Protein AF-A0A8S2R0F4-F1 (afdb_monomer_lite)

Structure (mmCIF, N/CA/C/O backbone):
data_AF-A0A8S2R0F4-F1
#
_entry.id   AF-A0A8S2R0F4-F1
#
loop_
_atom_site.group_PDB
_atom_site.id
_atom_site.type_symbol
_atom_site.label_atom_id
_atom_site.label_alt_id
_atom_site.label_comp_id
_atom_site.label_asym_id
_atom_site.label_entity_id
_atom_site.label_seq_id
_atom_site.pdbx_PDB_ins_code
_atom_site.Cartn_x
_atom_site.Cartn_y
_atom_site.Cartn_z
_atom_site.occupancy
_atom_site.B_iso_or_equiv
_atom_site.auth_seq_id
_atom_site.auth_comp_id
_atom_site.auth_asym_id
_atom_site.auth_atom_id
_atom_site.pdbx_PDB_model_num
ATOM 1 N N . MET A 1 1 ? 22.568 -23.128 -20.687 1.00 42.94 1 MET A N 1
ATOM 2 C CA . MET A 1 1 ? 23.775 -23.709 -20.045 1.00 42.94 1 MET A CA 1
ATOM 3 C C . MET A 1 1 ? 24.789 -22.673 -19.548 1.00 42.94 1 MET A C 1
ATOM 5 O O . MET A 1 1 ? 25.292 -22.895 -18.460 1.00 42.94 1 MET A O 1
ATOM 9 N N . LYS A 1 2 ? 25.069 -21.552 -20.244 1.00 42.09 2 LYS A N 1
ATOM 10 C CA . LYS A 1 2 ? 25.966 -20.483 -19.726 1.00 42.09 2 LYS A CA 1
ATOM 11 C C . LYS A 1 2 ? 25.518 -19.884 -18.379 1.00 42.09 2 LYS A C 1
ATOM 13 O O . LYS A 1 2 ? 26.316 -19.799 -17.458 1.00 42.09 2 LYS A O 1
ATOM 18 N N . PHE A 1 3 ? 24.220 -19.617 -18.237 1.00 33.38 3 PHE A N 1
ATOM 19 C CA . PHE A 1 3 ? 23.615 -19.027 -17.033 1.00 33.38 3 PHE A CA 1
ATOM 20 C C . PHE A 1 3 ? 23.820 -19.863 -15.748 1.00 33.38 3 PHE A C 1
ATOM 22 O O . PHE A 1 3 ? 24.001 -19.330 -14.661 1.00 33.38 3 PHE A O 1
ATOM 29 N N . LEU A 1 4 ? 23.864 -21.196 -15.872 1.00 37.47 4 LEU A N 1
ATOM 30 C CA . LEU A 1 4 ? 24.112 -22.120 -14.753 1.00 37.47 4 LEU A CA 1
ATOM 31 C C . LEU A 1 4 ? 25.570 -22.092 -14.262 1.00 37.47 4 LEU A C 1
ATOM 33 O O . LEU A 1 4 ? 25.826 -22.416 -13.103 1.00 37.47 4 LEU A O 1
ATOM 37 N N . GLY A 1 5 ? 26.516 -21.726 -15.135 1.00 43.72 5 GLY A N 1
ATOM 38 C CA . GLY A 1 5 ? 27.922 -21.531 -14.774 1.00 43.72 5 GLY A CA 1
ATOM 39 C C . GLY A 1 5 ? 28.121 -20.246 -13.973 1.00 43.72 5 GLY A C 1
ATOM 40 O O . GLY A 1 5 ? 28.684 -20.286 -12.885 1.00 43.72 5 GLY A O 1
ATOM 41 N N . GLU A 1 6 ? 27.544 -19.144 -14.453 1.00 50.31 6 GLU A N 1
ATOM 42 C CA . GLU A 1 6 ? 27.595 -17.826 -13.799 1.00 50.31 6 GLU A CA 1
ATOM 43 C C . GLU A 1 6 ? 26.904 -17.842 -12.417 1.00 50.31 6 GLU A C 1
ATOM 45 O O . GLU A 1 6 ? 27.394 -17.255 -11.452 1.00 50.31 6 GLU A O 1
ATOM 50 N N . LEU A 1 7 ? 25.817 -18.611 -12.264 1.00 42.34 7 LEU A N 1
ATOM 51 C CA . LEU A 1 7 ? 25.139 -18.814 -10.975 1.00 42.34 7 LEU A CA 1
ATOM 52 C C . LEU A 1 7 ? 25.967 -19.622 -9.962 1.00 42.34 7 LEU A C 1
ATOM 54 O O . LEU A 1 7 ? 25.888 -19.369 -8.757 1.00 42.34 7 LEU A O 1
ATOM 58 N N . LYS A 1 8 ? 26.767 -20.593 -10.423 1.00 49.84 8 LYS A N 1
ATOM 59 C CA . LYS A 1 8 ? 27.687 -21.331 -9.542 1.00 49.84 8 LYS A CA 1
ATOM 60 C C . LYS A 1 8 ? 28.797 -20.425 -9.018 1.00 49.84 8 LYS A C 1
ATOM 62 O O . LYS A 1 8 ? 29.130 -20.515 -7.838 1.00 49.84 8 LYS A O 1
ATOM 67 N N . GLU A 1 9 ? 29.309 -19.533 -9.860 1.00 54.94 9 GLU A N 1
ATOM 68 C CA . GLU A 1 9 ? 30.333 -18.558 -9.475 1.00 54.94 9 GLU A CA 1
ATOM 69 C C . GLU A 1 9 ? 29.802 -17.545 -8.451 1.00 54.94 9 GLU A C 1
ATOM 71 O O . GLU A 1 9 ? 30.463 -17.293 -7.444 1.00 54.94 9 GLU A O 1
ATOM 76 N N . LEU A 1 10 ? 28.575 -17.039 -8.633 1.00 45.03 10 LEU A N 1
ATOM 77 C CA . LEU A 1 10 ? 27.917 -16.147 -7.667 1.00 45.03 10 LEU A CA 1
ATOM 78 C C . LEU A 1 10 ? 27.689 -16.815 -6.306 1.00 45.03 10 LEU A C 1
ATOM 80 O O . LEU A 1 10 ? 27.928 -16.202 -5.262 1.00 45.03 10 LEU A O 1
ATOM 84 N N . LYS A 1 11 ? 27.272 -18.086 -6.304 1.00 49.53 11 LYS A N 1
ATOM 85 C CA . LYS A 1 11 ? 27.080 -18.852 -5.069 1.00 49.53 11 LYS A CA 1
ATOM 86 C C . LYS A 1 11 ? 28.401 -19.082 -4.331 1.00 49.53 11 LYS A C 1
ATOM 88 O O . LYS A 1 11 ? 28.474 -18.860 -3.126 1.00 49.53 11 LYS A O 1
ATOM 93 N N . GLU A 1 12 ? 29.460 -19.457 -5.048 1.00 58.72 12 GLU A N 1
ATOM 94 C CA . GLU A 1 12 ? 30.791 -19.602 -4.450 1.00 58.72 12 GLU A CA 1
ATOM 95 C C . GLU A 1 12 ? 31.339 -18.284 -3.895 1.00 58.72 12 GLU A C 1
ATOM 97 O O . GLU A 1 12 ? 32.044 -18.296 -2.882 1.00 58.72 12 GLU A O 1
ATOM 102 N N . LEU A 1 13 ? 31.027 -17.151 -4.534 1.00 50.53 13 LEU A N 1
ATOM 103 C CA . LEU A 1 13 ? 31.403 -15.831 -4.035 1.00 50.53 13 LEU A CA 1
ATOM 104 C C . LEU A 1 13 ? 30.668 -15.503 -2.730 1.00 50.53 13 LEU A C 1
ATOM 106 O O . LEU A 1 13 ? 31.306 -15.102 -1.757 1.00 50.53 13 LEU A O 1
ATOM 110 N N . SER A 1 14 ? 29.353 -15.736 -2.686 1.00 45.94 14 SER A N 1
ATOM 111 C CA . SER A 1 14 ? 28.527 -15.522 -1.491 1.00 45.94 14 SER A CA 1
ATOM 112 C C . SER A 1 14 ? 29.032 -16.345 -0.298 1.00 45.94 14 SER A C 1
ATOM 114 O O . SER A 1 14 ? 29.307 -15.799 0.775 1.00 45.94 14 SER A O 1
ATOM 116 N N . ASP A 1 15 ? 29.305 -17.635 -0.519 1.00 52.94 15 ASP A N 1
ATOM 117 C CA . ASP A 1 15 ? 29.796 -18.556 0.513 1.00 52.94 15 ASP A CA 1
ATOM 118 C C . ASP A 1 15 ? 31.217 -18.210 1.004 1.00 52.94 15 ASP A C 1
ATOM 120 O O . ASP A 1 15 ? 31.598 -18.555 2.129 1.00 52.94 15 ASP A O 1
ATOM 124 N N . LYS A 1 16 ? 32.042 -17.562 0.169 1.00 55.66 16 LYS A N 1
ATOM 125 C CA . LYS A 1 16 ? 33.372 -17.055 0.556 1.00 55.66 16 LYS A CA 1
ATOM 126 C C . LYS A 1 16 ? 33.265 -15.780 1.392 1.00 55.66 16 LYS A C 1
ATOM 128 O O . LYS A 1 16 ? 33.987 -15.657 2.380 1.00 55.66 16 LYS A O 1
ATOM 133 N N . ILE A 1 17 ? 32.349 -14.875 1.043 1.00 47.94 17 ILE A N 1
ATOM 134 C CA . ILE A 1 17 ? 32.109 -13.630 1.787 1.00 47.94 17 ILE A CA 1
ATOM 135 C C . ILE A 1 17 ? 31.531 -13.942 3.174 1.00 47.94 17 ILE A C 1
ATOM 137 O O . ILE A 1 17 ? 32.000 -13.385 4.165 1.00 47.94 17 ILE A O 1
ATOM 141 N N . ALA A 1 18 ? 30.600 -14.897 3.278 1.00 45.22 18 ALA A N 1
ATOM 142 C CA . ALA A 1 18 ? 30.026 -15.333 4.555 1.00 45.22 18 ALA A CA 1
ATOM 143 C C . ALA A 1 18 ? 31.084 -15.865 5.543 1.00 45.22 18 ALA A C 1
ATOM 145 O O . ALA A 1 18 ? 30.985 -15.647 6.749 1.00 45.22 18 ALA A O 1
ATOM 146 N N . ARG A 1 19 ? 32.144 -16.508 5.035 1.00 48.75 19 ARG A N 1
ATOM 147 C CA . ARG A 1 19 ? 33.271 -17.015 5.839 1.00 48.75 19 ARG A CA 1
ATOM 148 C C . ARG A 1 19 ? 34.268 -15.936 6.279 1.00 48.75 19 ARG A C 1
ATOM 150 O O . ARG A 1 19 ? 35.091 -16.206 7.148 1.00 48.75 19 ARG A O 1
ATOM 157 N N . TRP A 1 20 ? 34.219 -14.740 5.691 1.00 40.31 20 TRP A N 1
ATOM 158 C CA . TRP A 1 20 ? 35.185 -13.655 5.914 1.00 40.31 20 TRP A CA 1
ATOM 159 C C . TRP A 1 20 ? 34.741 -12.610 6.948 1.00 40.31 20 TRP A C 1
ATOM 161 O O . TRP A 1 20 ? 35.514 -11.708 7.267 1.00 40.31 20 TRP A O 1
ATOM 171 N N . ILE A 1 21 ? 33.521 -12.697 7.486 1.00 41.84 21 ILE A N 1
ATOM 172 C CA . ILE A 1 21 ? 32.974 -11.689 8.404 1.00 41.84 21 ILE A CA 1
ATOM 173 C C . ILE A 1 21 ? 33.305 -12.073 9.861 1.00 41.84 21 ILE A C 1
ATOM 175 O O . ILE A 1 21 ? 32.743 -13.039 10.373 1.00 41.84 21 ILE A O 1
ATOM 179 N N . PRO A 1 22 ? 34.169 -11.324 10.582 1.00 44.34 22 PRO A N 1
ATOM 180 C CA . PRO A 1 22 ? 34.378 -11.529 12.014 1.00 44.34 22 PRO A CA 1
ATOM 181 C C . PRO A 1 22 ? 33.211 -10.929 12.817 1.00 44.34 22 PRO A C 1
ATOM 183 O O . PRO A 1 22 ? 32.579 -9.987 12.333 1.00 44.34 22 PRO A O 1
ATOM 186 N N . ASN A 1 23 ? 33.027 -11.414 14.058 1.00 41.75 23 ASN A N 1
ATOM 187 C CA . ASN A 1 23 ? 32.050 -11.119 15.141 1.00 41.75 23 ASN A CA 1
ATOM 188 C C . ASN A 1 23 ? 31.487 -9.679 15.348 1.00 41.75 23 ASN A C 1
ATOM 190 O O . ASN A 1 23 ? 30.736 -9.448 16.291 1.00 41.75 23 ASN A O 1
ATOM 194 N N . LYS A 1 24 ? 31.787 -8.693 14.497 1.00 41.94 24 LYS A N 1
ATOM 195 C CA . LYS A 1 24 ? 31.208 -7.334 14.496 1.00 41.94 24 LYS A CA 1
ATOM 196 C C . LYS A 1 24 ? 29.730 -7.275 14.071 1.00 41.94 24 LYS A C 1
ATOM 198 O O . LYS A 1 24 ? 29.077 -6.278 14.353 1.00 41.94 24 LYS A O 1
ATOM 203 N N . SER A 1 25 ? 29.188 -8.310 13.422 1.00 43.78 25 SER A N 1
ATOM 204 C CA . SER A 1 25 ? 27.761 -8.386 13.045 1.00 43.78 25 SER A CA 1
ATOM 205 C C . SER A 1 25 ? 26.820 -8.353 14.255 1.00 43.78 25 SER A C 1
ATOM 207 O O . SER A 1 25 ? 25.713 -7.832 14.156 1.00 43.78 25 SER A O 1
ATOM 209 N N . VAL A 1 26 ? 27.291 -8.813 15.418 1.00 44.22 26 VAL A N 1
ATOM 210 C CA . VAL A 1 26 ? 26.541 -8.770 16.680 1.00 44.22 26 VAL A CA 1
ATOM 211 C C . VAL A 1 26 ? 26.366 -7.329 17.184 1.00 44.22 26 VAL A C 1
ATOM 213 O O . VAL A 1 26 ? 25.333 -7.012 17.758 1.00 44.22 26 VAL A O 1
ATOM 216 N N . SER A 1 27 ? 27.314 -6.411 16.936 1.00 48.62 27 SER A N 1
ATOM 217 C CA . SER A 1 27 ? 27.212 -5.039 17.468 1.00 48.62 27 SER A CA 1
ATOM 218 C C . SER A 1 27 ? 26.246 -4.146 16.687 1.00 48.62 27 SER A C 1
ATOM 220 O O . SER A 1 27 ? 25.632 -3.271 17.285 1.00 48.62 27 SER A O 1
ATOM 222 N N . LEU A 1 28 ? 26.109 -4.352 15.372 1.00 50.84 28 LEU A N 1
ATOM 223 C CA . LEU A 1 28 ? 25.144 -3.619 14.537 1.00 50.84 28 LEU A CA 1
ATOM 224 C C . LEU A 1 28 ? 23.716 -4.120 14.770 1.00 50.84 28 LEU A C 1
ATOM 226 O O . LEU A 1 28 ? 22.815 -3.305 14.937 1.00 50.84 28 LEU A O 1
ATOM 230 N N . PHE A 1 29 ? 23.535 -5.440 14.889 1.00 48.03 29 PHE A N 1
ATOM 231 C CA . PHE A 1 29 ? 22.253 -6.032 15.272 1.00 48.03 29 PHE A CA 1
ATOM 232 C C . PHE A 1 29 ? 21.799 -5.540 16.656 1.00 48.03 29 PHE A C 1
ATOM 234 O O . PHE A 1 29 ? 20.662 -5.114 16.819 1.00 48.03 29 PHE A O 1
ATOM 241 N N . ASN A 1 30 ? 22.713 -5.476 17.631 1.00 53.91 30 ASN A N 1
ATOM 242 C CA . ASN A 1 30 ? 22.415 -4.913 18.951 1.00 53.91 30 ASN A CA 1
ATOM 243 C C . ASN A 1 30 ? 22.095 -3.409 18.908 1.00 53.91 30 ASN A C 1
ATOM 245 O O . ASN A 1 30 ? 21.323 -2.931 19.734 1.00 53.91 30 ASN A O 1
ATOM 249 N N . HIS A 1 31 ? 22.679 -2.654 17.972 1.00 66.19 31 HIS A N 1
ATOM 250 C CA . HIS A 1 31 ? 22.399 -1.225 17.813 1.00 66.19 31 HIS A CA 1
ATOM 251 C C . HIS A 1 31 ? 20.992 -0.984 17.249 1.00 66.19 31 HIS A C 1
ATOM 253 O O . HIS A 1 31 ? 20.273 -0.114 17.735 1.00 66.19 31 HIS A O 1
ATOM 259 N N . GLU A 1 32 ? 20.587 -1.768 16.250 1.00 64.88 32 GLU A N 1
ATOM 260 C CA . GLU A 1 32 ? 19.254 -1.693 15.648 1.00 64.88 32 GLU A CA 1
ATOM 261 C C . GLU A 1 32 ? 18.166 -2.163 16.626 1.00 64.88 32 GLU A C 1
ATOM 263 O O . GLU A 1 32 ? 17.163 -1.472 16.800 1.00 64.88 32 GLU A O 1
ATOM 268 N N . LEU A 1 33 ? 18.427 -3.248 17.366 1.00 68.94 33 LEU A N 1
ATOM 269 C CA . LEU A 1 33 ? 17.542 -3.741 18.425 1.00 68.94 33 LEU A CA 1
ATOM 270 C C . LEU A 1 33 ? 17.374 -2.705 19.550 1.00 68.94 33 LEU A C 1
ATOM 272 O O . LEU A 1 33 ? 16.255 -2.406 19.957 1.00 68.94 33 LEU A O 1
ATOM 276 N N . LYS A 1 34 ? 18.471 -2.069 19.990 1.00 74.31 34 LYS A N 1
ATOM 277 C CA . LYS A 1 34 ? 18.426 -0.995 20.996 1.00 74.31 34 LYS A CA 1
ATOM 278 C C . LYS A 1 34 ? 17.644 0.228 20.498 1.00 74.31 34 LYS A C 1
ATOM 280 O O . LYS A 1 34 ? 16.896 0.831 21.264 1.00 74.31 34 LYS A O 1
ATOM 285 N N . LEU A 1 35 ? 17.790 0.599 19.224 1.00 70.50 35 LEU A N 1
ATOM 286 C CA . LEU A 1 35 ? 17.041 1.709 18.630 1.00 70.50 35 LEU A CA 1
ATOM 287 C C . LEU A 1 35 ? 15.536 1.406 18.576 1.00 70.50 35 LEU A C 1
ATOM 289 O O . LEU A 1 35 ? 14.724 2.294 18.839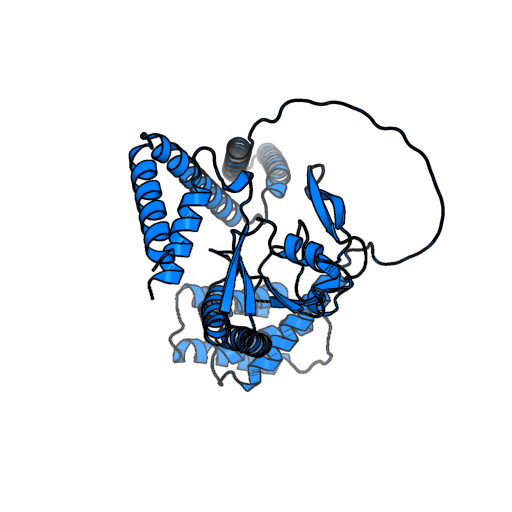 1.00 70.50 35 LEU A O 1
ATOM 293 N N . GLN A 1 36 ? 15.167 0.167 18.250 1.00 72.94 36 GLN A N 1
ATOM 294 C CA . GLN A 1 36 ? 13.776 -0.275 18.244 1.00 72.94 36 GLN A CA 1
ATOM 295 C C . GLN A 1 36 ? 13.174 -0.248 19.657 1.00 72.94 36 GLN A C 1
ATOM 297 O O . GLN A 1 36 ? 12.128 0.368 19.853 1.00 72.94 36 GLN A O 1
ATOM 302 N N . GLU A 1 37 ? 13.871 -0.801 20.654 1.00 77.81 37 GLU A N 1
ATOM 303 C CA . GLU A 1 37 ? 13.430 -0.773 22.056 1.00 77.81 37 GLU A CA 1
ATOM 304 C C . GLU A 1 37 ? 13.224 0.658 22.577 1.00 77.81 37 GLU A C 1
ATOM 306 O O . GLU A 1 37 ? 12.248 0.939 23.274 1.00 77.81 37 GLU A O 1
ATOM 311 N N . LEU A 1 38 ? 14.129 1.586 22.242 1.00 74.31 38 LEU A N 1
ATOM 312 C CA . LEU A 1 38 ? 14.007 2.989 22.646 1.00 74.31 38 LEU A CA 1
ATOM 313 C C . LEU A 1 38 ? 12.809 3.676 21.975 1.00 74.31 38 LEU A C 1
ATOM 315 O O . LEU A 1 38 ? 12.096 4.430 22.636 1.00 74.31 38 LEU A O 1
ATOM 319 N N . LYS A 1 39 ? 12.538 3.391 20.694 1.00 77.25 39 LYS A N 1
ATOM 320 C CA . LYS A 1 39 ? 11.366 3.928 19.979 1.00 77.25 39 LYS A CA 1
ATOM 321 C C . LYS A 1 39 ? 10.049 3.409 20.556 1.00 77.25 39 LYS A C 1
ATOM 323 O O . LYS A 1 39 ? 9.111 4.183 20.723 1.00 77.25 39 LYS A O 1
ATOM 328 N N . GLU A 1 40 ? 9.978 2.124 20.891 1.00 80.25 40 GLU A N 1
ATOM 329 C CA . GLU A 1 40 ? 8.798 1.523 21.525 1.00 80.25 40 GLU A CA 1
ATOM 330 C C . GLU A 1 40 ? 8.557 2.099 22.931 1.00 80.25 40 GLU A C 1
ATOM 332 O O . GLU A 1 40 ? 7.425 2.455 23.277 1.00 80.25 40 GLU A O 1
ATOM 337 N N . LYS A 1 41 ? 9.621 2.288 23.725 1.00 79.88 41 LYS A N 1
ATOM 338 C CA . LYS A 1 41 ? 9.542 2.968 25.030 1.00 79.88 41 LYS A CA 1
ATOM 339 C C . LYS A 1 41 ? 9.082 4.419 24.905 1.00 79.88 41 LYS A C 1
ATOM 341 O O . LYS A 1 41 ? 8.236 4.849 25.683 1.00 79.88 41 LYS A O 1
ATOM 346 N N . LEU A 1 42 ? 9.583 5.156 23.914 1.00 79.56 42 LEU A N 1
ATOM 347 C CA . LEU A 1 42 ? 9.167 6.537 23.670 1.00 79.56 42 LEU A CA 1
ATOM 348 C C . LEU A 1 42 ? 7.684 6.619 23.283 1.00 79.56 42 LEU A C 1
ATOM 350 O O . LEU A 1 42 ? 6.942 7.403 23.864 1.00 79.56 42 LEU A O 1
ATOM 354 N N . ASN A 1 43 ? 7.232 5.775 22.353 1.00 72.12 43 ASN A N 1
ATOM 355 C CA . ASN A 1 43 ? 5.842 5.777 21.888 1.00 72.12 43 ASN A CA 1
ATOM 356 C C . ASN A 1 43 ? 4.858 5.345 22.984 1.00 72.12 43 ASN A C 1
ATOM 358 O O . ASN A 1 43 ? 3.815 5.978 23.167 1.00 72.12 43 ASN A O 1
ATOM 362 N N . SER A 1 44 ? 5.186 4.291 23.738 1.00 76.94 44 SER A N 1
ATOM 363 C CA . SER A 1 44 ? 4.359 3.849 24.869 1.00 76.94 44 SER A CA 1
ATOM 364 C C . SER A 1 44 ? 4.298 4.904 25.975 1.00 76.94 44 SER A C 1
ATOM 366 O O . SER A 1 44 ? 3.223 5.164 26.513 1.00 76.94 44 SER A O 1
ATOM 368 N N . GLY A 1 45 ? 5.419 5.573 26.259 1.00 76.12 45 GLY A N 1
ATOM 369 C CA . GLY A 1 45 ? 5.479 6.678 27.205 1.00 76.12 45 GLY A CA 1
ATOM 370 C C . GLY A 1 45 ? 4.636 7.876 26.780 1.00 76.12 45 GLY A C 1
ATOM 371 O O . GLY A 1 45 ? 3.789 8.297 27.558 1.00 76.12 45 GLY A O 1
ATOM 372 N N . LEU A 1 46 ? 4.788 8.362 25.540 1.00 71.00 46 LEU A N 1
ATOM 373 C CA . LEU A 1 46 ? 3.979 9.458 24.982 1.00 71.00 46 LEU A CA 1
ATOM 374 C C . LEU A 1 46 ? 2.476 9.148 25.033 1.00 71.00 46 LEU A C 1
ATOM 376 O O . LEU A 1 46 ? 1.680 10.007 25.406 1.00 71.00 46 LEU A O 1
ATOM 380 N N . THR A 1 47 ? 2.098 7.901 24.741 1.00 75.19 47 THR A N 1
ATOM 381 C CA . THR A 1 47 ? 0.702 7.444 24.825 1.00 75.19 47 THR A CA 1
ATOM 382 C C . THR A 1 47 ? 0.185 7.482 26.264 1.00 75.19 47 THR A C 1
ATOM 384 O O . THR A 1 47 ? -0.930 7.940 26.505 1.00 75.19 47 THR A O 1
ATOM 387 N N . LYS A 1 48 ? 0.996 7.050 27.240 1.00 79.50 48 LYS A N 1
ATOM 388 C CA . LYS A 1 48 ? 0.630 7.051 28.666 1.00 79.50 48 LYS A CA 1
ATOM 389 C C . LYS A 1 48 ? 0.349 8.461 29.196 1.00 79.50 48 LYS A C 1
ATOM 391 O O . LYS A 1 48 ? -0.535 8.627 30.031 1.00 79.50 48 LYS A O 1
ATOM 396 N N . ILE A 1 49 ? 1.078 9.460 28.702 1.00 78.00 49 ILE A N 1
ATOM 397 C CA . ILE A 1 49 ? 0.923 10.871 29.093 1.00 78.00 49 ILE A CA 1
ATOM 398 C C . ILE A 1 49 ? 0.043 11.683 28.130 1.00 78.00 49 ILE A C 1
ATOM 400 O O . ILE A 1 49 ? -0.062 12.897 28.277 1.00 78.00 49 ILE A O 1
ATOM 404 N N . ASN A 1 50 ? -0.605 11.019 27.167 1.00 79.56 50 ASN A N 1
ATOM 405 C CA . ASN A 1 50 ? -1.524 11.611 26.193 1.00 79.56 50 ASN A CA 1
ATOM 406 C C . ASN A 1 50 ? -0.914 12.740 25.331 1.00 79.56 50 ASN A C 1
ATOM 408 O O . ASN A 1 50 ? -1.582 13.729 25.027 1.00 79.56 50 ASN A O 1
ATOM 412 N N . LEU A 1 51 ? 0.351 12.589 24.923 1.00 74.12 51 LEU A N 1
ATOM 413 C CA . LEU A 1 51 ? 1.012 13.490 23.974 1.00 74.12 51 LEU A CA 1
ATOM 414 C C . LEU A 1 51 ? 1.084 12.878 22.576 1.00 74.12 51 LEU A C 1
ATOM 416 O O . LEU A 1 51 ? 1.330 11.686 22.406 1.00 74.12 51 LEU A O 1
ATOM 420 N N . LEU A 1 52 ? 0.895 13.725 21.562 1.00 66.00 52 LEU A N 1
ATOM 421 C CA . LEU A 1 52 ? 0.838 13.311 20.159 1.00 66.00 52 LEU A CA 1
ATOM 422 C C . LEU A 1 52 ? 2.228 13.201 19.529 1.00 66.00 52 LEU A C 1
ATOM 424 O O . LEU A 1 52 ? 2.424 12.411 18.608 1.00 66.00 52 LEU A O 1
ATOM 428 N N . ASN A 1 53 ? 3.191 14.011 19.981 1.00 76.50 53 ASN A N 1
ATOM 429 C CA . ASN A 1 53 ? 4.568 13.942 19.500 1.00 76.50 53 ASN A CA 1
ATOM 430 C C . ASN A 1 53 ? 5.579 14.560 20.480 1.00 76.50 53 ASN A C 1
ATOM 432 O O . ASN A 1 53 ? 5.245 15.360 21.350 1.00 76.50 53 ASN A O 1
ATOM 436 N N . VAL A 1 54 ? 6.849 14.210 20.269 1.00 76.69 54 VAL A N 1
ATOM 437 C CA . VAL A 1 54 ? 8.014 14.649 21.057 1.00 76.69 54 VAL A CA 1
ATOM 438 C C . VAL A 1 54 ? 8.168 16.175 21.096 1.00 76.69 54 VAL A C 1
ATOM 440 O O . VAL A 1 54 ? 8.646 16.709 22.091 1.00 76.69 54 VAL A O 1
ATOM 443 N N . ASN A 1 55 ? 7.720 16.905 20.065 1.00 76.12 55 ASN A N 1
ATOM 444 C CA . ASN A 1 55 ? 7.869 18.366 20.009 1.00 76.12 55 ASN A CA 1
ATOM 445 C C . ASN A 1 55 ? 7.030 19.088 21.079 1.00 76.12 55 ASN A C 1
ATOM 447 O O . ASN A 1 55 ? 7.248 20.272 21.329 1.00 76.12 55 ASN A O 1
ATOM 451 N N . GLN A 1 56 ? 6.080 18.390 21.709 1.00 79.19 56 GLN A N 1
ATOM 452 C CA . GLN A 1 56 ? 5.258 18.913 22.800 1.00 79.19 56 GLN A CA 1
ATOM 453 C C . GLN A 1 56 ? 5.945 18.790 24.173 1.00 79.19 56 GLN A C 1
ATOM 455 O O . GLN A 1 56 ? 5.599 19.546 25.079 1.00 79.19 56 GLN A O 1
ATOM 460 N N . LEU A 1 57 ? 6.953 17.914 24.324 1.00 78.50 57 LEU A N 1
ATOM 461 C CA . LEU A 1 57 ? 7.625 17.659 25.609 1.00 78.50 57 LEU A CA 1
ATOM 462 C C . LEU A 1 57 ? 8.222 18.924 26.252 1.00 78.50 57 LEU A C 1
ATOM 464 O O . LEU A 1 57 ? 7.936 19.153 27.425 1.00 78.50 57 LEU A O 1
ATOM 468 N N . PRO A 1 58 ? 8.962 19.802 25.540 1.00 81.38 58 PRO A N 1
ATOM 469 C CA . PRO A 1 58 ? 9.557 20.982 26.176 1.00 81.38 58 PRO A CA 1
ATOM 470 C C . PRO A 1 58 ? 8.512 21.975 26.706 1.00 81.38 58 PRO A C 1
ATOM 472 O O . PRO A 1 58 ? 8.748 22.675 27.691 1.00 81.38 58 PRO A O 1
ATOM 475 N N . GLY A 1 59 ? 7.350 22.051 26.045 1.00 79.56 59 GLY A N 1
ATOM 476 C CA . GLY A 1 59 ? 6.225 22.868 26.498 1.00 79.56 59 GLY A CA 1
ATOM 477 C C . GLY A 1 59 ? 5.599 22.300 27.768 1.00 79.56 59 GLY A C 1
ATOM 478 O O . GLY A 1 59 ? 5.459 23.016 28.754 1.00 79.56 59 GLY A O 1
ATOM 479 N N . GLU A 1 60 ? 5.314 21.001 27.769 1.00 83.50 60 GLU A N 1
ATOM 480 C CA . GLU A 1 60 ? 4.687 20.307 28.898 1.00 83.50 60 GLU A CA 1
ATOM 481 C C . GLU A 1 60 ? 5.582 20.233 30.138 1.00 83.50 60 GLU A C 1
ATOM 483 O O . GLU A 1 60 ? 5.094 20.379 31.258 1.00 83.50 60 GLU A O 1
ATOM 488 N N . ILE A 1 61 ? 6.898 20.072 29.956 1.00 86.00 61 ILE A N 1
ATOM 489 C CA . ILE A 1 61 ? 7.888 20.128 31.042 1.00 86.00 61 ILE A CA 1
ATOM 490 C C . ILE A 1 61 ? 7.828 21.491 31.731 1.00 86.00 61 ILE A C 1
ATOM 492 O O . ILE A 1 61 ? 7.695 21.568 32.954 1.00 86.00 61 ILE A O 1
ATOM 496 N N . ARG A 1 62 ? 7.863 22.576 30.949 1.00 88.56 62 ARG A N 1
ATOM 497 C CA . ARG A 1 62 ? 7.776 23.940 31.480 1.00 88.56 62 ARG A CA 1
ATOM 498 C C . ARG A 1 62 ? 6.456 24.169 32.219 1.00 88.56 62 ARG A C 1
ATOM 500 O O . ARG A 1 62 ? 6.458 24.724 33.318 1.00 88.56 62 ARG A O 1
ATOM 507 N N . ASP A 1 63 ? 5.346 23.709 31.656 1.00 85.81 63 ASP A N 1
ATOM 508 C CA . ASP A 1 63 ? 4.026 23.889 32.257 1.00 85.81 63 ASP A CA 1
ATOM 509 C C . ASP A 1 63 ? 3.881 23.076 33.562 1.00 85.81 63 ASP A C 1
ATOM 511 O O . ASP A 1 63 ? 3.319 23.570 34.546 1.00 85.81 63 ASP A O 1
ATOM 515 N N . ALA A 1 64 ? 4.445 21.865 33.624 1.00 84.38 64 ALA A N 1
ATOM 516 C CA . ALA A 1 64 ? 4.510 21.054 34.841 1.00 84.38 64 ALA A CA 1
ATOM 517 C C . ALA A 1 64 ? 5.366 21.722 35.934 1.00 84.38 64 ALA A C 1
ATOM 519 O O . ALA A 1 64 ? 4.946 21.805 37.093 1.00 84.38 64 ALA A O 1
ATOM 520 N N . GLU A 1 65 ? 6.526 22.288 35.584 1.00 88.56 65 GLU A N 1
ATOM 521 C CA . GLU A 1 65 ? 7.357 23.056 36.522 1.00 88.56 65 GLU A CA 1
ATOM 522 C C . GLU A 1 65 ? 6.616 24.270 37.108 1.00 88.56 65 GLU A C 1
ATOM 524 O O . GLU A 1 65 ? 6.740 24.579 38.302 1.00 88.56 65 GLU A O 1
ATOM 529 N N . GLU A 1 66 ? 5.827 24.970 36.291 1.00 90.19 66 GLU A N 1
ATOM 530 C CA . GLU A 1 66 ? 4.995 26.087 36.742 1.00 90.19 66 GLU A CA 1
ATOM 531 C C . GLU A 1 66 ? 3.869 25.630 37.680 1.00 90.19 66 GLU A C 1
ATOM 533 O O . GLU A 1 66 ? 3.632 26.268 38.719 1.00 90.19 66 GLU A O 1
ATOM 538 N N . ARG A 1 67 ? 3.213 24.500 37.378 1.00 91.44 67 ARG A N 1
ATOM 539 C CA . ARG A 1 67 ? 2.191 23.891 38.247 1.00 91.44 67 ARG A CA 1
ATOM 540 C C . ARG A 1 67 ? 2.769 23.473 39.599 1.00 91.44 67 ARG A C 1
ATOM 542 O O . ARG A 1 67 ? 2.180 23.811 40.629 1.00 91.44 67 ARG A O 1
ATOM 549 N N . ILE A 1 68 ? 3.957 22.865 39.632 1.00 89.50 68 ILE A N 1
ATOM 550 C CA . ILE A 1 68 ? 4.659 22.510 40.879 1.00 89.50 68 ILE A CA 1
ATOM 551 C C . ILE A 1 68 ? 4.914 23.758 41.732 1.00 89.50 68 ILE A C 1
ATOM 553 O O . ILE A 1 68 ? 4.536 23.797 42.908 1.00 89.50 68 ILE A O 1
ATOM 557 N N . LYS A 1 69 ? 5.491 24.816 41.141 1.00 91.62 69 LYS A N 1
ATOM 558 C CA . LYS A 1 69 ? 5.749 26.090 41.842 1.00 91.62 69 LYS A CA 1
ATOM 559 C C . LYS A 1 69 ? 4.459 26.691 42.407 1.00 91.62 69 LYS A C 1
ATOM 561 O O . LYS A 1 69 ? 4.461 27.250 43.508 1.00 91.62 69 LYS A O 1
ATOM 566 N N . LYS A 1 70 ? 3.347 26.576 41.677 1.00 92.00 70 LYS A N 1
ATOM 567 C CA . LYS A 1 70 ? 2.023 27.037 42.115 1.00 92.00 70 LYS A CA 1
ATOM 568 C C . LYS A 1 70 ? 1.485 26.211 43.288 1.00 92.00 70 LYS A C 1
ATOM 570 O O . LYS A 1 70 ? 1.041 26.805 44.270 1.00 92.00 70 LYS A O 1
ATOM 575 N N . TYR A 1 71 ? 1.556 24.881 43.234 1.00 90.06 71 TYR A N 1
ATOM 576 C CA . TYR A 1 71 ? 1.078 24.009 44.313 1.00 90.06 71 TYR A CA 1
ATOM 577 C C . TYR A 1 71 ? 1.883 24.165 45.605 1.00 90.06 71 TYR A C 1
ATOM 579 O O . TYR A 1 71 ? 1.295 24.238 46.687 1.00 90.06 71 TYR A O 1
ATOM 587 N N . GLN A 1 72 ? 3.203 24.338 45.499 1.00 88.19 72 GLN A N 1
ATOM 588 C CA . GLN A 1 72 ? 4.071 24.616 46.646 1.00 88.19 72 GLN A CA 1
ATOM 589 C C . GLN A 1 72 ? 3.711 25.939 47.336 1.00 88.19 72 GLN A C 1
ATOM 591 O O . GLN A 1 72 ? 3.579 25.977 48.559 1.00 88.19 72 GLN A O 1
ATOM 596 N N . LYS A 1 73 ? 3.463 27.010 46.565 1.00 90.75 73 LYS A N 1
ATOM 597 C CA . LYS A 1 73 ? 3.013 28.309 47.106 1.00 90.75 73 LYS A CA 1
ATOM 598 C C . LYS A 1 73 ? 1.647 28.234 47.794 1.00 90.75 73 LYS A C 1
ATOM 600 O O . LYS A 1 73 ? 1.380 29.016 48.698 1.00 90.75 73 LYS A O 1
ATOM 605 N N . GLN A 1 74 ? 0.787 27.312 47.365 1.00 89.75 74 GLN A N 1
ATOM 606 C CA . GLN A 1 74 ? -0.558 27.115 47.912 1.00 89.75 74 GLN A CA 1
ATOM 607 C C . GLN A 1 74 ? -0.605 26.123 49.086 1.00 89.75 74 GLN A C 1
ATOM 609 O O . GLN A 1 74 ? -1.692 25.818 49.571 1.00 89.75 74 GLN A O 1
ATOM 614 N N . GLY A 1 75 ? 0.541 25.589 49.529 1.00 84.94 75 GLY A N 1
ATOM 615 C CA . GLY A 1 75 ? 0.603 24.593 50.604 1.00 84.94 75 GLY A CA 1
ATOM 616 C C . GLY A 1 75 ? 0.037 23.216 50.228 1.00 84.94 75 GLY A C 1
ATOM 617 O O . GLY A 1 75 ? -0.148 22.376 51.105 1.00 84.94 75 GLY A O 1
ATOM 618 N N . ARG A 1 76 ? -0.226 22.957 48.939 1.00 87.00 76 ARG A N 1
ATOM 619 C CA . ARG A 1 76 ? -0.776 21.690 48.427 1.00 87.00 76 ARG A CA 1
ATOM 620 C C . ARG A 1 76 ? 0.350 20.704 48.118 1.00 87.00 76 ARG A C 1
ATOM 622 O O . ARG A 1 76 ? 0.704 20.489 46.962 1.00 87.00 76 ARG A O 1
ATOM 629 N N . GLN A 1 77 ? 0.943 20.150 49.174 1.00 85.56 77 GLN A N 1
ATOM 630 C CA . GLN A 1 77 ? 2.124 19.281 49.082 1.00 85.56 77 GLN A CA 1
ATOM 631 C C . GLN A 1 77 ? 1.868 17.993 48.280 1.00 85.56 77 GLN A C 1
ATOM 633 O O . GLN A 1 77 ? 2.724 17.593 47.502 1.00 85.56 77 GLN A O 1
ATOM 638 N N . GLU A 1 78 ? 0.686 17.389 48.409 1.00 86.06 78 GLU A N 1
ATOM 639 C CA . GLU A 1 78 ? 0.318 16.154 47.699 1.00 86.06 78 GLU A CA 1
ATOM 640 C C . GLU A 1 78 ? 0.219 16.376 46.179 1.00 86.06 78 GLU A C 1
ATOM 642 O O . GLU A 1 78 ? 0.881 15.692 45.405 1.00 86.06 78 GLU A O 1
ATOM 647 N N . ASN A 1 79 ? -0.476 17.434 45.743 1.00 81.25 79 ASN A N 1
ATOM 648 C CA . ASN A 1 79 ? -0.543 17.809 44.326 1.00 81.25 79 ASN A CA 1
ATOM 649 C C . ASN A 1 79 ? 0.830 18.169 43.743 1.00 81.25 79 ASN A C 1
ATOM 651 O O . ASN A 1 79 ? 1.108 17.857 42.590 1.00 81.25 79 ASN A O 1
ATOM 655 N N . ALA A 1 80 ? 1.695 18.823 44.525 1.00 82.50 80 ALA A N 1
ATOM 656 C CA . ALA A 1 80 ? 3.059 19.111 44.091 1.00 82.50 80 ALA A CA 1
ATOM 657 C C . ALA A 1 80 ? 3.884 17.825 43.911 1.00 82.50 80 ALA A C 1
ATOM 659 O O . ALA A 1 80 ? 4.689 17.754 42.988 1.00 82.50 80 ALA A O 1
ATOM 660 N N . GLN A 1 81 ? 3.680 16.816 44.764 1.00 85.69 81 GLN A N 1
ATOM 661 C CA . GLN A 1 81 ? 4.352 15.520 44.652 1.00 85.69 81 GLN A CA 1
ATOM 662 C C . GLN A 1 81 ? 3.874 14.714 43.444 1.00 85.69 81 GLN A C 1
ATOM 664 O O . GLN A 1 81 ? 4.699 14.113 42.760 1.00 85.69 81 GLN A O 1
ATOM 669 N N . ASP A 1 82 ? 2.575 14.705 43.154 1.00 84.69 82 ASP A N 1
ATOM 670 C CA . ASP A 1 82 ? 2.055 14.007 41.975 1.00 84.69 82 ASP A CA 1
ATOM 671 C C . ASP A 1 82 ? 2.490 14.687 40.674 1.00 84.69 82 ASP A C 1
ATOM 673 O O . ASP A 1 82 ? 2.927 14.013 39.742 1.00 84.69 82 ASP A O 1
ATOM 677 N N . GLU A 1 83 ? 2.501 16.020 40.645 1.00 88.25 83 GLU A N 1
ATOM 678 C CA . GLU A 1 83 ? 3.026 16.772 39.504 1.00 88.25 83 GLU A CA 1
ATOM 679 C C . GLU A 1 83 ? 4.547 16.581 39.340 1.00 88.25 83 GLU A C 1
ATOM 681 O O . GLU A 1 83 ? 5.044 16.523 38.220 1.00 88.25 83 GLU A O 1
ATOM 686 N N . MET A 1 84 ? 5.304 16.399 40.432 1.00 84.38 84 MET A N 1
ATOM 687 C CA . MET A 1 84 ? 6.726 16.026 40.364 1.00 84.38 84 MET A CA 1
ATOM 688 C C . MET A 1 84 ? 6.946 14.636 39.756 1.00 84.38 84 MET A C 1
ATOM 690 O O . MET A 1 84 ? 7.908 14.452 39.012 1.00 84.38 84 MET A O 1
ATOM 694 N N . LYS A 1 85 ? 6.071 13.659 40.039 1.00 87.00 85 LYS A N 1
ATOM 695 C CA . LYS A 1 85 ? 6.130 12.342 39.380 1.00 87.00 85 LYS A CA 1
ATOM 696 C C . LYS A 1 85 ?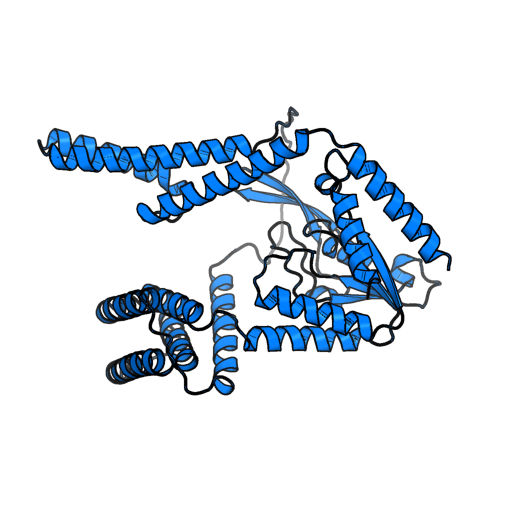 5.861 12.480 37.883 1.00 87.00 85 LYS A C 1
ATOM 698 O O . LYS A 1 85 ? 6.583 11.894 37.087 1.00 87.00 85 LYS A O 1
ATOM 703 N N . PHE A 1 86 ? 4.871 13.291 37.510 1.00 85.62 86 PHE A N 1
ATOM 704 C CA . PHE A 1 86 ? 4.557 13.570 36.110 1.00 85.62 86 PHE A CA 1
ATOM 705 C C . PHE A 1 86 ? 5.720 14.262 35.377 1.00 85.62 86 PHE A C 1
ATOM 707 O O . PHE A 1 86 ? 6.113 13.825 34.298 1.00 85.62 86 PHE A O 1
ATOM 714 N N . LEU A 1 87 ? 6.347 15.266 36.000 1.00 87.00 87 LEU A N 1
ATOM 715 C CA . LEU A 1 87 ? 7.543 15.928 35.468 1.00 87.00 87 LEU A CA 1
ATOM 716 C C . LEU A 1 87 ? 8.702 14.943 35.250 1.00 87.00 87 LEU A C 1
ATOM 718 O O . LEU A 1 87 ? 9.373 15.004 34.223 1.00 87.00 87 LEU A O 1
ATOM 722 N N . HIS A 1 88 ? 8.918 14.014 36.183 1.00 87.56 88 HIS A N 1
ATOM 723 C CA . HIS A 1 88 ? 9.945 12.982 36.034 1.00 87.56 88 HIS A CA 1
ATOM 724 C C . HIS A 1 88 ? 9.665 12.061 34.834 1.00 87.56 88 HIS A C 1
ATOM 726 O O . HIS A 1 88 ? 10.590 11.684 34.118 1.00 87.56 88 HIS A O 1
ATOM 732 N N . GLU A 1 89 ? 8.404 11.698 34.586 1.00 84.38 89 GLU A N 1
ATOM 733 C CA . GLU A 1 89 ? 8.031 10.907 33.404 1.00 84.38 89 GLU A CA 1
ATOM 734 C C . GLU A 1 89 ? 8.290 11.674 32.095 1.00 84.38 89 GLU A C 1
ATOM 736 O O . GLU A 1 89 ? 8.813 11.092 31.145 1.00 84.38 89 GLU A O 1
ATOM 741 N N . LEU A 1 90 ? 8.010 12.981 32.057 1.00 82.00 90 LEU A N 1
ATOM 742 C CA . LEU A 1 90 ? 8.297 13.833 30.897 1.00 82.00 90 LEU A CA 1
ATOM 743 C C . LEU A 1 90 ? 9.802 13.945 30.602 1.00 82.00 90 LEU A C 1
ATOM 745 O O . LEU A 1 90 ? 10.217 13.793 29.453 1.00 82.00 90 LEU A O 1
ATOM 749 N N . GLN A 1 91 ? 10.622 14.162 31.634 1.00 85.12 91 GLN A N 1
ATOM 750 C CA . GLN A 1 91 ? 12.082 14.267 31.508 1.00 85.12 91 GLN A CA 1
ATOM 751 C C . GLN A 1 91 ? 12.724 12.948 31.058 1.00 85.12 91 GLN A C 1
ATOM 753 O O . GLN A 1 91 ? 13.681 12.945 30.284 1.00 85.12 91 GLN A O 1
ATOM 758 N N . GLU A 1 92 ? 12.183 11.811 31.498 1.00 87.38 92 GLU A N 1
ATOM 759 C CA . GLU A 1 92 ? 12.649 10.498 31.049 1.00 87.38 92 GLU A CA 1
ATOM 760 C C . GLU A 1 92 ? 12.374 10.286 29.549 1.00 87.38 92 GLU A C 1
ATOM 762 O O . GLU A 1 92 ? 13.216 9.739 28.835 1.00 87.38 92 GLU A O 1
ATOM 767 N N . LEU A 1 93 ? 11.236 10.770 29.037 1.00 81.38 93 LEU A N 1
ATOM 768 C CA . LEU A 1 93 ? 10.918 10.710 27.605 1.00 81.38 93 LEU A CA 1
ATOM 769 C C . LEU A 1 93 ? 11.773 11.662 26.768 1.00 81.38 93 LEU A C 1
ATOM 771 O O . LEU A 1 93 ? 12.189 11.295 25.667 1.00 81.38 93 LEU A O 1
ATOM 775 N N . GLU A 1 94 ? 12.081 12.848 27.293 1.00 84.19 94 GLU A N 1
ATOM 776 C CA . GLU A 1 94 ? 13.028 13.777 26.670 1.00 84.19 94 GLU A CA 1
ATOM 777 C C . GLU A 1 94 ? 14.418 13.134 26.546 1.00 84.19 94 GLU A C 1
ATOM 779 O O . GLU A 1 94 ? 14.984 13.086 25.452 1.00 84.19 94 GLU A O 1
ATOM 784 N N . ARG A 1 95 ? 14.907 12.499 27.618 1.00 86.12 95 ARG A N 1
ATOM 785 C CA . ARG A 1 95 ? 16.180 11.763 27.627 1.00 86.12 95 ARG A CA 1
ATOM 786 C C . ARG A 1 95 ? 16.217 10.626 26.604 1.00 86.12 95 ARG A C 1
ATOM 788 O O . ARG A 1 95 ? 17.209 10.470 25.893 1.00 86.12 95 ARG A O 1
ATOM 795 N N . ILE A 1 96 ? 15.145 9.836 26.503 1.00 81.94 96 ILE A N 1
ATOM 796 C CA . ILE A 1 96 ? 15.034 8.757 25.505 1.00 81.94 96 ILE A CA 1
ATOM 797 C C . ILE A 1 96 ? 15.065 9.332 24.082 1.00 81.94 96 ILE A C 1
ATOM 799 O O . ILE A 1 96 ? 15.729 8.778 23.204 1.00 81.94 96 ILE A O 1
ATOM 803 N N . SER A 1 97 ? 14.375 10.450 23.845 1.00 80.31 97 SER A N 1
ATOM 804 C CA . SER A 1 97 ? 14.378 11.140 22.552 1.00 80.31 97 SER A CA 1
ATOM 805 C C . SER A 1 97 ? 15.776 11.640 22.161 1.00 80.31 97 SER A C 1
ATOM 807 O O . SER A 1 97 ? 16.209 11.455 21.018 1.00 80.31 97 SER A O 1
ATOM 809 N N . GLU A 1 98 ? 16.522 12.216 23.105 1.00 81.69 98 GLU A N 1
ATOM 810 C CA . GLU A 1 98 ? 17.913 12.628 22.895 1.00 81.69 98 GLU A CA 1
ATOM 811 C C . GLU A 1 98 ? 18.832 11.429 22.624 1.00 81.69 98 GLU A C 1
ATOM 813 O O . GLU A 1 98 ? 19.657 11.470 21.706 1.00 81.69 98 GLU A O 1
ATOM 818 N N . GLU A 1 99 ? 18.660 10.319 23.351 1.00 82.38 99 GLU A N 1
ATOM 819 C CA . GLU A 1 99 ? 19.418 9.085 23.115 1.00 82.38 99 GLU A CA 1
ATOM 820 C C . GLU A 1 99 ? 19.158 8.535 21.700 1.00 82.38 99 GLU A C 1
ATOM 822 O O . GLU A 1 99 ? 20.095 8.173 20.990 1.00 82.38 99 GLU A O 1
ATOM 827 N N . ILE A 1 100 ? 17.913 8.570 21.218 1.00 76.81 100 ILE A N 1
ATOM 828 C CA . ILE A 1 100 ? 17.587 8.204 19.830 1.00 76.81 100 ILE A CA 1
ATOM 829 C C . ILE A 1 100 ? 18.258 9.160 18.833 1.00 76.81 100 ILE A C 1
ATOM 831 O O . ILE A 1 100 ? 18.806 8.707 17.825 1.00 76.81 100 ILE A O 1
ATOM 835 N N . CYS A 1 101 ? 18.256 10.470 19.097 1.00 75.19 101 CYS A N 1
ATOM 836 C CA . CYS A 1 101 ? 18.911 11.461 18.237 1.00 75.19 101 CYS A CA 1
ATOM 837 C C . CYS A 1 101 ? 20.428 11.232 18.137 1.00 75.19 101 CYS A C 1
ATOM 839 O O . CYS A 1 101 ? 20.989 11.278 17.044 1.00 75.19 101 CYS A O 1
ATOM 841 N N . THR A 1 102 ? 21.090 10.930 19.255 1.00 79.50 102 THR A N 1
ATOM 842 C CA . THR A 1 102 ? 22.539 10.661 19.276 1.00 79.50 102 THR A CA 1
ATOM 843 C C . THR A 1 102 ? 22.904 9.362 18.559 1.00 79.50 102 THR A C 1
ATOM 845 O O . THR A 1 102 ? 23.866 9.334 17.793 1.00 79.50 102 THR A O 1
ATOM 848 N N . LEU A 1 103 ? 22.101 8.305 18.725 1.00 72.00 103 LEU A N 1
ATOM 849 C CA . LEU A 1 103 ? 22.282 7.025 18.030 1.00 72.00 103 LEU A CA 1
ATOM 850 C C . LEU A 1 103 ? 21.971 7.104 16.524 1.00 72.00 103 LEU A C 1
ATOM 852 O O . LEU A 1 103 ? 22.322 6.193 15.776 1.00 72.00 103 LEU A O 1
ATOM 856 N N . THR A 1 104 ? 21.323 8.177 16.060 1.00 69.00 104 THR A N 1
ATOM 857 C CA . THR A 1 104 ? 20.976 8.383 14.642 1.00 69.00 104 THR A CA 1
ATOM 858 C C . THR A 1 104 ? 21.873 9.396 13.920 1.00 69.00 104 THR A C 1
ATOM 860 O O . THR A 1 104 ? 21.836 9.462 12.691 1.00 69.00 104 THR A O 1
ATOM 863 N N . SER A 1 105 ? 22.726 10.144 14.629 1.00 55.69 105 SER A N 1
ATOM 864 C CA . SER A 1 105 ? 23.690 11.076 14.029 1.00 55.69 105 SER A CA 1
ATOM 865 C C . SER A 1 105 ? 25.049 10.418 13.729 1.00 55.69 105 SER A C 1
ATOM 867 O O . SER A 1 105 ? 25.758 10.006 14.643 1.00 55.69 105 SER A O 1
ATOM 869 N N . VAL A 1 106 ? 25.454 10.379 12.453 1.00 36.91 106 VAL A N 1
ATOM 870 C CA . VAL A 1 106 ? 26.837 10.099 11.997 1.00 36.91 106 VAL A CA 1
ATOM 871 C C . VAL A 1 106 ? 27.545 11.445 11.729 1.00 36.91 106 VAL A C 1
ATOM 873 O O . VAL A 1 106 ? 26.889 12.349 11.208 1.00 36.91 106 VAL A O 1
ATOM 876 N N . PRO A 1 107 ? 28.845 11.636 12.054 1.00 32.53 107 PRO A N 1
ATOM 877 C CA . PRO A 1 107 ? 29.505 12.935 11.924 1.00 32.53 107 PRO A CA 1
ATOM 878 C C . PRO A 1 107 ? 29.942 13.218 10.479 1.00 32.53 107 PRO A C 1
ATOM 880 O O . PRO A 1 107 ? 30.709 12.458 9.891 1.00 32.53 107 PRO A O 1
ATOM 883 N N . SER A 1 108 ? 29.518 14.353 9.928 1.00 28.17 108 SER A N 1
ATOM 884 C CA . SER A 1 108 ? 30.095 14.949 8.718 1.00 28.17 108 SER A CA 1
ATOM 885 C C . SER A 1 108 ? 30.673 16.322 9.061 1.00 28.17 108 SER A C 1
ATOM 887 O O . SER A 1 108 ? 29.941 17.219 9.476 1.00 28.17 108 SER A O 1
ATOM 889 N N . ALA A 1 109 ? 31.995 16.434 8.930 1.00 26.03 109 ALA A N 1
ATOM 890 C CA . ALA A 1 109 ? 32.784 17.643 9.123 1.00 26.03 109 ALA A CA 1
ATOM 891 C C . ALA A 1 109 ? 32.666 18.608 7.929 1.00 26.03 109 ALA A C 1
ATOM 893 O O . ALA A 1 109 ? 32.511 18.158 6.797 1.00 26.03 109 ALA A O 1
ATOM 894 N N . ASP A 1 110 ? 32.777 19.900 8.254 1.00 25.00 110 ASP A N 1
ATOM 895 C CA . ASP A 1 110 ? 33.182 21.069 7.460 1.00 25.00 110 ASP A CA 1
ATOM 896 C C . ASP A 1 110 ? 32.757 21.183 5.987 1.00 25.00 110 ASP A C 1
ATOM 898 O O . ASP A 1 110 ? 33.169 20.412 5.127 1.00 25.00 110 ASP A O 1
ATOM 902 N N . LEU A 1 111 ? 32.059 22.282 5.672 1.00 29.05 111 LEU A N 1
ATOM 903 C CA . LEU A 1 111 ? 32.625 23.367 4.857 1.00 29.05 111 LEU A CA 1
ATOM 904 C C . LEU A 1 111 ? 31.673 24.576 4.833 1.00 29.05 111 LEU A C 1
ATOM 906 O O . LEU A 1 111 ? 30.516 24.506 4.423 1.00 29.05 111 LEU A O 1
ATOM 910 N N . THR A 1 112 ? 32.217 25.698 5.287 1.00 25.03 112 THR A N 1
ATOM 911 C CA . THR A 1 112 ? 31.723 27.070 5.163 1.00 25.03 112 THR A CA 1
ATOM 912 C C . THR A 1 112 ? 31.630 27.506 3.699 1.00 25.03 112 THR A C 1
ATOM 914 O O . THR A 1 112 ? 32.551 27.212 2.946 1.00 25.03 112 THR A O 1
ATOM 917 N N . HIS A 1 113 ? 30.590 28.257 3.313 1.00 26.83 113 HIS A N 1
ATOM 918 C CA . HIS A 1 113 ? 30.713 29.567 2.644 1.00 26.83 113 HIS A CA 1
ATOM 919 C C . HIS A 1 113 ? 29.339 30.220 2.385 1.00 26.83 113 HIS A C 1
ATOM 921 O O . HIS A 1 113 ? 28.376 29.573 1.979 1.00 26.83 113 HIS A O 1
ATOM 927 N N . GLU A 1 114 ? 29.299 31.522 2.673 1.00 22.73 114 GLU A N 1
ATOM 928 C CA . GLU A 1 114 ? 28.186 32.473 2.588 1.00 22.73 114 GLU A CA 1
ATOM 929 C C . GLU A 1 114 ? 27.834 32.933 1.152 1.00 22.73 114 GLU A C 1
ATOM 931 O O . GLU A 1 114 ? 28.596 32.671 0.217 1.00 22.73 114 GLU A O 1
ATOM 936 N N . PRO A 1 115 ? 26.678 33.614 0.970 1.00 27.81 115 PRO A N 1
ATOM 937 C CA . PRO A 1 115 ? 25.991 33.783 -0.309 1.00 27.81 115 PRO A CA 1
ATOM 938 C C . PRO A 1 115 ? 26.192 35.167 -0.951 1.00 27.81 115 PRO A C 1
ATOM 940 O O . PRO A 1 115 ? 26.505 36.146 -0.277 1.00 27.81 115 PRO A O 1
ATOM 943 N N . THR A 1 116 ? 25.882 35.279 -2.245 1.00 22.06 116 THR A N 1
ATOM 944 C CA . THR A 1 116 ? 25.629 36.567 -2.911 1.00 22.06 116 THR A CA 1
ATOM 945 C C . THR A 1 116 ? 24.324 36.552 -3.708 1.00 22.06 116 THR A C 1
ATOM 947 O O . THR A 1 116 ? 23.971 35.594 -4.393 1.00 22.06 116 THR A O 1
ATOM 950 N N . THR A 1 117 ? 23.597 37.648 -3.521 1.00 21.89 117 THR A N 1
ATOM 951 C CA . THR A 1 117 ? 22.256 38.042 -3.968 1.00 21.89 117 THR A CA 1
ATOM 952 C C . THR A 1 117 ? 22.242 38.746 -5.328 1.00 21.89 117 THR A C 1
ATOM 954 O O . THR A 1 117 ? 23.192 39.464 -5.609 1.00 21.89 117 THR A O 1
ATOM 957 N N . GLU A 1 118 ? 21.130 38.635 -6.077 1.00 21.97 118 GLU A N 1
ATOM 958 C CA . GLU A 1 118 ? 20.399 39.694 -6.837 1.00 21.97 118 GLU A CA 1
ATOM 959 C C . GLU A 1 118 ? 19.256 39.023 -7.658 1.00 21.97 118 GLU A C 1
ATOM 961 O O . GLU A 1 118 ? 19.499 38.043 -8.351 1.00 21.97 118 GLU A O 1
ATOM 966 N N . SER A 1 119 ? 17.957 39.277 -7.394 1.00 21.25 119 SER A N 1
ATOM 967 C CA . SER A 1 119 ? 17.088 40.378 -7.902 1.00 21.25 119 SER A CA 1
ATOM 968 C C . SER A 1 119 ? 16.848 40.312 -9.431 1.00 21.25 119 SER A C 1
ATOM 970 O O . SER A 1 119 ? 17.815 40.263 -10.168 1.00 21.25 119 SER A O 1
ATOM 972 N N . SER A 1 120 ? 15.655 40.380 -10.046 1.00 21.45 120 SER A N 1
ATOM 973 C CA . SER A 1 120 ? 14.238 40.458 -9.651 1.00 21.45 120 SER A CA 1
ATOM 974 C C . SER A 1 120 ? 13.340 40.434 -10.931 1.00 21.45 120 SER A C 1
ATOM 976 O O . SER A 1 120 ? 13.822 40.723 -12.022 1.00 21.45 120 SER A O 1
ATOM 978 N N . LEU A 1 121 ? 12.032 40.150 -10.747 1.00 22.09 121 LEU A N 1
ATOM 979 C CA . LEU A 1 121 ? 10.830 40.584 -11.516 1.00 22.09 121 LEU A CA 1
ATOM 980 C C . LEU A 1 121 ? 10.205 39.763 -12.691 1.00 22.09 121 LEU A C 1
ATOM 982 O O . LEU A 1 121 ? 10.655 39.802 -13.831 1.00 22.09 121 LEU A O 1
ATOM 986 N N . SER A 1 122 ? 8.973 39.284 -12.392 1.00 21.84 122 SER A N 1
ATOM 987 C CA . SER A 1 122 ? 7.728 39.172 -13.214 1.00 21.84 122 SER A CA 1
ATOM 988 C C . SER A 1 122 ? 7.580 37.984 -14.200 1.00 21.84 122 SER A C 1
ATOM 990 O O . SER A 1 122 ? 8.497 37.722 -14.958 1.00 21.84 122 SER A O 1
ATOM 992 N N . ALA A 1 123 ? 6.479 37.209 -14.297 1.00 21.66 123 ALA A N 1
ATOM 993 C CA . ALA A 1 123 ? 5.101 37.302 -13.782 1.00 21.66 123 ALA A CA 1
ATOM 994 C C . ALA A 1 123 ? 4.364 35.918 -13.734 1.00 21.66 123 ALA A C 1
ATOM 996 O O . ALA A 1 123 ? 4.520 35.127 -14.655 1.00 21.66 123 ALA A O 1
ATOM 997 N N . LEU A 1 124 ? 3.571 35.706 -12.658 1.00 21.91 124 LEU A N 1
ATOM 998 C CA . LEU A 1 124 ? 2.307 34.942 -12.401 1.00 21.91 124 LEU A CA 1
ATOM 999 C C . LEU A 1 124 ? 1.894 33.658 -13.178 1.00 21.91 124 LEU A C 1
ATOM 1001 O O . LEU A 1 124 ? 2.044 33.598 -14.392 1.00 21.91 124 LEU A O 1
ATOM 1005 N N . PRO A 1 125 ? 1.025 32.813 -12.567 1.00 28.30 125 PRO A N 1
ATOM 1006 C CA . PRO A 1 125 ? 1.081 32.154 -11.253 1.00 28.30 125 PRO A CA 1
ATOM 1007 C C . PRO A 1 125 ? 1.134 30.614 -11.451 1.00 28.30 125 PRO A C 1
ATOM 1009 O O . PRO A 1 125 ? 1.200 30.167 -12.588 1.00 28.30 125 PRO A O 1
ATOM 1012 N N . VAL A 1 126 ? 1.079 29.805 -10.381 1.00 23.73 126 VAL A N 1
ATOM 1013 C CA . VAL A 1 126 ? 0.362 28.499 -10.285 1.00 23.73 126 VAL A CA 1
ATOM 1014 C C . VAL A 1 126 ? 1.073 27.559 -9.293 1.00 23.73 126 VAL A C 1
ATOM 1016 O O . VAL A 1 126 ? 2.122 26.988 -9.567 1.00 23.73 126 VAL A O 1
ATOM 1019 N N . ILE A 1 127 ? 0.390 27.412 -8.151 1.00 26.25 127 ILE A N 1
ATOM 1020 C CA . ILE A 1 127 ? 0.491 26.399 -7.088 1.00 26.25 127 ILE A CA 1
ATOM 1021 C C . ILE A 1 127 ? 1.738 26.483 -6.197 1.00 26.25 127 ILE A C 1
ATOM 1023 O O . ILE A 1 127 ? 2.662 25.679 -6.262 1.00 26.25 127 ILE A O 1
ATOM 1027 N N . THR A 1 128 ? 1.669 27.414 -5.249 1.00 26.97 128 THR A N 1
ATOM 1028 C CA . THR A 1 128 ? 2.382 27.329 -3.970 1.00 26.97 128 THR A CA 1
ATOM 1029 C C . THR A 1 128 ? 1.434 27.745 -2.853 1.00 26.97 128 THR A C 1
ATOM 1031 O O . THR A 1 128 ? 1.558 28.819 -2.286 1.00 26.97 128 THR A O 1
ATOM 1034 N N . GLU A 1 129 ? 0.470 26.879 -2.550 1.00 22.25 129 GLU A N 1
ATOM 1035 C CA . GLU A 1 129 ? -0.205 26.821 -1.252 1.00 22.25 129 GLU A CA 1
ATOM 1036 C C . GLU A 1 129 ? -0.545 25.349 -0.997 1.00 22.25 129 GLU A C 1
ATOM 1038 O O . GLU A 1 129 ? -1.444 24.797 -1.632 1.00 22.25 129 GLU A O 1
ATOM 1043 N N . ILE A 1 130 ? 0.179 24.693 -0.082 1.00 31.36 130 ILE A N 1
ATOM 1044 C CA . ILE A 1 130 ? -0.312 23.464 0.554 1.00 31.36 130 ILE A CA 1
ATOM 1045 C C . ILE A 1 130 ? -1.475 23.923 1.432 1.00 31.36 130 ILE A C 1
ATOM 1047 O O . ILE A 1 130 ? -1.306 24.311 2.585 1.00 31.36 130 ILE A O 1
ATOM 1051 N N . SER A 1 131 ? -2.642 24.016 0.809 1.00 26.97 131 SER A N 1
ATOM 1052 C CA . SER A 1 131 ? -3.889 24.408 1.440 1.00 26.97 131 SER A CA 1
ATOM 1053 C C . SER A 1 131 ? -4.617 23.154 1.914 1.00 26.97 131 SER A C 1
ATOM 1055 O O . SER A 1 131 ? -4.482 22.066 1.356 1.00 26.97 131 SER A O 1
ATOM 1057 N N . THR A 1 132 ? -5.455 23.331 2.925 1.00 33.59 132 THR A N 1
ATOM 1058 C CA . THR A 1 132 ? -6.448 22.388 3.469 1.00 33.59 132 THR A CA 1
ATOM 1059 C C . THR A 1 132 ? -7.336 21.677 2.424 1.00 33.59 132 THR A C 1
ATOM 1061 O O . THR A 1 132 ? -8.068 20.747 2.771 1.00 33.59 132 THR A O 1
ATOM 1064 N N . SER A 1 133 ? -7.257 22.075 1.148 1.00 44.78 133 SER A N 1
ATOM 1065 C CA . SER A 1 133 ? -7.937 21.469 0.001 1.00 44.78 133 SER A CA 1
ATOM 1066 C C . SER A 1 133 ? -7.460 20.045 -0.329 1.00 44.78 133 SER A C 1
ATOM 1068 O O . SER A 1 133 ? -8.277 19.214 -0.726 1.00 44.78 133 SER A O 1
ATOM 1070 N N . ASP A 1 134 ? -6.184 19.717 -0.098 1.00 53.97 134 ASP A N 1
ATOM 1071 C CA . ASP A 1 134 ? -5.622 18.401 -0.448 1.00 53.97 134 ASP A CA 1
ATOM 1072 C C . ASP A 1 134 ? -6.077 17.285 0.509 1.00 53.97 134 ASP A C 1
ATOM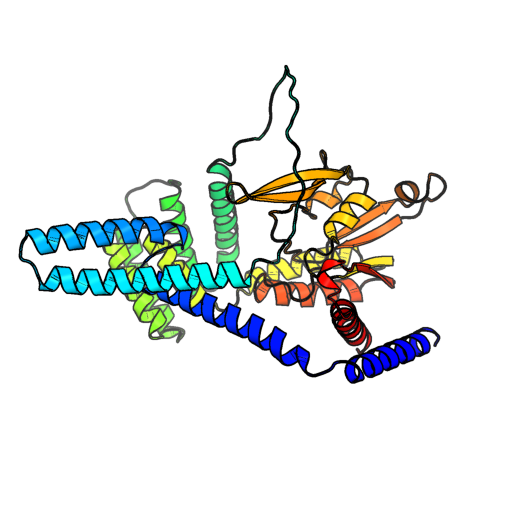 1074 O O . ASP A 1 134 ? -6.371 16.165 0.086 1.00 53.97 134 ASP A O 1
ATOM 1078 N N . GLU A 1 135 ? -6.203 17.585 1.806 1.00 56.28 135 GLU A N 1
ATOM 1079 C CA . GLU A 1 135 ? -6.765 16.646 2.787 1.00 56.28 135 GLU A CA 1
ATOM 1080 C C . GLU A 1 135 ? -8.258 16.399 2.556 1.00 56.28 135 GLU A C 1
ATOM 1082 O O . GLU A 1 135 ? -8.710 15.256 2.624 1.00 56.28 135 GLU A O 1
ATOM 1087 N N . HIS A 1 136 ? -9.023 17.447 2.236 1.00 66.06 136 HIS A N 1
ATOM 1088 C CA . HIS A 1 136 ? -10.444 17.314 1.907 1.00 66.06 136 HIS A CA 1
ATOM 1089 C C . HIS A 1 136 ? -10.663 16.428 0.677 1.00 66.06 136 HIS A C 1
ATOM 1091 O O . HIS A 1 136 ? -11.542 15.565 0.685 1.00 66.06 136 HIS A O 1
ATOM 1097 N N . ASN A 1 137 ? -9.837 16.592 -0.360 1.00 65.44 137 ASN A N 1
ATOM 1098 C CA . ASN A 1 137 ? -9.904 15.763 -1.561 1.00 65.44 137 ASN A CA 1
ATOM 1099 C C . ASN A 1 137 ? -9.540 14.300 -1.275 1.00 65.44 137 ASN A C 1
ATOM 1101 O O . ASN A 1 137 ? -10.235 13.398 -1.741 1.00 65.44 137 ASN A O 1
ATOM 1105 N N . LYS A 1 138 ? -8.511 14.048 -0.454 1.00 67.25 138 LYS A N 1
ATOM 1106 C CA . LYS A 1 138 ? -8.160 12.686 -0.014 1.00 67.25 138 LYS A CA 1
ATOM 1107 C C . LYS A 1 138 ? -9.288 12.029 0.784 1.00 67.25 138 LYS A C 1
ATOM 1109 O O . LYS A 1 138 ? -9.610 10.871 0.526 1.00 67.25 138 LYS A O 1
ATOM 1114 N N . LYS A 1 139 ? -9.912 12.762 1.715 1.00 71.00 139 LYS A N 1
ATOM 1115 C CA . LYS A 1 139 ? -11.060 12.268 2.494 1.00 71.00 139 LYS A CA 1
ATOM 1116 C C . LYS A 1 139 ? -12.263 11.963 1.602 1.00 71.00 139 LYS A C 1
ATOM 1118 O O . LYS A 1 139 ? -12.866 10.908 1.756 1.00 71.00 139 LYS A O 1
ATOM 1123 N N . ARG A 1 140 ? -12.572 12.821 0.623 1.00 71.44 140 ARG A N 1
ATOM 1124 C CA . ARG A 1 140 ? -13.633 12.554 -0.364 1.00 71.44 140 ARG A CA 1
ATOM 1125 C C . ARG A 1 140 ? -13.377 11.293 -1.179 1.00 71.44 140 ARG A C 1
ATOM 1127 O O . ARG A 1 140 ? -14.259 10.448 -1.255 1.00 71.44 140 ARG A O 1
ATOM 1134 N N . LEU A 1 141 ? -12.172 11.140 -1.726 1.00 71.06 141 LEU A N 1
ATOM 1135 C CA . LEU A 1 141 ? -11.813 9.958 -2.511 1.00 71.06 141 LEU A CA 1
ATOM 1136 C C . LEU A 1 141 ? -11.917 8.673 -1.672 1.00 71.06 141 LEU A C 1
ATOM 1138 O O . LEU A 1 141 ? -12.411 7.654 -2.142 1.00 71.06 141 LEU A O 1
ATOM 1142 N N . TYR A 1 142 ? -11.497 8.734 -0.406 1.00 74.31 142 TYR A N 1
ATOM 1143 C CA . TYR A 1 142 ? -11.653 7.631 0.541 1.00 74.31 142 TYR A CA 1
ATOM 1144 C C . TYR A 1 142 ? -13.127 7.261 0.777 1.00 74.31 142 TYR A C 1
ATOM 1146 O O . TYR A 1 142 ? -13.471 6.080 0.782 1.00 74.31 142 TYR A O 1
ATOM 1154 N N . LEU A 1 143 ? -14.011 8.253 0.926 1.00 75.56 143 LEU A N 1
ATOM 1155 C CA . LEU A 1 143 ? -15.447 8.018 1.094 1.00 75.56 143 LEU A CA 1
ATOM 1156 C C . LEU A 1 143 ? -16.102 7.437 -0.159 1.00 75.56 143 LEU A C 1
ATOM 1158 O O . LEU A 1 143 ? -16.927 6.537 -0.041 1.00 75.56 143 LEU A O 1
ATOM 1162 N N . GLU A 1 144 ? -15.723 7.904 -1.349 1.00 78.06 144 GLU A N 1
ATOM 1163 C CA . GLU A 1 144 ? -16.197 7.340 -2.620 1.00 78.06 144 GLU A CA 1
ATOM 1164 C C . GLU A 1 144 ? -15.816 5.863 -2.757 1.00 78.06 144 GLU A C 1
ATOM 1166 O O . GLU A 1 144 ? -16.642 5.044 -3.161 1.00 78.06 144 GLU A O 1
ATOM 1171 N N . VAL A 1 145 ? -14.594 5.507 -2.354 1.00 78.12 145 VAL A N 1
ATOM 1172 C CA . VAL A 1 145 ? -14.128 4.117 -2.316 1.00 78.12 145 VAL A CA 1
ATOM 1173 C C . VAL A 1 145 ? -14.972 3.272 -1.356 1.00 78.12 145 VAL A C 1
ATOM 1175 O O . VAL A 1 145 ? -15.462 2.215 -1.747 1.00 78.12 145 VAL A O 1
ATOM 1178 N N . LEU A 1 146 ? -15.196 3.747 -0.126 1.00 78.62 146 LEU A N 1
ATOM 1179 C CA . LEU A 1 146 ? -16.026 3.041 0.856 1.00 78.62 146 LEU A CA 1
ATOM 1180 C C . LEU A 1 146 ? -17.484 2.878 0.396 1.00 78.62 146 LEU A C 1
ATOM 1182 O O . LEU A 1 146 ? -18.088 1.829 0.611 1.00 78.62 146 LEU A O 1
ATOM 1186 N N . LEU A 1 147 ? -18.054 3.908 -0.237 1.00 80.38 147 LEU A N 1
ATOM 1187 C CA . LEU A 1 147 ? -19.397 3.866 -0.820 1.00 80.38 147 LEU A CA 1
ATOM 1188 C C . LEU A 1 147 ? -19.493 2.824 -1.938 1.00 80.38 147 LEU A C 1
ATOM 1190 O O . LEU A 1 147 ? -20.480 2.091 -1.997 1.00 80.38 147 LEU A O 1
ATOM 1194 N N . GLY A 1 148 ? -18.473 2.748 -2.798 1.00 79.19 148 GLY A N 1
ATOM 1195 C CA . GLY A 1 148 ? -18.384 1.740 -3.853 1.00 79.19 148 GLY A CA 1
ATOM 1196 C C . GLY A 1 148 ? -18.324 0.317 -3.300 1.00 79.19 148 GLY A C 1
ATOM 1197 O O . GLY A 1 148 ? -19.007 -0.564 -3.808 1.00 79.19 148 GLY A O 1
ATOM 1198 N N . ASP A 1 149 ? -17.581 0.107 -2.214 1.00 79.12 149 ASP A N 1
ATOM 1199 C CA . ASP A 1 149 ? -17.456 -1.202 -1.569 1.00 79.12 149 ASP A CA 1
ATOM 1200 C C . ASP A 1 149 ? -18.774 -1.699 -0.945 1.00 79.12 149 ASP A C 1
ATOM 1202 O O . ASP A 1 149 ? -19.030 -2.902 -0.890 1.00 79.12 149 ASP A O 1
ATOM 1206 N N . MET A 1 150 ? -19.648 -0.799 -0.478 1.00 81.06 150 MET A N 1
ATOM 1207 C CA . MET A 1 150 ? -20.866 -1.173 0.257 1.00 81.06 150 MET A CA 1
ATOM 1208 C C . MET A 1 150 ? -21.863 -2.028 -0.535 1.00 81.06 150 MET A C 1
ATOM 1210 O O . MET A 1 150 ? -22.712 -2.686 0.082 1.00 81.06 150 MET A O 1
ATOM 1214 N N . THR A 1 151 ? -21.798 -2.045 -1.869 1.00 82.56 151 THR A N 1
ATOM 1215 C CA . THR A 1 151 ? -22.626 -2.954 -2.680 1.00 82.56 151 THR A CA 1
ATOM 1216 C C . THR A 1 151 ? -22.190 -4.406 -2.534 1.00 82.56 151 THR A C 1
ATOM 1218 O O . THR A 1 151 ? -23.037 -5.298 -2.578 1.00 82.56 151 THR A O 1
ATOM 1221 N N . ASP A 1 152 ? -20.898 -4.624 -2.302 1.00 82.62 152 ASP A N 1
ATOM 1222 C CA . ASP A 1 152 ? -20.266 -5.941 -2.292 1.00 82.62 152 ASP A CA 1
ATOM 1223 C C . ASP A 1 152 ? -20.141 -6.502 -0.865 1.00 82.62 152 ASP A C 1
ATOM 1225 O O . ASP A 1 152 ? -20.073 -7.719 -0.677 1.00 82.62 152 ASP A O 1
ATOM 1229 N N . ILE A 1 153 ? -20.179 -5.638 0.160 1.00 85.62 153 ILE A N 1
ATOM 1230 C CA . ILE A 1 153 ? -20.168 -6.062 1.567 1.00 85.62 153 ILE A CA 1
ATOM 1231 C C . ILE A 1 153 ? -21.556 -6.624 1.958 1.00 85.62 153 ILE A C 1
ATOM 1233 O O . ILE A 1 153 ? -22.580 -5.930 1.811 1.00 85.62 153 ILE A O 1
ATOM 1237 N N . PRO A 1 154 ? -21.632 -7.861 2.498 1.00 87.69 154 PRO A N 1
ATOM 1238 C CA . PRO A 1 154 ? -22.882 -8.446 2.977 1.00 87.69 154 PRO A CA 1
ATOM 1239 C C . PRO A 1 154 ? -23.436 -7.680 4.185 1.00 87.69 154 PRO A C 1
ATOM 1241 O O . PRO A 1 154 ? -22.776 -6.832 4.772 1.00 87.69 154 PRO A O 1
ATOM 1244 N N . SER A 1 155 ? -24.673 -7.972 4.592 1.00 89.56 155 SER A N 1
ATOM 1245 C CA . SER A 1 155 ? -25.300 -7.328 5.759 1.00 89.56 155 SER A CA 1
ATOM 1246 C C . SER A 1 155 ? -24.706 -7.818 7.097 1.00 89.56 155 SER A C 1
ATOM 1248 O O . SER A 1 155 ? -25.385 -8.488 7.878 1.00 89.56 155 SER A O 1
ATOM 1250 N N . CYS A 1 156 ? -23.454 -7.458 7.371 1.00 91.25 156 CYS A N 1
ATOM 1251 C CA . CYS A 1 156 ? -22.664 -7.812 8.554 1.00 91.25 156 CYS A CA 1
ATOM 1252 C C . CYS A 1 156 ? -22.240 -6.571 9.365 1.00 91.25 156 CYS A C 1
ATOM 1254 O O . CYS A 1 156 ? -22.629 -5.443 9.036 1.00 91.25 156 CYS A O 1
ATOM 1256 N N . ALA A 1 157 ? -21.464 -6.778 10.435 1.00 91.75 157 ALA A N 1
ATOM 1257 C CA . ALA A 1 157 ? -20.913 -5.705 11.260 1.00 91.75 157 ALA A CA 1
ATOM 1258 C C . ALA A 1 157 ? -20.044 -4.735 10.443 1.00 91.75 157 ALA A C 1
ATOM 1260 O O . ALA A 1 157 ? -20.184 -3.525 10.605 1.00 91.75 157 ALA A O 1
ATOM 1261 N N . GLU A 1 158 ? -19.212 -5.246 9.525 1.00 90.75 158 GLU A N 1
ATOM 1262 C CA . GLU A 1 158 ? -18.363 -4.421 8.652 1.00 90.75 158 GLU A CA 1
ATOM 1263 C C . GLU A 1 158 ? -19.185 -3.391 7.879 1.00 90.75 158 GLU A C 1
ATOM 1265 O O . GLU A 1 158 ? -18.886 -2.198 7.939 1.00 90.75 158 GLU A O 1
ATOM 1270 N N . LYS A 1 159 ? -20.264 -3.829 7.222 1.00 90.19 159 LYS A N 1
ATOM 1271 C CA . LYS A 1 159 ? -21.138 -2.934 6.458 1.00 90.19 159 LYS A CA 1
ATOM 1272 C C . LYS A 1 159 ? -21.718 -1.832 7.332 1.00 90.19 159 LYS A C 1
ATOM 1274 O O . LYS A 1 159 ? -21.645 -0.666 6.967 1.00 90.19 159 LYS A O 1
ATOM 1279 N N . THR A 1 160 ? -22.238 -2.193 8.502 1.00 91.00 160 THR A N 1
ATOM 1280 C CA . THR A 1 160 ? -22.830 -1.226 9.435 1.00 91.00 160 THR A CA 1
ATOM 1281 C C . THR A 1 160 ? -21.793 -0.214 9.944 1.00 91.00 160 THR A C 1
ATOM 1283 O O . THR A 1 160 ? -22.112 0.961 10.110 1.00 91.00 160 THR A O 1
ATOM 1286 N N . ILE A 1 161 ? -20.538 -0.627 10.164 1.00 90.88 161 ILE A N 1
ATOM 1287 C CA . ILE A 1 161 ? -19.459 0.302 10.540 1.00 90.88 161 ILE A CA 1
ATOM 1288 C C . ILE A 1 161 ? -19.114 1.240 9.386 1.00 90.88 161 ILE A C 1
ATOM 1290 O O . ILE A 1 161 ? -18.940 2.434 9.616 1.00 90.88 161 ILE A O 1
ATOM 1294 N N . VAL A 1 162 ? -19.020 0.727 8.157 1.00 88.44 162 VAL A N 1
ATOM 1295 C CA . VAL A 1 162 ? -18.749 1.552 6.972 1.00 88.44 162 VAL A CA 1
ATOM 1296 C C . VAL A 1 162 ? -19.876 2.565 6.747 1.00 88.44 162 VAL A C 1
ATOM 1298 O O . VAL A 1 162 ? -19.589 3.739 6.526 1.00 88.44 162 VAL A O 1
ATOM 1301 N N . GLU A 1 163 ? -21.139 2.157 6.900 1.00 88.75 163 GLU A N 1
ATOM 1302 C CA . GLU A 1 163 ? -22.304 3.055 6.864 1.00 88.75 163 GLU A CA 1
ATOM 1303 C C . GLU A 1 163 ? -22.167 4.186 7.899 1.00 88.75 163 GLU A C 1
ATOM 1305 O O . GLU A 1 163 ? -22.360 5.359 7.577 1.00 88.75 163 GLU A O 1
ATOM 1310 N N . PHE A 1 164 ? -21.765 3.854 9.129 1.00 89.19 164 PHE A N 1
ATOM 1311 C CA . PHE A 1 164 ? -21.525 4.842 10.182 1.00 89.19 164 PHE A CA 1
ATOM 1312 C C . PHE A 1 164 ? -20.342 5.762 9.883 1.00 89.19 164 PHE A C 1
ATOM 1314 O O . PHE A 1 164 ? -20.438 6.966 10.109 1.00 89.19 164 PHE A O 1
ATOM 1321 N N . LEU A 1 165 ? -19.239 5.227 9.361 1.00 88.19 165 LEU A N 1
ATOM 1322 C CA . LEU A 1 165 ? -18.079 6.030 8.978 1.00 88.19 165 LEU A CA 1
ATOM 1323 C C . LEU A 1 165 ? -18.450 7.051 7.911 1.00 88.19 165 LEU A C 1
ATOM 1325 O O . LEU A 1 165 ? -18.135 8.225 8.072 1.00 88.19 165 LEU A O 1
ATOM 1329 N N . VAL A 1 166 ? -19.159 6.625 6.865 1.00 85.94 166 VAL A N 1
ATOM 1330 C CA . VAL A 1 166 ? -19.613 7.521 5.796 1.00 85.94 166 VAL A CA 1
ATOM 1331 C C . VAL A 1 166 ? -20.541 8.601 6.347 1.00 85.94 166 VAL A C 1
ATOM 1333 O O . VAL A 1 166 ? -20.376 9.773 6.015 1.00 85.94 166 VAL A O 1
ATOM 1336 N N . HIS A 1 167 ? -21.478 8.233 7.224 1.00 85.88 167 HIS A N 1
ATOM 1337 C CA . HIS A 1 167 ? -22.389 9.181 7.871 1.00 85.88 167 HIS A CA 1
ATOM 1338 C C . HIS A 1 167 ? -21.649 10.263 8.670 1.00 85.88 167 HIS A C 1
ATOM 1340 O O . HIS A 1 167 ? -21.836 11.458 8.435 1.00 85.88 167 HIS A O 1
ATOM 1346 N N . TYR A 1 168 ? -20.778 9.859 9.597 1.00 86.19 168 TYR A N 1
ATOM 1347 C CA . TYR A 1 168 ? -20.106 10.800 10.495 1.00 86.19 168 TYR A CA 1
ATOM 1348 C C . TYR A 1 168 ? -18.983 11.595 9.811 1.00 86.19 168 TYR A C 1
ATOM 1350 O O . TYR A 1 168 ? -18.807 12.770 10.129 1.00 86.19 168 TYR A O 1
ATOM 1358 N N . GLU A 1 169 ? -18.270 11.020 8.839 1.00 84.50 169 GLU A N 1
ATOM 1359 C CA . GLU A 1 169 ? -17.298 11.767 8.025 1.00 84.50 169 GLU A CA 1
ATOM 1360 C C . GLU A 1 169 ? -17.998 12.813 7.139 1.00 84.50 169 GLU A C 1
ATOM 1362 O O . GLU A 1 169 ? -17.526 13.943 7.045 1.00 84.50 169 GLU A O 1
ATOM 1367 N N . ASN A 1 170 ? -19.165 12.506 6.553 1.00 83.25 170 ASN A N 1
ATOM 1368 C CA . ASN A 1 170 ? -19.944 13.508 5.810 1.00 83.25 170 ASN A CA 1
ATOM 1369 C C . ASN A 1 170 ? -20.419 14.660 6.709 1.00 83.25 170 ASN A C 1
ATOM 1371 O O . ASN A 1 170 ? -20.368 15.818 6.290 1.00 83.25 170 ASN A O 1
ATOM 1375 N N . ARG A 1 171 ? -20.807 14.367 7.961 1.00 81.75 171 ARG A N 1
ATOM 1376 C CA . ARG A 1 171 ? -21.134 15.404 8.955 1.00 81.75 171 ARG A CA 1
ATOM 1377 C C . ARG A 1 171 ? -19.935 16.278 9.322 1.00 81.75 171 ARG A C 1
ATOM 1379 O O . ARG A 1 171 ? -20.110 17.481 9.483 1.00 81.75 171 ARG A O 1
ATOM 1386 N N . LEU A 1 172 ? -18.732 15.707 9.422 1.00 81.56 172 LEU A N 1
ATOM 1387 C CA . LEU A 1 172 ? -17.498 16.475 9.645 1.00 81.56 172 LEU A CA 1
ATOM 1388 C C . LEU A 1 172 ? -17.120 17.360 8.447 1.00 81.56 172 LEU A C 1
ATOM 1390 O O . LEU A 1 172 ? -16.482 18.391 8.637 1.00 81.56 172 LEU A O 1
ATOM 1394 N N . LEU A 1 173 ? -17.506 16.967 7.230 1.00 78.31 173 LEU A N 1
ATOM 1395 C CA . LEU A 1 173 ? -17.240 17.700 5.986 1.00 78.31 173 LEU A CA 1
ATOM 1396 C C . LEU A 1 173 ? -18.332 18.731 5.628 1.00 78.31 173 LEU A C 1
ATOM 1398 O O . LEU A 1 173 ? -18.256 19.337 4.562 1.00 78.31 173 LEU A O 1
ATOM 1402 N N . GLU A 1 174 ? -19.347 18.918 6.483 1.00 71.31 174 GLU A N 1
ATOM 1403 C CA . GLU A 1 174 ? -20.503 19.811 6.266 1.00 71.31 174 GLU A CA 1
ATOM 1404 C C . GLU A 1 174 ? -21.309 19.520 4.977 1.00 71.31 174 GLU A C 1
ATOM 1406 O O . GLU A 1 174 ? -22.053 20.369 4.478 1.00 71.31 174 GLU A O 1
ATOM 1411 N N . VAL A 1 175 ? -21.207 18.306 4.419 1.00 56.38 175 VAL A N 1
ATOM 1412 C CA . VAL A 1 175 ? -21.953 17.902 3.218 1.00 56.38 175 VAL A CA 1
ATOM 1413 C C . VAL A 1 175 ? -23.226 17.165 3.640 1.00 56.38 175 VAL A C 1
ATOM 1415 O O . VAL A 1 175 ? -23.194 15.998 4.009 1.00 56.38 175 VAL A O 1
ATOM 1418 N N . CYS A 1 176 ? -24.346 17.874 3.500 1.00 45.97 176 CYS A N 1
ATOM 1419 C CA . CYS A 1 176 ? -25.752 17.467 3.625 1.00 45.97 176 CYS A CA 1
ATOM 1420 C C . CYS A 1 176 ? -26.511 17.739 4.939 1.00 45.97 176 CYS A C 1
ATOM 1422 O O . CYS A 1 176 ? -26.116 17.456 6.063 1.00 45.97 176 CYS A O 1
ATOM 1424 N N . THR A 1 177 ? -27.681 18.317 4.664 1.00 45.28 177 THR A N 1
ATOM 1425 C CA . THR A 1 177 ? -28.755 18.882 5.470 1.00 45.28 177 THR A CA 1
ATOM 1426 C C . THR A 1 177 ? -29.831 17.855 5.832 1.00 45.28 177 THR A C 1
ATOM 1428 O O . THR A 1 177 ? -30.330 17.173 4.939 1.00 45.28 177 THR A O 1
ATOM 1431 N N . SER A 1 178 ? -30.302 17.880 7.081 1.00 39.38 178 SER A N 1
ATOM 1432 C CA . SER A 1 178 ? -31.720 17.912 7.512 1.00 39.38 178 SER A CA 1
ATOM 1433 C C . SER A 1 178 ? -31.989 17.102 8.788 1.00 39.38 178 SER A C 1
ATOM 1435 O O . SER A 1 178 ? -31.372 16.093 9.099 1.00 39.38 178 SER A O 1
ATOM 1437 N N . SER A 1 179 ? -32.923 17.625 9.570 1.00 39.91 179 SER A N 1
ATOM 1438 C CA . SER A 1 179 ? -33.151 17.408 10.994 1.00 39.91 179 SER A CA 1
ATOM 1439 C C . SER A 1 179 ? -34.095 16.234 11.319 1.00 39.91 179 SER A C 1
ATOM 1441 O O . SER A 1 179 ? -35.071 16.412 12.047 1.00 39.91 179 SER A O 1
ATOM 1443 N N . GLN A 1 180 ? -33.827 15.023 10.807 1.00 42.59 180 GLN A N 1
ATOM 1444 C CA . GLN A 1 180 ? -34.644 13.824 11.113 1.00 42.59 180 GLN A CA 1
ATOM 1445 C C . GLN A 1 180 ? -33.877 12.579 11.626 1.00 42.59 180 GLN A C 1
ATOM 1447 O O . GLN A 1 180 ? -34.469 11.510 11.759 1.00 42.59 180 GLN A O 1
ATOM 1452 N N . GLU A 1 181 ? -32.591 12.678 11.973 1.00 52.59 181 GLU A N 1
ATOM 1453 C CA . GLU A 1 181 ? -31.713 11.489 12.049 1.00 52.59 181 GLU A CA 1
ATOM 1454 C C . GLU A 1 181 ? -31.481 10.861 13.444 1.00 52.59 181 GLU A C 1
ATOM 1456 O O . GLU A 1 181 ? -31.092 9.694 13.520 1.00 52.59 181 GLU A O 1
ATOM 1461 N N . GLU A 1 182 ? -31.777 11.539 14.560 1.00 50.34 182 GLU A N 1
ATOM 1462 C CA . GLU A 1 182 ? -31.422 11.039 15.912 1.00 50.34 182 GLU A CA 1
ATOM 1463 C C . GLU A 1 182 ? -32.083 9.693 16.291 1.00 50.34 182 GLU A C 1
ATOM 1465 O O . GLU A 1 182 ? -31.476 8.854 16.968 1.00 50.34 182 GLU A O 1
ATOM 1470 N N . ASN A 1 183 ? -33.305 9.428 15.812 1.00 46.88 183 ASN A N 1
ATOM 1471 C CA . ASN A 1 183 ? -34.007 8.165 16.088 1.00 46.88 183 ASN A CA 1
ATOM 1472 C C . ASN A 1 183 ? -33.502 6.985 15.235 1.00 46.88 183 ASN A C 1
ATOM 1474 O O . ASN A 1 183 ? -33.604 5.833 15.662 1.00 46.88 183 ASN A O 1
ATOM 1478 N N . VAL A 1 184 ? -32.913 7.246 14.064 1.00 52.59 184 VAL A N 1
ATOM 1479 C CA . VAL A 1 184 ? -32.352 6.206 13.184 1.00 52.59 184 VAL A CA 1
ATOM 1480 C C . VAL A 1 184 ? -30.999 5.730 13.727 1.00 52.59 184 VAL A C 1
ATOM 1482 O O . VAL A 1 184 ? -30.754 4.525 13.813 1.00 52.59 184 VAL A O 1
ATOM 1485 N N . GLU A 1 185 ? -30.170 6.652 14.227 1.00 64.38 185 GLU A N 1
ATOM 1486 C CA . GLU A 1 185 ? -28.817 6.372 14.736 1.00 64.38 185 GLU A CA 1
ATOM 1487 C C . GLU A 1 185 ? -28.785 5.449 15.970 1.00 64.38 185 GLU A C 1
ATOM 1489 O O . GLU A 1 185 ? -27.793 4.761 16.225 1.00 64.38 185 GLU A O 1
ATOM 1494 N N . THR A 1 186 ? -29.838 5.436 16.790 1.00 62.75 186 THR A N 1
ATOM 1495 C CA . THR A 1 186 ? -29.876 4.637 18.034 1.00 62.75 186 THR A CA 1
ATOM 1496 C C . THR A 1 186 ? -30.252 3.181 17.766 1.00 62.75 186 THR A C 1
ATOM 1498 O O . THR A 1 186 ? -29.651 2.273 18.343 1.00 62.75 186 THR A O 1
ATOM 1501 N N . SER A 1 187 ? -31.152 2.947 16.808 1.00 70.88 187 SER A N 1
ATOM 1502 C CA . SER A 1 187 ? -31.488 1.598 16.336 1.00 70.88 187 SER A CA 1
ATOM 1503 C C . SER A 1 187 ? -30.307 0.916 15.628 1.00 70.88 187 SER A C 1
ATOM 1505 O O . SER A 1 187 ? -30.044 -0.270 15.843 1.00 70.88 187 SER A O 1
ATOM 1507 N N . SER A 1 188 ? -29.526 1.683 14.864 1.00 78.69 188 SER A N 1
ATOM 1508 C CA . SER A 1 188 ? -28.376 1.174 14.117 1.00 78.69 188 SER A CA 1
ATOM 1509 C C . SER A 1 188 ? -27.183 0.814 15.013 1.00 78.69 188 SER A C 1
ATOM 1511 O O . SER A 1 188 ? -26.469 -0.143 14.721 1.00 78.69 188 SER A O 1
ATOM 1513 N N . LEU A 1 189 ? -26.991 1.502 16.149 1.00 85.00 189 LEU A N 1
ATOM 1514 C CA . LEU A 1 189 ? -25.929 1.151 17.101 1.00 85.00 189 LEU A CA 1
ATOM 1515 C C . LEU A 1 189 ? -26.234 -0.174 17.809 1.00 85.00 189 LEU A C 1
ATOM 1517 O O . LEU A 1 189 ? -25.346 -1.009 17.964 1.00 85.00 189 LEU A O 1
ATOM 1521 N N . GLN A 1 190 ? -27.493 -0.398 18.200 1.00 86.25 190 GLN A N 1
ATOM 1522 C CA . GLN A 1 190 ? -27.905 -1.680 18.773 1.00 86.25 190 GLN A CA 1
ATOM 1523 C C . GLN A 1 190 ? -27.730 -2.816 17.755 1.00 86.25 190 GLN A C 1
ATOM 1525 O O . GLN A 1 190 ? -27.168 -3.858 18.091 1.00 86.25 190 GLN A O 1
ATOM 1530 N N . LYS A 1 191 ? -28.113 -2.579 16.491 1.00 90.62 191 LYS A N 1
ATOM 1531 C CA . LYS A 1 191 ? -27.874 -3.513 15.381 1.00 90.62 191 LYS A CA 1
ATOM 1532 C C . LYS A 1 191 ? -26.390 -3.875 15.255 1.00 90.62 191 LYS A C 1
ATOM 1534 O O . LYS A 1 191 ? -26.084 -5.062 15.146 1.00 90.62 191 LYS A O 1
ATOM 1539 N N . LEU A 1 192 ? -25.488 -2.891 15.313 1.00 91.69 192 LEU A N 1
ATOM 1540 C CA . LEU A 1 192 ? -24.040 -3.116 15.262 1.00 91.69 192 LEU A CA 1
ATOM 1541 C C . LEU A 1 192 ? -23.554 -3.992 16.426 1.00 91.69 192 LEU A C 1
ATOM 1543 O O . LEU A 1 192 ? -22.807 -4.944 16.211 1.00 91.69 192 LEU A O 1
ATOM 1547 N N . GLN A 1 193 ? -24.007 -3.718 17.653 1.00 90.44 193 GLN A N 1
ATOM 1548 C CA . GLN A 1 193 ? -23.635 -4.528 18.820 1.00 90.44 193 GLN A CA 1
ATOM 1549 C C . GLN A 1 193 ? -24.112 -5.974 18.696 1.00 90.44 193 GLN A C 1
ATOM 1551 O O . GLN A 1 193 ? -23.380 -6.900 19.048 1.00 90.44 193 GLN A O 1
ATOM 1556 N N . ASP A 1 194 ? -25.324 -6.174 18.185 1.00 90.69 194 ASP A N 1
ATOM 1557 C CA . ASP A 1 194 ? -25.870 -7.507 17.970 1.00 90.69 194 ASP A CA 1
ATOM 1558 C C . ASP A 1 194 ? -25.130 -8.241 16.843 1.00 90.69 194 ASP A C 1
ATOM 1560 O O . ASP A 1 194 ? -24.895 -9.442 16.955 1.00 90.69 194 ASP A O 1
ATOM 1564 N N . GLN A 1 195 ? -24.723 -7.543 15.776 1.00 93.62 195 GLN A N 1
ATOM 1565 C CA . GLN A 1 195 ? -23.897 -8.113 14.705 1.00 93.62 195 GLN A CA 1
ATOM 1566 C C . GLN A 1 195 ? -22.519 -8.537 15.217 1.00 93.62 195 GLN A C 1
ATOM 1568 O O . GLN A 1 195 ? -22.169 -9.698 15.053 1.00 93.62 195 GLN A O 1
ATOM 1573 N N . ILE A 1 196 ? -21.794 -7.668 15.929 1.00 92.50 196 ILE A N 1
ATOM 1574 C CA . ILE A 1 196 ? -20.471 -7.989 16.501 1.00 92.50 196 ILE A CA 1
ATOM 1575 C C . ILE A 1 196 ? -20.538 -9.212 17.423 1.00 92.50 196 ILE A C 1
ATOM 1577 O O . ILE A 1 196 ? -19.647 -10.056 17.400 1.00 92.50 196 ILE A O 1
ATOM 1581 N N . LYS A 1 197 ? -21.609 -9.338 18.217 1.00 91.56 197 LYS A N 1
ATOM 1582 C CA . LYS A 1 197 ? -21.834 -10.515 19.068 1.00 91.56 197 LYS A CA 1
ATOM 1583 C C . LYS A 1 197 ? -22.113 -11.778 18.260 1.00 91.56 197 LYS A C 1
ATOM 1585 O O . LYS A 1 197 ? -21.547 -12.820 18.566 1.00 91.56 197 LYS A O 1
ATOM 1590 N N . ARG A 1 198 ? -23.010 -11.700 17.272 1.00 93.19 198 ARG A N 1
ATOM 1591 C CA . ARG A 1 198 ? -23.390 -12.847 16.429 1.00 93.19 198 ARG A CA 1
ATOM 1592 C C . ARG A 1 198 ? -22.245 -13.335 15.547 1.00 93.19 198 ARG A C 1
ATOM 1594 O O . ARG A 1 198 ? -22.180 -14.521 15.266 1.00 93.19 198 ARG A O 1
ATOM 1601 N N . GLU A 1 199 ? -21.388 -12.422 15.112 1.00 92.19 199 GLU A N 1
ATOM 1602 C CA . GLU A 1 199 ? -20.233 -12.685 14.250 1.00 92.19 199 GLU A CA 1
ATOM 1603 C C . GLU A 1 199 ? -18.965 -13.017 15.060 1.00 92.19 199 GLU A C 1
ATOM 1605 O O . GLU A 1 199 ? -17.885 -13.105 14.495 1.00 92.19 199 GLU A O 1
ATOM 1610 N N . GLU A 1 200 ? -19.092 -13.208 16.381 1.00 90.69 200 GLU A N 1
ATOM 1611 C CA . GLU A 1 200 ? -18.009 -13.621 17.290 1.00 90.69 200 GLU A CA 1
ATOM 1612 C C . GLU A 1 200 ? -16.809 -12.654 17.361 1.00 90.69 200 GLU A C 1
ATOM 1614 O O . GLU A 1 200 ? -15.737 -13.006 17.845 1.00 90.69 200 GLU A O 1
ATOM 1619 N N . PHE A 1 201 ? -17.002 -11.388 16.985 1.00 91.31 201 PHE A N 1
ATOM 1620 C CA . PHE A 1 201 ? -15.978 -10.340 17.069 1.00 91.31 201 PHE A CA 1
ATOM 1621 C C . PHE A 1 201 ? -15.890 -9.662 18.445 1.00 91.31 201 PHE A C 1
ATOM 1623 O O . PHE A 1 201 ? -15.158 -8.688 18.614 1.00 91.31 201 PHE A O 1
ATOM 1630 N N . LEU A 1 202 ? -16.641 -10.142 19.441 1.00 89.19 202 LEU A N 1
ATOM 1631 C CA . LEU A 1 202 ? -16.682 -9.540 20.773 1.00 89.19 202 LEU A CA 1
ATOM 1632 C C . LEU A 1 202 ? -15.459 -9.937 21.623 1.00 89.19 202 LEU A C 1
ATOM 1634 O O . LEU A 1 202 ? -15.499 -10.879 22.412 1.00 89.19 202 LEU A O 1
ATOM 1638 N N . THR A 1 203 ? -14.396 -9.155 21.504 1.00 90.19 203 THR A N 1
ATOM 1639 C CA . THR A 1 203 ? -13.183 -9.176 22.340 1.00 90.19 203 THR A CA 1
ATOM 1640 C C . THR A 1 203 ? -13.234 -8.111 23.446 1.00 90.19 203 THR A C 1
ATOM 1642 O O . THR A 1 203 ? -14.119 -7.256 23.452 1.00 90.19 203 THR A O 1
ATOM 1645 N N . GLU A 1 204 ? -12.296 -8.127 24.401 1.00 88.88 204 GLU A N 1
ATOM 1646 C CA . GLU A 1 204 ? -12.195 -7.035 25.388 1.00 88.88 204 GLU A CA 1
ATOM 1647 C C . GLU A 1 204 ? -11.893 -5.686 24.717 1.00 88.88 204 GLU A C 1
ATOM 1649 O O . GLU A 1 204 ? -12.550 -4.694 25.023 1.00 88.88 204 GLU A O 1
ATOM 1654 N N . ASP A 1 205 ? -11.014 -5.663 23.713 1.00 87.38 205 ASP A N 1
ATOM 1655 C CA . ASP A 1 205 ? -10.683 -4.437 22.976 1.00 87.38 205 ASP A CA 1
ATOM 1656 C C . ASP A 1 205 ? -11.903 -3.856 22.248 1.00 87.38 205 ASP A C 1
ATOM 1658 O O . ASP A 1 205 ? -12.199 -2.665 22.345 1.00 87.38 205 ASP A O 1
ATOM 1662 N N . THR A 1 206 ? -12.678 -4.699 21.560 1.00 89.44 206 THR A N 1
ATOM 1663 C CA . THR A 1 206 ? -13.890 -4.245 20.859 1.00 89.44 206 THR A CA 1
ATOM 1664 C C . THR A 1 206 ? -14.996 -3.829 21.829 1.00 89.44 206 THR A C 1
ATOM 1666 O O . THR A 1 206 ? -15.744 -2.902 21.520 1.00 89.44 206 THR A O 1
ATOM 1669 N N . LYS A 1 207 ? -15.090 -4.431 23.026 1.00 89.94 207 LYS A N 1
ATOM 1670 C CA . LYS A 1 207 ? -16.000 -3.959 24.085 1.00 89.94 207 LYS A CA 1
ATOM 1671 C C . LYS A 1 207 ? -15.642 -2.552 24.549 1.00 89.94 207 LYS A C 1
ATOM 1673 O O . LYS A 1 207 ? -16.556 -1.739 24.675 1.00 89.94 207 LYS A O 1
ATOM 1678 N N . VAL A 1 208 ? -14.357 -2.271 24.782 1.00 91.19 208 VAL A N 1
ATOM 1679 C CA . VAL A 1 208 ? -13.880 -0.933 25.169 1.00 91.19 208 VAL A CA 1
ATOM 1680 C C . VAL A 1 208 ? -14.224 0.075 24.074 1.00 91.19 208 VAL A C 1
ATOM 1682 O O . VAL A 1 208 ? -14.908 1.057 24.346 1.00 91.19 208 VAL A O 1
ATOM 1685 N N . ILE A 1 209 ? -13.900 -0.231 22.813 1.00 90.69 209 ILE A N 1
ATOM 1686 C CA . ILE A 1 209 ? -14.209 0.654 21.677 1.00 90.69 209 ILE A CA 1
ATOM 1687 C C . ILE A 1 209 ? -15.722 0.909 21.550 1.00 90.69 209 ILE A C 1
ATOM 1689 O O . ILE A 1 209 ? -16.148 2.031 21.281 1.00 90.69 209 ILE A O 1
ATOM 1693 N N . LEU A 1 210 ? -16.565 -0.107 21.765 1.00 90.19 210 LEU A N 1
ATOM 1694 C CA . LEU A 1 210 ? -18.024 0.043 21.733 1.00 90.19 210 LEU A CA 1
ATOM 1695 C C . LEU A 1 210 ? -18.580 0.868 22.904 1.00 90.19 210 LEU A C 1
ATOM 1697 O O . LEU A 1 210 ? -19.645 1.474 22.759 1.00 90.19 210 LEU A O 1
ATOM 1701 N N . GLN A 1 211 ? -17.916 0.862 24.061 1.00 89.38 211 GLN A N 1
ATOM 1702 C CA . GLN A 1 211 ? -18.266 1.721 25.194 1.00 89.38 211 GLN A CA 1
ATOM 1703 C C . GLN A 1 211 ? -17.873 3.172 24.908 1.00 89.38 211 GLN A C 1
ATOM 1705 O O . GLN A 1 211 ? -18.717 4.056 25.051 1.00 89.38 211 GLN A O 1
ATOM 1710 N N . ASP A 1 212 ? -16.660 3.401 24.405 1.00 88.88 212 ASP A N 1
ATOM 1711 C CA . ASP A 1 212 ? -16.185 4.728 24.001 1.00 88.88 212 ASP A CA 1
ATOM 1712 C C . ASP A 1 212 ? -17.083 5.329 22.914 1.00 88.88 212 ASP A C 1
ATOM 1714 O O . ASP A 1 212 ? -17.499 6.483 23.004 1.00 88.88 212 ASP A O 1
ATOM 1718 N N . LEU A 1 213 ? -17.494 4.520 21.932 1.00 88.94 213 LEU A N 1
ATOM 1719 C CA . LEU A 1 213 ? -18.423 4.933 20.880 1.00 88.94 213 LEU A CA 1
ATOM 1720 C C . LEU A 1 213 ? -19.768 5.425 21.446 1.00 88.94 213 LEU A C 1
ATOM 1722 O O . LEU A 1 213 ? -20.322 6.398 20.936 1.00 88.94 213 LEU A O 1
ATOM 1726 N N . LYS A 1 214 ? -20.289 4.792 22.511 1.00 87.12 214 LYS A N 1
ATOM 1727 C CA . LYS A 1 214 ? -21.511 5.253 23.199 1.00 87.12 214 LYS A CA 1
ATOM 1728 C C . LYS A 1 214 ? -21.290 6.601 23.884 1.00 87.12 214 LYS A C 1
ATOM 1730 O O . LYS A 1 214 ? -22.077 7.517 23.674 1.00 87.12 214 LYS A O 1
ATOM 1735 N N . ILE A 1 215 ? -20.194 6.739 24.628 1.00 86.75 215 ILE A N 1
ATOM 1736 C CA . ILE A 1 215 ? -19.844 7.975 25.345 1.00 86.75 215 ILE A CA 1
ATOM 1737 C C . ILE A 1 215 ? -19.664 9.147 24.365 1.00 86.75 215 ILE A C 1
ATOM 1739 O O . ILE A 1 215 ? -20.157 10.255 24.596 1.00 86.75 215 ILE A O 1
ATOM 1743 N N . HIS A 1 216 ? -18.971 8.917 23.248 1.00 85.38 216 HIS A N 1
ATOM 1744 C CA . HIS A 1 216 ? -18.731 9.944 22.234 1.00 85.38 216 HIS A CA 1
ATOM 1745 C C . HIS A 1 216 ? -19.988 10.322 21.453 1.00 85.38 216 HIS A C 1
ATOM 1747 O O . HIS A 1 216 ? -20.148 11.490 21.095 1.00 85.38 216 HIS A O 1
ATOM 1753 N N . LYS A 1 217 ? -20.904 9.368 21.247 1.00 82.56 217 LYS A N 1
ATOM 1754 C CA . LYS A 1 217 ? -22.227 9.650 20.690 1.00 82.56 217 LYS A CA 1
ATOM 1755 C C . LYS A 1 217 ? -23.031 10.572 21.608 1.00 82.56 217 LYS A C 1
ATOM 1757 O O . LYS A 1 217 ? -23.522 11.596 21.142 1.00 82.56 217 LYS A O 1
ATOM 1762 N N . ASP A 1 218 ? -23.089 10.267 22.903 1.00 80.25 218 ASP A N 1
ATOM 1763 C CA . ASP A 1 218 ? -23.838 11.069 23.883 1.00 80.25 218 ASP A CA 1
ATOM 1764 C C . ASP A 1 218 ? -23.264 12.492 24.040 1.00 80.25 218 ASP A C 1
ATOM 1766 O O . ASP A 1 218 ? -23.989 13.437 24.340 1.00 80.25 218 ASP A O 1
ATOM 1770 N N . SER A 1 219 ? -21.962 12.664 23.785 1.00 79.50 219 SER A N 1
ATOM 1771 C CA . SER A 1 219 ? -21.268 13.960 23.820 1.00 79.50 219 SER A CA 1
ATOM 1772 C C . SER A 1 219 ? -21.168 14.672 22.462 1.00 79.50 219 SER A C 1
ATOM 1774 O O . SER A 1 219 ? -20.565 15.742 22.390 1.00 79.50 219 SER A O 1
ATOM 1776 N N . SER A 1 220 ? -21.766 14.124 21.393 1.00 78.69 220 SER A N 1
ATOM 1777 C CA . SER A 1 220 ? -21.741 14.682 20.024 1.00 78.69 220 SER A CA 1
ATOM 1778 C C . SER A 1 220 ? -20.335 14.979 19.473 1.00 78.69 220 SER A C 1
ATOM 1780 O O . SER A 1 220 ? -20.150 15.872 18.646 1.00 78.69 220 SER A O 1
ATOM 1782 N N . ASN A 1 221 ? -19.320 14.228 19.909 1.00 83.19 221 ASN A N 1
ATOM 1783 C CA . ASN A 1 221 ? -17.948 14.395 19.432 1.00 83.19 221 ASN A CA 1
ATOM 1784 C C . ASN A 1 221 ? -17.704 13.543 18.175 1.00 83.19 221 ASN A C 1
ATOM 1786 O O . ASN A 1 221 ? -17.215 12.414 18.250 1.00 83.19 221 ASN A O 1
ATOM 1790 N N . TYR A 1 222 ? -18.048 14.090 17.007 1.00 84.31 222 TYR A N 1
ATOM 1791 C CA . TYR A 1 222 ? -18.006 13.368 15.729 1.00 84.31 222 TYR A CA 1
ATOM 1792 C C . TYR A 1 222 ? -16.614 12.869 15.327 1.00 84.31 222 TYR A C 1
ATOM 1794 O O . TYR A 1 222 ? -16.504 11.773 14.781 1.00 84.31 222 TYR A O 1
ATOM 1802 N N . GLN A 1 223 ? -15.547 13.613 15.635 1.00 85.75 223 GLN A N 1
ATOM 1803 C CA . GLN A 1 223 ? -14.185 13.171 15.324 1.00 85.75 223 GLN A CA 1
ATOM 1804 C C . GLN A 1 223 ? -13.823 11.918 16.128 1.00 85.75 223 GLN A C 1
ATOM 1806 O O . GLN A 1 223 ? -13.365 10.928 15.562 1.00 85.75 223 GLN A O 1
ATOM 1811 N N . SER A 1 224 ? -14.115 11.912 17.432 1.00 86.88 224 SER A N 1
ATOM 1812 C CA . SER A 1 224 ? -13.867 10.741 18.277 1.00 86.88 224 SER A CA 1
ATOM 1813 C C . SER A 1 224 ? -14.741 9.542 17.900 1.00 86.88 224 SER A C 1
ATOM 1815 O O . SER A 1 224 ? -14.280 8.405 17.994 1.00 86.88 224 SER A O 1
ATOM 1817 N N . ILE A 1 225 ? -15.969 9.770 17.419 1.00 87.69 225 ILE A N 1
ATOM 1818 C CA . ILE A 1 225 ? -16.821 8.710 16.856 1.00 87.69 225 ILE A CA 1
ATOM 1819 C C . ILE A 1 225 ? -16.147 8.074 15.636 1.00 87.69 225 ILE A C 1
ATOM 1821 O O . ILE A 1 225 ? -16.009 6.852 15.584 1.00 87.69 225 ILE A O 1
ATOM 1825 N N . VAL A 1 226 ? -15.686 8.886 14.681 1.00 87.69 226 VAL A N 1
ATOM 1826 C CA . VAL A 1 226 ? -14.977 8.410 13.483 1.00 87.69 226 VAL A CA 1
ATOM 1827 C C . VAL A 1 226 ? -13.730 7.612 13.859 1.00 87.69 226 VAL A C 1
ATOM 1829 O O . VAL A 1 226 ? -13.508 6.530 13.315 1.00 87.69 226 VAL A O 1
ATOM 1832 N N . ASP A 1 227 ? -12.944 8.092 14.819 1.00 88.44 227 ASP A N 1
ATOM 1833 C CA . ASP A 1 227 ? -11.732 7.401 15.261 1.00 88.44 227 ASP A CA 1
ATOM 1834 C C . ASP A 1 227 ? -12.054 6.055 15.930 1.00 88.44 227 ASP A C 1
ATOM 1836 O O . ASP A 1 227 ? -11.389 5.051 15.658 1.00 88.44 227 ASP A O 1
ATOM 1840 N N . CYS A 1 228 ? -13.113 5.991 16.747 1.00 90.75 228 CYS A N 1
ATOM 1841 C CA . CYS A 1 228 ? -13.595 4.736 17.332 1.00 90.75 228 CYS A CA 1
ATOM 1842 C C . CYS A 1 228 ? -14.060 3.753 16.256 1.00 90.75 228 CYS A C 1
ATOM 1844 O O . CYS A 1 228 ? -13.709 2.576 16.304 1.00 90.75 228 CYS A O 1
ATOM 1846 N N . LEU A 1 229 ? -14.808 4.225 15.258 1.00 90.94 229 LEU A N 1
ATOM 1847 C CA . LEU A 1 229 ? -15.279 3.391 14.155 1.00 90.94 229 LEU A CA 1
ATOM 1848 C C . LEU A 1 229 ? -14.125 2.879 13.286 1.00 90.94 229 LEU A C 1
ATOM 1850 O O . LEU A 1 229 ? -14.151 1.719 12.887 1.00 90.94 229 LEU A O 1
ATOM 1854 N N . LYS A 1 230 ? -13.085 3.688 13.040 1.00 89.62 230 LYS A N 1
ATOM 1855 C CA . LYS A 1 230 ? -11.866 3.252 12.334 1.00 89.62 230 LYS A CA 1
ATOM 1856 C C . LYS A 1 230 ? -11.132 2.158 13.106 1.00 89.62 230 LYS A C 1
ATOM 1858 O O . LYS A 1 230 ? -10.763 1.148 12.511 1.00 89.62 230 LYS A O 1
ATOM 1863 N N . LYS A 1 231 ? -10.967 2.324 14.423 1.00 90.44 231 LYS A N 1
ATOM 1864 C CA . LYS A 1 231 ? -10.372 1.297 15.297 1.00 90.44 231 LYS A CA 1
ATOM 1865 C C . LYS A 1 231 ? -11.201 0.015 15.302 1.00 90.44 231 LYS A C 1
ATOM 1867 O O . LYS A 1 231 ? -10.651 -1.074 15.177 1.00 90.44 231 LYS A O 1
ATOM 1872 N N . LEU A 1 232 ? -12.524 0.144 15.405 1.00 91.56 232 LEU A N 1
ATOM 1873 C CA . LEU A 1 232 ? -13.433 -0.998 15.390 1.00 91.56 232 LEU A CA 1
ATOM 1874 C C . LEU A 1 232 ? -13.377 -1.734 14.049 1.00 91.56 232 LEU A C 1
ATOM 1876 O O . LEU A 1 232 ? -13.298 -2.957 14.034 1.00 91.56 232 LEU A O 1
ATOM 1880 N N . LEU A 1 233 ? -13.353 -0.991 12.938 1.00 90.38 233 LEU A N 1
ATOM 1881 C CA . LEU A 1 233 ? -13.204 -1.549 11.599 1.00 90.38 233 LEU A CA 1
ATOM 1882 C C . LEU A 1 233 ? -11.888 -2.318 11.467 1.00 90.38 233 LEU A C 1
ATOM 1884 O O . LEU A 1 233 ? -11.911 -3.441 10.989 1.00 90.38 233 LEU A O 1
ATOM 1888 N N . GLN A 1 234 ? -10.763 -1.764 11.931 1.00 87.19 234 GLN A N 1
ATOM 1889 C CA . GLN A 1 234 ? -9.468 -2.459 11.921 1.00 87.19 234 GLN A CA 1
ATOM 1890 C C . GLN A 1 234 ? -9.482 -3.745 12.757 1.00 87.19 234 GLN A C 1
ATOM 1892 O O . GLN A 1 234 ? -8.888 -4.741 12.355 1.00 87.19 234 GLN A O 1
ATOM 1897 N N . ALA A 1 235 ? -10.178 -3.742 13.897 1.00 87.75 235 ALA A N 1
ATOM 1898 C CA . ALA A 1 235 ? -10.269 -4.911 14.765 1.00 87.75 235 ALA A CA 1
ATOM 1899 C C . ALA A 1 235 ? -11.072 -6.059 14.130 1.00 87.75 235 ALA A C 1
ATOM 1901 O O . ALA A 1 235 ? -10.686 -7.218 14.264 1.00 87.75 235 ALA A O 1
ATOM 1902 N N . ILE A 1 236 ? -12.175 -5.751 13.438 1.00 88.31 236 ILE A N 1
ATOM 1903 C CA . ILE A 1 236 ? -13.026 -6.780 12.813 1.00 88.31 236 ILE A CA 1
ATOM 1904 C C . ILE A 1 236 ? -12.611 -7.119 11.376 1.00 88.31 236 ILE A C 1
ATOM 1906 O O . ILE A 1 236 ? -12.969 -8.175 10.862 1.00 88.31 236 ILE A O 1
ATOM 1910 N N . ARG A 1 237 ? -11.850 -6.230 10.729 1.00 87.19 237 ARG A N 1
ATOM 1911 C CA . ARG A 1 237 ? -11.341 -6.370 9.363 1.00 87.19 237 ARG A CA 1
ATOM 1912 C C . ARG A 1 237 ? -9.811 -6.308 9.367 1.00 87.19 237 ARG A C 1
ATOM 1914 O O . ARG A 1 237 ? -9.242 -5.299 8.945 1.00 87.19 237 ARG A O 1
ATOM 1921 N N . PRO A 1 238 ? -9.138 -7.386 9.810 1.00 83.69 238 PRO A N 1
ATOM 1922 C CA . PRO A 1 238 ? -7.678 -7.456 9.811 1.00 83.69 238 PRO A CA 1
ATOM 1923 C C . PRO A 1 238 ? -7.082 -7.466 8.396 1.00 83.69 238 PRO A C 1
ATOM 1925 O O . PRO A 1 238 ? -5.905 -7.159 8.240 1.00 83.69 238 PRO A O 1
ATOM 1928 N N . LEU A 1 239 ? -7.879 -7.827 7.382 1.00 85.44 239 LEU A N 1
ATOM 1929 C CA . LEU A 1 239 ? -7.489 -7.792 5.977 1.00 85.44 239 LEU A CA 1
ATOM 1930 C C . LEU A 1 239 ? -8.621 -7.221 5.119 1.00 85.44 239 LEU A C 1
ATOM 1932 O O . LEU A 1 239 ? -9.747 -7.724 5.152 1.00 85.44 239 LEU A O 1
ATOM 1936 N N . ASN A 1 240 ? -8.332 -6.196 4.320 1.00 85.69 240 ASN A N 1
ATOM 1937 C CA . ASN A 1 240 ? -9.297 -5.612 3.393 1.00 85.69 240 ASN A CA 1
ATOM 1938 C C . ASN A 1 240 ? -9.279 -6.336 2.035 1.00 85.69 240 ASN A C 1
ATOM 1940 O O . ASN A 1 240 ? -8.542 -5.979 1.116 1.00 85.69 240 ASN A O 1
ATOM 1944 N N . VAL A 1 241 ? -10.135 -7.351 1.899 1.00 86.50 241 VAL A N 1
ATOM 1945 C CA . VAL A 1 241 ? -10.240 -8.170 0.679 1.00 86.50 241 VAL A CA 1
ATOM 1946 C C . VAL A 1 241 ? -10.649 -7.346 -0.547 1.00 86.50 241 VAL A C 1
ATOM 1948 O O . VAL A 1 241 ? -10.155 -7.614 -1.640 1.00 86.50 241 VAL A O 1
ATOM 1951 N N . LEU A 1 242 ? -11.510 -6.335 -0.391 1.00 84.00 242 LEU A N 1
ATOM 1952 C CA . LEU A 1 242 ? -11.943 -5.486 -1.508 1.00 84.00 242 LEU A CA 1
ATOM 1953 C C . LEU A 1 242 ? -10.803 -4.604 -2.023 1.00 84.00 242 LEU A C 1
ATOM 1955 O O . LEU A 1 242 ? -10.637 -4.462 -3.235 1.00 84.00 242 LEU A O 1
ATOM 1959 N N . GLU A 1 243 ? -9.965 -4.084 -1.124 1.00 83.06 243 GLU A N 1
ATOM 1960 C CA . GLU A 1 243 ? -8.743 -3.374 -1.514 1.00 83.06 243 GLU A CA 1
ATOM 1961 C C . GLU A 1 243 ? -7.786 -4.303 -2.265 1.00 83.06 243 GLU A C 1
ATOM 1963 O O . GLU A 1 243 ? -7.325 -3.949 -3.348 1.00 83.06 243 GLU A O 1
ATOM 1968 N N . ILE A 1 244 ? -7.555 -5.521 -1.757 1.00 85.31 244 ILE A N 1
ATOM 1969 C CA . ILE A 1 244 ? -6.732 -6.522 -2.453 1.00 85.31 244 ILE A CA 1
ATOM 1970 C C . ILE A 1 244 ? -7.296 -6.798 -3.847 1.00 85.31 244 ILE A C 1
ATOM 1972 O O . ILE A 1 244 ? -6.547 -6.773 -4.816 1.00 85.31 244 ILE A O 1
ATOM 1976 N N . GLN A 1 245 ? -8.608 -7.014 -3.985 1.00 84.75 245 GLN A N 1
ATOM 1977 C CA . GLN A 1 245 ? -9.235 -7.236 -5.290 1.00 84.75 245 GLN A CA 1
ATOM 1978 C C . GLN A 1 245 ? -9.035 -6.050 -6.238 1.00 84.75 245 GLN A C 1
ATOM 1980 O O . GLN A 1 245 ? -8.754 -6.257 -7.417 1.00 84.75 245 GLN A O 1
ATOM 1985 N N . ARG A 1 246 ? -9.165 -4.811 -5.751 1.00 84.12 246 ARG A N 1
ATOM 1986 C CA . ARG A 1 246 ? -8.930 -3.609 -6.563 1.00 84.12 246 ARG A CA 1
ATOM 1987 C C . ARG A 1 246 ? -7.469 -3.516 -7.008 1.00 84.12 246 ARG A C 1
ATOM 1989 O O . ARG A 1 246 ? -7.223 -3.309 -8.195 1.00 84.12 246 ARG A O 1
ATOM 1996 N N . LEU A 1 247 ? -6.519 -3.745 -6.103 1.00 81.06 247 LEU A N 1
ATOM 1997 C CA . LEU A 1 247 ? -5.089 -3.740 -6.418 1.00 81.06 247 LEU A CA 1
ATOM 1998 C C . LEU A 1 247 ? -4.704 -4.871 -7.387 1.00 81.06 247 LEU A C 1
ATOM 2000 O O . LEU A 1 247 ? -3.988 -4.627 -8.357 1.00 81.06 247 LEU A O 1
ATOM 2004 N N . VAL A 1 248 ? -5.231 -6.082 -7.186 1.00 83.19 248 VAL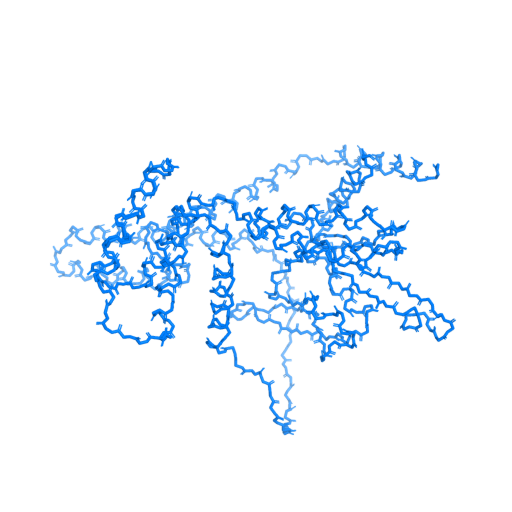 A N 1
ATOM 2005 C CA . VAL A 1 248 ? -5.020 -7.228 -8.085 1.00 83.19 248 VAL A CA 1
ATOM 2006 C C . VAL A 1 248 ? -5.582 -6.936 -9.475 1.00 83.19 248 VAL A C 1
ATOM 2008 O O . VAL A 1 248 ? -4.879 -7.157 -10.454 1.00 83.19 248 VAL A O 1
ATOM 2011 N N . ARG A 1 249 ? -6.783 -6.354 -9.595 1.00 83.94 249 ARG A N 1
ATOM 2012 C CA . ARG A 1 249 ? -7.345 -5.955 -10.902 1.00 83.94 249 ARG A CA 1
ATOM 2013 C C . ARG A 1 249 ? -6.475 -4.923 -11.623 1.00 83.94 249 ARG A C 1
ATOM 2015 O O . ARG A 1 249 ? -6.333 -4.988 -12.841 1.00 83.94 249 ARG A O 1
ATOM 2022 N N . GLU A 1 250 ? -5.898 -3.955 -10.909 1.00 78.81 250 GLU A N 1
ATOM 2023 C CA . GLU A 1 250 ? -4.956 -3.003 -11.520 1.00 78.81 250 GLU A CA 1
ATOM 2024 C C . GLU A 1 250 ? -3.660 -3.690 -11.969 1.00 78.81 250 GLU A C 1
ATOM 2026 O O . GLU A 1 250 ? -3.134 -3.389 -13.047 1.00 78.81 250 GLU A O 1
ATOM 2031 N N . ALA A 1 251 ? -3.177 -4.666 -11.200 1.00 79.19 251 ALA A N 1
ATOM 2032 C CA . ALA A 1 251 ? -2.039 -5.478 -11.599 1.00 79.19 251 ALA A CA 1
ATOM 2033 C C . ALA A 1 251 ? -2.350 -6.369 -12.818 1.00 79.19 251 ALA A C 1
ATOM 2035 O O . ALA A 1 251 ? -1.526 -6.453 -13.724 1.00 79.19 251 ALA A O 1
ATOM 2036 N N . GLU A 1 252 ? -3.545 -6.959 -12.908 1.00 83.00 252 GLU A N 1
ATOM 2037 C CA . GLU A 1 252 ? -4.005 -7.748 -14.063 1.00 83.00 252 GLU A CA 1
ATOM 2038 C C . GLU A 1 252 ? -4.078 -6.901 -15.339 1.00 83.00 252 GLU A C 1
ATOM 2040 O O . GLU A 1 252 ? -3.523 -7.286 -16.370 1.00 83.00 252 GLU A O 1
ATOM 2045 N N . LYS A 1 253 ? -4.677 -5.702 -15.266 1.00 83.81 253 LYS A N 1
ATOM 2046 C CA . LYS A 1 253 ? -4.675 -4.736 -16.384 1.00 83.81 253 LYS A CA 1
ATOM 2047 C C . LYS A 1 253 ? -3.254 -4.427 -16.839 1.00 83.81 253 LYS A C 1
ATOM 2049 O O . LYS A 1 253 ? -2.976 -4.301 -18.028 1.00 83.81 253 LYS A O 1
ATOM 2054 N N . THR A 1 254 ? -2.337 -4.306 -15.889 1.00 80.19 254 THR A N 1
ATOM 2055 C CA . THR A 1 254 ? -0.931 -4.052 -16.184 1.00 80.19 254 THR A CA 1
ATOM 2056 C C . THR A 1 254 ? -0.257 -5.264 -16.831 1.00 80.19 254 THR A C 1
ATOM 2058 O O . THR A 1 254 ? 0.473 -5.104 -17.811 1.00 80.19 254 THR A O 1
ATOM 2061 N N . ALA A 1 255 ? -0.542 -6.475 -16.354 1.00 84.19 255 ALA A N 1
ATOM 2062 C CA . ALA A 1 255 ? -0.064 -7.719 -16.946 1.00 84.19 255 ALA A CA 1
ATOM 2063 C C . ALA A 1 255 ? -0.514 -7.859 -18.412 1.00 84.19 255 ALA A C 1
ATOM 2065 O O . ALA A 1 255 ? 0.267 -8.275 -19.266 1.00 84.19 255 ALA A O 1
ATOM 2066 N N . GLU A 1 256 ? -1.741 -7.448 -18.742 1.00 86.81 256 GLU A N 1
ATOM 2067 C CA . GLU A 1 256 ? -2.218 -7.375 -20.130 1.00 86.81 256 GLU A CA 1
ATOM 2068 C C . GLU A 1 256 ? -1.401 -6.400 -20.986 1.00 86.81 256 GLU A C 1
ATOM 2070 O O . GLU A 1 256 ? -1.052 -6.728 -22.121 1.00 86.81 256 GLU A O 1
ATOM 2075 N N . LEU A 1 257 ? -1.028 -5.233 -20.448 1.00 85.12 257 LEU A N 1
ATOM 2076 C CA . LEU A 1 257 ? -0.225 -4.243 -21.176 1.00 85.12 257 LEU A CA 1
ATOM 2077 C C . LEU A 1 257 ? 1.174 -4.748 -21.539 1.00 85.12 257 LEU A C 1
ATOM 2079 O O . LEU A 1 257 ? 1.751 -4.253 -22.512 1.00 85.12 257 LEU A O 1
ATOM 2083 N N . ILE A 1 258 ? 1.732 -5.692 -20.781 1.00 87.75 258 ILE A N 1
ATOM 2084 C CA . ILE A 1 258 ? 3.076 -6.248 -21.007 1.00 87.75 258 ILE A CA 1
ATOM 2085 C C . ILE A 1 258 ? 3.073 -7.669 -21.580 1.00 87.75 258 ILE A C 1
ATOM 2087 O O . ILE A 1 258 ? 4.142 -8.235 -21.824 1.00 87.75 258 ILE A O 1
ATOM 2091 N N . ARG A 1 259 ? 1.890 -8.237 -21.823 1.00 89.94 259 ARG A N 1
ATOM 2092 C CA . ARG A 1 259 ? 1.735 -9.587 -22.362 1.00 89.94 259 ARG A CA 1
ATOM 2093 C C . ARG A 1 259 ? 2.432 -9.726 -23.711 1.00 89.94 259 ARG A C 1
ATOM 2095 O O . ARG A 1 259 ? 2.332 -8.840 -24.556 1.00 89.94 259 ARG A O 1
ATOM 2102 N N . ASP A 1 260 ? 3.163 -10.824 -23.885 1.00 88.94 260 ASP A N 1
ATOM 2103 C CA . ASP A 1 260 ? 3.952 -11.150 -25.078 1.00 88.94 260 ASP A CA 1
ATOM 2104 C C . ASP A 1 260 ? 5.012 -10.094 -25.464 1.00 88.94 260 ASP A C 1
ATOM 2106 O O . ASP A 1 260 ? 5.589 -10.148 -26.555 1.00 88.94 260 ASP A O 1
ATOM 2110 N N . LYS A 1 261 ? 5.327 -9.146 -24.568 1.00 88.31 261 LYS A N 1
ATOM 2111 C CA . LYS A 1 261 ? 6.372 -8.135 -24.782 1.00 88.31 261 LYS A CA 1
ATOM 2112 C C . LYS A 1 261 ? 7.692 -8.544 -24.146 1.00 88.31 261 LYS A C 1
ATOM 2114 O O . LYS A 1 261 ? 7.743 -9.302 -23.176 1.00 88.31 261 LYS A O 1
ATOM 2119 N N . GLU A 1 262 ? 8.773 -8.010 -24.702 1.00 88.56 262 GLU A N 1
ATOM 2120 C CA . GLU A 1 262 ? 10.081 -8.021 -24.055 1.00 88.56 262 GLU A CA 1
ATOM 2121 C C . GLU A 1 262 ? 10.154 -6.834 -23.094 1.00 88.56 262 GLU A C 1
ATOM 2123 O O . GLU A 1 262 ? 9.956 -5.685 -23.501 1.00 88.56 262 GLU A O 1
ATOM 2128 N N . ILE A 1 263 ? 10.417 -7.112 -21.819 1.00 89.75 263 ILE A N 1
ATOM 2129 C CA . ILE A 1 263 ? 10.444 -6.085 -20.776 1.00 89.75 263 ILE A CA 1
ATOM 2130 C C . ILE A 1 263 ? 11.819 -5.986 -20.119 1.00 89.75 263 ILE A C 1
ATOM 2132 O O . ILE A 1 263 ? 12.539 -6.980 -19.987 1.00 89.75 263 ILE A O 1
ATOM 2136 N N . ILE A 1 264 ? 12.163 -4.782 -19.665 1.00 90.25 264 ILE A N 1
ATOM 2137 C CA . ILE A 1 264 ? 13.211 -4.564 -18.671 1.00 90.25 264 ILE A CA 1
ATOM 2138 C C . ILE A 1 264 ? 12.536 -4.307 -17.330 1.00 90.25 264 ILE A C 1
ATOM 2140 O O . ILE A 1 264 ? 11.877 -3.285 -17.160 1.00 90.25 264 ILE A O 1
ATOM 2144 N N . LEU A 1 265 ? 12.726 -5.211 -16.375 1.00 88.06 265 LEU A N 1
ATOM 2145 C CA . LEU A 1 265 ? 12.253 -5.047 -15.006 1.00 88.06 265 LEU A CA 1
ATOM 2146 C C . LEU A 1 265 ? 13.343 -4.392 -14.161 1.00 88.06 265 LEU A C 1
ATOM 2148 O O . LEU A 1 265 ? 14.445 -4.936 -14.039 1.00 88.06 265 LEU A O 1
ATOM 2152 N N . LEU A 1 266 ? 13.035 -3.234 -13.577 1.00 87.25 266 LEU A N 1
ATOM 2153 C CA . LEU A 1 266 ? 13.941 -2.555 -12.662 1.00 87.25 266 LEU A CA 1
ATOM 2154 C C . LEU A 1 266 ? 13.753 -3.110 -11.255 1.00 87.25 266 LEU A C 1
ATOM 2156 O O . LEU A 1 266 ? 12.656 -3.059 -10.705 1.00 87.25 266 LEU A O 1
ATOM 2160 N N . ILE A 1 267 ? 14.836 -3.605 -10.661 1.00 82.19 267 ILE A N 1
ATOM 2161 C CA . ILE A 1 267 ? 14.819 -4.196 -9.323 1.00 82.19 267 ILE A CA 1
ATOM 2162 C C . ILE A 1 267 ? 15.843 -3.518 -8.408 1.00 82.19 267 ILE A C 1
ATOM 2164 O O . ILE A 1 267 ? 16.923 -3.119 -8.843 1.00 82.19 267 ILE A O 1
ATOM 2168 N N . GLY A 1 268 ? 15.493 -3.377 -7.131 1.00 76.94 268 GLY A N 1
ATOM 2169 C CA . GLY A 1 268 ? 16.317 -2.705 -6.124 1.00 76.94 268 GLY A CA 1
ATOM 2170 C C . GLY A 1 268 ? 15.496 -2.274 -4.909 1.00 76.94 268 GLY A C 1
ATOM 2171 O O . GLY A 1 268 ? 14.270 -2.142 -4.994 1.00 76.94 268 GLY A O 1
ATOM 2172 N N . GLU A 1 269 ? 16.162 -2.037 -3.777 1.00 73.94 269 GLU A N 1
ATOM 2173 C CA . GLU A 1 269 ? 15.524 -1.545 -2.546 1.00 73.94 269 GLU A CA 1
ATOM 2174 C C . GLU A 1 269 ? 14.794 -0.203 -2.781 1.00 73.94 269 GLU A C 1
ATOM 2176 O O . GLU A 1 269 ? 15.039 0.516 -3.764 1.00 73.94 269 GLU A O 1
ATOM 2181 N N . THR A 1 270 ? 13.859 0.153 -1.902 1.00 74.12 270 THR A N 1
ATOM 2182 C CA . THR A 1 270 ? 13.208 1.472 -1.938 1.00 74.12 270 THR A CA 1
ATOM 2183 C C . THR A 1 270 ? 14.255 2.580 -1.781 1.00 74.12 270 THR A C 1
ATOM 2185 O O . THR A 1 270 ? 15.184 2.470 -0.986 1.00 74.12 270 THR A O 1
ATOM 2188 N N . GLY A 1 271 ? 14.154 3.638 -2.591 1.00 74.44 271 GLY A N 1
ATOM 2189 C CA . GLY A 1 271 ? 15.128 4.740 -2.592 1.00 74.44 271 GLY A CA 1
ATOM 2190 C C . GLY A 1 271 ? 16.411 4.498 -3.403 1.00 74.44 271 GLY A C 1
ATOM 2191 O O . GLY A 1 271 ? 17.276 5.368 -3.441 1.00 74.44 271 GLY A O 1
ATOM 2192 N N . THR A 1 272 ? 16.544 3.367 -4.107 1.00 77.25 272 THR A N 1
ATOM 2193 C CA . THR A 1 272 ? 17.672 3.115 -5.038 1.00 77.25 272 THR A CA 1
ATOM 2194 C C . THR A 1 272 ? 17.584 3.888 -6.358 1.00 77.25 272 THR A C 1
ATOM 2196 O O . THR A 1 272 ? 18.521 3.849 -7.150 1.00 77.25 272 THR A O 1
ATOM 2199 N N . GLY A 1 273 ? 16.481 4.607 -6.590 1.00 80.50 273 GLY A N 1
ATOM 2200 C CA . GLY A 1 273 ? 16.296 5.462 -7.763 1.00 80.50 273 GLY A CA 1
ATOM 2201 C C . GLY A 1 273 ? 15.584 4.806 -8.947 1.00 80.50 273 GLY A C 1
ATOM 2202 O O . GLY A 1 273 ? 15.626 5.377 -10.025 1.00 80.50 273 GLY A O 1
ATOM 2203 N N . LYS A 1 274 ? 14.905 3.659 -8.777 1.00 84.38 274 LYS A N 1
ATOM 2204 C CA . LYS A 1 274 ? 14.162 2.958 -9.854 1.00 84.38 274 LYS A CA 1
ATOM 2205 C C . LYS A 1 274 ? 13.243 3.883 -10.661 1.00 84.38 274 LYS A C 1
ATOM 2207 O O . LYS A 1 274 ? 13.458 4.089 -11.856 1.00 84.38 274 LYS A O 1
ATOM 2212 N N . SER A 1 275 ? 12.283 4.508 -9.985 1.00 80.19 275 SER A N 1
ATOM 2213 C CA . SER A 1 275 ? 11.323 5.433 -10.589 1.00 80.19 275 SER A CA 1
ATOM 2214 C C . SER A 1 275 ? 12.018 6.655 -11.202 1.00 80.19 275 SER A C 1
ATOM 2216 O O . SER A 1 275 ? 11.665 7.092 -12.295 1.00 80.19 275 SER A O 1
ATOM 2218 N N . THR A 1 276 ? 13.065 7.170 -10.548 1.00 83.50 276 THR A N 1
ATOM 2219 C CA . THR A 1 276 ? 13.880 8.292 -11.045 1.00 83.50 276 THR A CA 1
ATOM 2220 C C . THR A 1 276 ? 14.633 7.927 -12.329 1.00 83.50 276 THR A C 1
ATOM 2222 O O . THR A 1 276 ? 14.681 8.724 -13.264 1.00 83.50 276 THR A O 1
ATOM 2225 N N . THR A 1 277 ? 15.186 6.715 -12.414 1.00 86.06 277 THR A N 1
ATOM 2226 C CA . THR A 1 277 ? 15.853 6.196 -13.612 1.00 86.06 277 THR A CA 1
ATOM 2227 C C . THR A 1 277 ? 14.868 6.051 -14.763 1.00 86.06 277 THR A C 1
ATOM 2229 O O . THR A 1 277 ? 15.192 6.465 -15.872 1.00 86.06 277 THR A O 1
ATOM 2232 N N . ILE A 1 278 ? 13.661 5.529 -14.519 1.00 85.81 278 ILE A N 1
ATOM 2233 C CA . ILE A 1 278 ? 12.627 5.427 -15.562 1.00 85.81 278 ILE A CA 1
ATOM 2234 C C . ILE A 1 278 ? 12.258 6.815 -16.073 1.00 85.81 278 ILE A C 1
ATOM 2236 O O . ILE A 1 278 ? 12.312 7.037 -17.277 1.00 85.81 278 ILE A O 1
ATOM 2240 N N . GLN A 1 279 ? 11.985 7.763 -15.174 1.00 82.75 279 GLN A N 1
ATOM 2241 C CA . GLN A 1 279 ? 11.689 9.152 -15.532 1.00 82.75 279 GLN A CA 1
ATOM 2242 C C . GLN A 1 279 ? 12.775 9.742 -16.443 1.00 82.75 279 GLN A C 1
ATOM 2244 O O . GLN A 1 279 ? 12.475 10.222 -17.537 1.00 82.75 279 GLN A O 1
ATOM 2249 N N . PHE A 1 280 ? 14.045 9.616 -16.056 1.00 84.00 280 PHE A N 1
ATOM 2250 C CA . PHE A 1 280 ? 15.165 10.089 -16.868 1.00 84.00 280 PHE A CA 1
ATOM 2251 C C . PHE A 1 280 ? 15.239 9.403 -18.243 1.00 84.00 280 PHE A C 1
ATOM 2253 O O . PHE A 1 280 ? 15.316 10.082 -19.266 1.00 84.00 280 PHE A O 1
ATOM 2260 N N . LEU A 1 281 ? 15.162 8.067 -18.289 1.00 82.44 281 LEU A N 1
ATOM 2261 C CA . LEU A 1 281 ? 15.226 7.294 -19.539 1.00 82.44 281 LEU A CA 1
ATOM 2262 C C . LEU A 1 281 ? 14.047 7.574 -20.479 1.00 82.44 281 LEU A C 1
ATOM 2264 O O . LEU A 1 281 ? 14.145 7.342 -21.679 1.00 82.44 281 LEU A O 1
ATOM 2268 N N . THR A 1 282 ? 12.942 8.081 -19.941 1.00 80.25 282 THR A N 1
ATOM 2269 C CA . THR A 1 282 ? 11.733 8.431 -20.697 1.00 80.25 282 THR A CA 1
ATOM 2270 C C . THR A 1 282 ? 11.698 9.890 -21.162 1.00 80.25 282 THR A C 1
ATOM 2272 O O . THR A 1 282 ? 10.677 10.341 -21.681 1.00 80.25 282 THR A O 1
ATOM 2275 N N . GLY A 1 283 ? 12.799 10.631 -20.992 1.00 77.19 283 GLY A N 1
ATOM 2276 C CA . GLY A 1 283 ? 12.955 11.997 -21.499 1.00 77.19 283 GLY A CA 1
ATOM 2277 C C . GLY A 1 283 ? 12.515 13.103 -20.535 1.00 77.19 283 GLY A C 1
ATOM 2278 O O . GLY A 1 283 ? 12.492 14.275 -20.922 1.00 77.19 283 GLY A O 1
ATOM 2279 N N . SER A 1 284 ? 12.183 12.778 -19.281 1.00 82.75 284 SER A N 1
ATOM 2280 C CA . SER A 1 284 ? 11.909 13.800 -18.268 1.00 82.75 284 SER A CA 1
ATOM 2281 C C . SER A 1 284 ? 13.164 14.631 -17.996 1.00 82.75 284 SER A C 1
ATOM 2283 O O . SER A 1 284 ? 14.262 14.103 -17.803 1.00 82.75 284 SER A O 1
ATOM 2285 N N . LYS A 1 285 ? 13.008 15.959 -17.970 1.00 83.31 285 LYS A N 1
ATOM 2286 C CA . LYS A 1 285 ? 14.084 16.861 -17.547 1.00 83.31 285 LYS A CA 1
ATOM 2287 C C . LYS A 1 285 ? 14.225 16.755 -16.036 1.00 83.31 285 LYS A C 1
ATOM 2289 O O . LYS A 1 285 ? 13.222 16.745 -15.333 1.00 83.31 285 LYS A O 1
ATOM 2294 N N . MET A 1 286 ? 15.454 16.678 -15.545 1.00 83.75 286 MET A N 1
ATOM 2295 C CA . MET A 1 286 ? 15.733 16.506 -14.120 1.00 83.75 286 MET A CA 1
ATOM 2296 C C . MET A 1 286 ? 16.414 17.759 -13.569 1.00 83.75 286 MET A C 1
ATOM 2298 O O . MET A 1 286 ? 17.265 18.348 -14.239 1.00 83.75 286 MET A O 1
ATOM 2302 N N . LYS A 1 287 ? 16.087 18.147 -12.337 1.00 84.31 287 LYS A N 1
ATOM 2303 C CA . LYS A 1 287 ? 16.676 19.291 -11.637 1.00 84.31 287 LYS A CA 1
ATOM 2304 C C . LYS A 1 287 ? 17.086 18.899 -10.225 1.00 84.31 287 LYS A C 1
ATOM 2306 O O . LYS A 1 287 ? 16.382 18.176 -9.528 1.00 84.31 287 LYS A O 1
ATOM 2311 N N . LYS A 1 288 ? 18.235 19.415 -9.790 1.00 82.19 288 LYS A N 1
ATOM 2312 C CA . LYS A 1 288 ? 18.684 19.287 -8.404 1.00 82.19 288 LYS A CA 1
ATOM 2313 C C . LYS A 1 288 ? 17.959 20.321 -7.543 1.00 82.19 288 LYS A C 1
ATOM 2315 O O . LYS A 1 288 ? 18.023 21.518 -7.826 1.00 82.19 288 LYS A O 1
ATOM 2320 N N . THR A 1 289 ? 17.288 19.870 -6.494 1.00 78.06 289 THR A N 1
ATOM 2321 C CA . THR A 1 289 ? 16.507 20.709 -5.578 1.00 78.06 289 THR A CA 1
ATOM 2322 C C . THR A 1 289 ? 16.913 20.459 -4.133 1.00 78.06 289 THR A C 1
ATOM 2324 O O . THR A 1 289 ? 17.319 19.356 -3.781 1.00 78.06 289 THR A O 1
ATOM 2327 N N . LYS A 1 290 ? 16.806 21.486 -3.285 1.00 77.31 290 LYS A N 1
ATOM 2328 C CA . LYS A 1 290 ? 16.928 21.345 -1.830 1.00 77.31 290 LYS A CA 1
ATOM 2329 C C . LYS A 1 290 ? 15.526 21.321 -1.241 1.00 77.31 290 LYS A C 1
ATOM 2331 O O . LYS A 1 290 ? 14.801 22.303 -1.371 1.00 77.31 290 LYS A O 1
ATOM 2336 N N . VAL A 1 291 ? 15.152 20.199 -0.643 1.00 70.88 291 VAL A N 1
ATOM 2337 C CA . VAL A 1 291 ? 13.838 19.984 -0.035 1.00 70.88 291 VAL A CA 1
ATOM 2338 C C . VAL A 1 291 ? 13.995 20.068 1.474 1.00 70.88 291 VAL A C 1
ATOM 2340 O O . VAL A 1 291 ? 14.791 19.333 2.053 1.00 70.88 291 VAL A O 1
ATOM 2343 N N . GLU A 1 292 ? 13.270 20.980 2.113 1.00 65.56 292 GLU A N 1
ATOM 2344 C CA . GLU A 1 292 ? 13.231 21.053 3.571 1.00 65.56 292 GLU A CA 1
ATOM 2345 C C . GLU A 1 292 ? 12.403 19.879 4.108 1.00 65.56 292 GLU A C 1
ATOM 2347 O O . GLU A 1 292 ? 11.234 19.730 3.761 1.00 65.56 292 GLU A O 1
ATOM 2352 N N . ILE A 1 293 ? 13.023 19.012 4.909 1.00 64.12 293 ILE A N 1
ATOM 2353 C CA . ILE A 1 293 ? 12.348 17.847 5.510 1.00 64.12 293 ILE A CA 1
ATOM 2354 C C . ILE A 1 293 ? 11.765 18.222 6.876 1.00 64.12 293 ILE A C 1
ATOM 2356 O O . ILE A 1 293 ? 10.704 17.747 7.270 1.00 64.12 293 ILE A O 1
ATOM 2360 N N . VAL A 1 294 ? 12.479 19.071 7.613 1.00 61.69 294 VAL A N 1
ATOM 2361 C CA . VAL A 1 294 ? 12.115 19.587 8.937 1.00 61.69 294 VAL A CA 1
ATOM 2362 C C . VAL A 1 294 ? 12.724 20.977 9.053 1.00 61.69 294 VAL A C 1
ATOM 2364 O O . VAL A 1 294 ? 13.750 21.211 8.417 1.00 61.69 294 VAL A O 1
ATOM 2367 N N . SER A 1 295 ? 12.155 21.869 9.868 1.00 57.41 295 SER A N 1
ATOM 2368 C CA . SER A 1 295 ? 12.657 23.243 10.020 1.00 57.41 295 SER A CA 1
ATOM 2369 C C . SER A 1 295 ? 14.185 23.296 10.167 1.00 57.41 295 SER A C 1
ATOM 2371 O O . SER A 1 295 ? 14.747 22.778 11.133 1.00 57.41 295 SER A O 1
ATOM 2373 N N . GLY A 1 296 ? 14.856 23.898 9.182 1.00 58.16 296 GLY A N 1
ATOM 2374 C CA . GLY A 1 296 ? 16.313 24.054 9.132 1.00 58.16 296 GLY A CA 1
ATOM 2375 C C . GLY A 1 296 ? 17.114 22.847 8.618 1.00 58.16 296 GLY A C 1
ATOM 2376 O O . GLY A 1 296 ? 18.343 22.917 8.580 1.00 58.16 296 GLY A O 1
ATOM 2377 N N . ARG A 1 297 ? 16.473 21.746 8.199 1.00 58.69 297 ARG A N 1
ATOM 2378 C CA . ARG A 1 297 ? 17.121 20.559 7.608 1.00 58.69 297 ARG A CA 1
ATOM 2379 C C . ARG A 1 297 ? 16.692 20.357 6.160 1.00 58.69 297 ARG A C 1
ATOM 2381 O O . ARG A 1 297 ? 15.520 20.124 5.876 1.00 58.69 297 ARG A O 1
ATOM 2388 N N . PHE A 1 298 ? 17.674 20.339 5.261 1.00 70.19 298 PHE A N 1
ATOM 2389 C CA . PHE A 1 298 ? 17.461 20.198 3.822 1.00 70.19 298 PHE A CA 1
ATOM 2390 C C . PHE A 1 298 ? 18.063 18.897 3.292 1.00 70.19 298 PHE A C 1
ATOM 2392 O O . PHE A 1 298 ? 19.190 18.541 3.635 1.00 70.19 298 PHE A O 1
ATOM 2399 N N . LEU A 1 299 ? 17.333 18.223 2.409 1.00 66.69 299 LEU A N 1
ATOM 2400 C CA . LEU A 1 299 ? 17.823 17.115 1.602 1.00 66.69 299 LEU A CA 1
ATOM 2401 C C . LEU A 1 299 ? 18.051 17.589 0.174 1.00 66.69 299 LEU A C 1
ATOM 2403 O O . LEU A 1 299 ? 17.198 18.245 -0.423 1.00 66.69 299 LEU A O 1
ATOM 2407 N N . GLU A 1 300 ? 19.210 17.248 -0.377 1.00 70.69 300 GLU A N 1
ATOM 2408 C CA . GLU A 1 300 ? 19.436 17.382 -1.809 1.00 70.69 300 GLU A CA 1
ATOM 2409 C C . GLU A 1 300 ? 18.735 16.235 -2.537 1.00 70.69 300 GLU A C 1
ATOM 2411 O O . GLU A 1 300 ? 19.034 15.067 -2.290 1.00 70.69 300 GLU A O 1
ATOM 2416 N N . ASP A 1 301 ? 17.820 16.582 -3.433 1.00 72.19 301 ASP A N 1
ATOM 2417 C CA . ASP A 1 301 ? 17.009 15.644 -4.202 1.00 72.19 301 ASP A CA 1
ATOM 2418 C C . ASP A 1 301 ? 17.104 15.936 -5.705 1.00 72.19 301 ASP A C 1
ATOM 2420 O O . ASP A 1 301 ? 17.414 17.059 -6.119 1.00 72.19 301 ASP A O 1
ATOM 2424 N N . ILE A 1 302 ? 16.840 14.919 -6.524 1.00 75.56 302 ILE A N 1
ATOM 2425 C CA . ILE A 1 302 ? 16.713 15.043 -7.976 1.00 75.56 302 ILE A CA 1
ATOM 2426 C C . ILE A 1 302 ? 15.230 14.927 -8.320 1.00 75.56 302 ILE A C 1
ATOM 2428 O O . ILE A 1 302 ? 14.645 13.846 -8.276 1.00 75.56 302 ILE A O 1
ATOM 2432 N N . THR A 1 303 ? 14.632 16.051 -8.700 1.00 75.25 303 THR A N 1
ATOM 2433 C CA . THR A 1 303 ? 13.213 16.154 -9.052 1.00 75.25 303 THR A CA 1
ATOM 2434 C C . THR A 1 303 ? 13.026 16.352 -10.552 1.00 75.25 303 THR A C 1
ATOM 2436 O O . THR A 1 303 ? 13.976 16.627 -11.288 1.00 75.25 303 THR A O 1
ATOM 2439 N N . ILE A 1 304 ? 11.794 16.164 -11.024 1.00 74.94 304 ILE A N 1
ATOM 2440 C CA . ILE A 1 304 ? 11.420 16.382 -12.423 1.00 74.94 304 ILE A CA 1
ATOM 2441 C C . ILE A 1 304 ? 11.175 17.882 -12.643 1.00 74.94 304 ILE A C 1
ATOM 2443 O O . ILE A 1 304 ? 10.469 18.525 -11.868 1.00 74.94 304 ILE A O 1
ATOM 2447 N N . ASP A 1 305 ? 11.756 18.430 -13.706 1.00 76.25 305 ASP A N 1
ATOM 2448 C CA . ASP A 1 305 ? 11.654 19.830 -14.114 1.00 76.25 305 ASP A CA 1
ATOM 2449 C C . ASP A 1 305 ? 10.656 19.986 -15.270 1.00 76.25 305 ASP A C 1
ATOM 2451 O O . ASP A 1 305 ? 10.986 19.799 -16.445 1.00 76.25 305 ASP A O 1
ATOM 2455 N N . GLY A 1 306 ? 9.413 20.318 -14.923 1.00 68.31 306 GLY A N 1
ATOM 2456 C CA . GLY A 1 306 ? 8.312 20.492 -15.873 1.00 68.31 306 GLY A CA 1
ATOM 2457 C C . GLY A 1 306 ? 7.427 19.248 -16.049 1.00 68.31 306 GLY A C 1
ATOM 2458 O O . GLY A 1 306 ? 7.621 18.236 -15.376 1.00 68.31 306 GLY A O 1
ATOM 2459 N N . PRO A 1 307 ? 6.400 19.322 -16.916 1.00 65.62 307 PRO A N 1
ATOM 2460 C CA . PRO A 1 307 ? 5.461 18.222 -17.110 1.00 65.62 307 PRO A CA 1
ATOM 2461 C C . PRO A 1 307 ? 6.136 17.014 -17.786 1.00 65.62 307 PRO A C 1
ATOM 2463 O O . PRO A 1 307 ? 7.007 17.200 -18.643 1.00 65.62 307 PRO A O 1
ATOM 2466 N N . PRO A 1 308 ? 5.727 15.776 -17.445 1.00 65.94 308 PRO A N 1
ATOM 2467 C CA . PRO A 1 308 ? 6.265 14.575 -18.074 1.00 65.94 308 PRO A CA 1
ATOM 2468 C C . PRO A 1 308 ? 5.982 14.578 -19.581 1.00 65.94 308 PRO A C 1
ATOM 2470 O O . PRO A 1 308 ? 4.866 14.865 -20.013 1.00 65.94 308 PRO A O 1
ATOM 2473 N N . GLN A 1 309 ? 6.990 14.234 -20.385 1.00 65.56 309 GLN A N 1
ATOM 2474 C CA . GLN A 1 309 ? 6.852 14.183 -21.847 1.00 65.56 309 GLN A CA 1
ATOM 2475 C C . GLN A 1 309 ? 6.087 12.938 -22.311 1.00 65.56 309 GLN A C 1
ATOM 2477 O O . GLN A 1 309 ? 5.361 12.988 -23.303 1.00 65.56 309 GLN A O 1
ATOM 2482 N N . ASN A 1 310 ? 6.224 11.825 -21.583 1.00 66.62 310 ASN A N 1
ATOM 2483 C CA . ASN A 1 310 ? 5.497 10.595 -21.860 1.00 66.62 310 ASN A CA 1
ATOM 2484 C C . ASN A 1 310 ? 4.226 10.522 -20.989 1.00 66.62 310 ASN A C 1
ATOM 2486 O O . ASN A 1 310 ? 4.330 10.513 -19.758 1.00 66.62 310 ASN A O 1
ATOM 2490 N N . PRO A 1 311 ? 3.024 10.417 -21.589 1.00 65.62 311 PRO A N 1
ATOM 2491 C CA . PRO A 1 311 ? 1.776 10.360 -20.840 1.00 65.62 311 PRO A CA 1
ATOM 2492 C C . PRO A 1 311 ? 1.685 9.135 -19.930 1.00 65.62 311 PRO A C 1
ATOM 2494 O O . PRO A 1 311 ? 0.954 9.197 -18.956 1.00 65.62 311 PRO A O 1
ATOM 2497 N N . GLN A 1 312 ? 2.427 8.047 -20.165 1.00 65.75 312 GLN A N 1
ATOM 2498 C CA . GLN A 1 312 ? 2.441 6.860 -19.293 1.00 65.75 312 GLN A CA 1
ATOM 2499 C C . GLN A 1 312 ? 3.131 7.108 -17.936 1.00 65.75 312 GLN A C 1
ATOM 2501 O O . GLN A 1 312 ? 2.951 6.325 -17.007 1.00 65.75 312 GLN A O 1
ATOM 2506 N N . LEU A 1 313 ? 3.849 8.227 -17.780 1.00 60.72 313 LEU A N 1
ATOM 2507 C CA . LEU A 1 313 ? 4.561 8.589 -16.548 1.00 60.72 313 LEU A CA 1
ATOM 2508 C C . LEU A 1 313 ? 3.665 9.164 -15.447 1.00 60.72 313 LEU A C 1
ATOM 2510 O O . LEU A 1 313 ? 4.136 9.327 -14.326 1.00 60.72 313 LEU A O 1
ATOM 2514 N N . HIS A 1 314 ? 2.383 9.440 -15.720 1.00 58.78 314 HIS A N 1
ATOM 2515 C CA . HIS A 1 314 ? 1.442 9.941 -14.704 1.00 58.78 314 HIS A CA 1
ATOM 2516 C C . HIS A 1 314 ? 1.289 8.997 -13.499 1.00 58.78 314 HIS A C 1
ATOM 2518 O O . HIS A 1 314 ? 0.879 9.436 -12.429 1.00 58.78 314 HIS A O 1
ATOM 2524 N N . ARG A 1 315 ? 1.627 7.710 -13.669 1.00 58.66 315 ARG A N 1
ATOM 2525 C CA . ARG A 1 315 ? 1.573 6.682 -12.618 1.00 58.66 315 ARG A CA 1
ATOM 2526 C C . ARG A 1 315 ? 2.900 6.480 -11.881 1.00 58.66 315 ARG A C 1
ATOM 2528 O O . ARG A 1 315 ? 2.926 5.766 -10.888 1.00 58.66 315 ARG A O 1
ATOM 2535 N N . ILE A 1 316 ? 3.986 7.115 -12.332 1.00 56.75 316 ILE A N 1
ATOM 2536 C CA . ILE A 1 316 ? 5.319 7.006 -11.724 1.00 56.75 316 ILE A CA 1
ATOM 2537 C C . ILE A 1 316 ? 5.654 8.328 -11.040 1.00 56.75 316 ILE A C 1
ATOM 2539 O O . ILE A 1 316 ? 6.110 9.278 -11.677 1.00 56.75 316 ILE A O 1
ATOM 2543 N N . SER A 1 317 ? 5.448 8.395 -9.727 1.00 53.22 317 SER A N 1
ATOM 2544 C CA . SER A 1 317 ? 5.812 9.574 -8.937 1.00 53.22 317 SER A CA 1
ATOM 2545 C C . SER A 1 317 ? 7.232 9.439 -8.370 1.00 53.22 317 SER A C 1
ATOM 2547 O O . SER A 1 317 ? 7.582 8.402 -7.812 1.00 53.22 317 SER A O 1
ATOM 2549 N N . SER A 1 318 ? 8.051 10.487 -8.495 1.00 52.62 318 SER A N 1
ATOM 2550 C CA . SER A 1 318 ? 9.388 10.579 -7.890 1.00 52.62 318 SER A CA 1
ATOM 2551 C C . SER A 1 318 ? 9.482 11.902 -7.134 1.00 52.62 318 SER A C 1
ATOM 2553 O O . SER A 1 318 ? 9.489 12.959 -7.762 1.00 52.62 318 SER A O 1
ATOM 2555 N N . SER A 1 319 ? 9.533 11.863 -5.802 1.00 46.59 319 SER A N 1
ATOM 2556 C CA . SER A 1 319 ? 9.847 13.031 -4.967 1.00 46.59 319 SER A CA 1
ATOM 2557 C C . SER A 1 319 ? 10.474 12.592 -3.638 1.00 46.59 319 SER A C 1
ATOM 2559 O O . SER A 1 319 ? 10.147 11.516 -3.136 1.00 46.59 319 SER A O 1
ATOM 2561 N N . ALA A 1 320 ? 11.331 13.430 -3.045 1.00 34.97 320 ALA A N 1
ATOM 2562 C CA . ALA A 1 320 ? 11.943 13.206 -1.728 1.00 34.97 320 ALA A CA 1
ATOM 2563 C C . 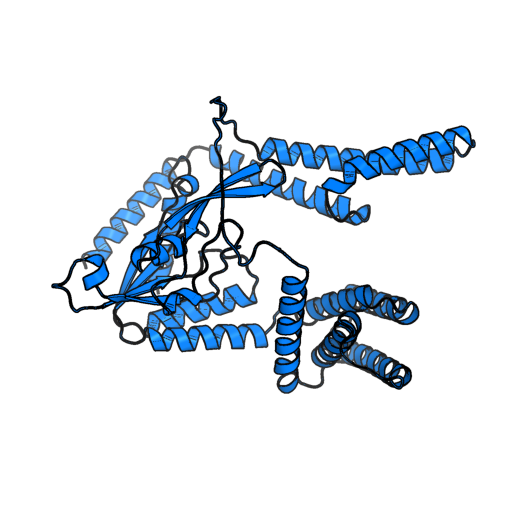ALA A 1 320 ? 10.954 12.963 -0.576 1.00 34.97 320 ALA A C 1
ATOM 2565 O O . ALA A 1 320 ? 11.337 12.386 0.440 1.00 34.97 320 ALA A O 1
ATOM 2566 N N . LEU A 1 321 ? 9.711 13.437 -0.706 1.00 36.72 321 LEU A N 1
ATOM 2567 C CA . LEU A 1 321 ? 8.669 13.330 0.322 1.00 36.72 321 LEU A CA 1
ATOM 2568 C C . LEU A 1 321 ? 7.618 12.266 -0.011 1.00 36.72 321 LEU A C 1
ATOM 2570 O O . LEU A 1 321 ? 6.806 11.916 0.846 1.00 36.72 321 LEU A O 1
ATOM 2574 N N . ASN A 1 322 ? 7.629 11.728 -1.233 1.00 47.03 322 ASN A N 1
ATOM 2575 C CA . ASN A 1 322 ? 6.784 10.600 -1.575 1.00 47.03 322 ASN A CA 1
ATOM 2576 C C . ASN A 1 322 ? 7.392 9.358 -0.939 1.00 47.03 322 ASN A C 1
ATOM 2578 O O . ASN A 1 322 ? 8.463 8.890 -1.328 1.00 47.03 322 ASN A O 1
ATOM 2582 N N . LYS A 1 323 ? 6.669 8.792 0.027 1.00 43.72 323 LYS A N 1
ATOM 2583 C CA . LYS A 1 323 ? 6.852 7.399 0.415 1.00 43.72 323 LYS A CA 1
ATOM 2584 C C . LYS A 1 323 ? 6.582 6.583 -0.854 1.00 43.72 323 LYS A C 1
ATOM 2586 O O . LYS A 1 323 ? 5.443 6.479 -1.299 1.00 43.72 323 LYS A O 1
ATOM 2591 N N . SER A 1 324 ? 7.655 6.183 -1.533 1.00 48.19 324 SER A N 1
ATOM 2592 C CA . SER A 1 324 ? 7.606 5.477 -2.812 1.00 48.19 324 SER A CA 1
ATOM 2593 C C . SER A 1 324 ? 7.044 4.083 -2.540 1.00 48.19 324 SER A C 1
ATOM 2595 O O . SER A 1 324 ? 7.786 3.166 -2.212 1.00 48.19 324 SER A O 1
ATOM 2597 N N . GLU A 1 325 ? 5.718 3.978 -2.586 1.00 52.56 325 GLU A N 1
ATOM 2598 C CA . GLU A 1 325 ? 4.953 2.736 -2.509 1.00 52.56 325 GLU A CA 1
ATOM 2599 C C . GLU A 1 325 ? 4.482 2.439 -3.938 1.00 52.56 325 GLU A C 1
ATOM 2601 O O . GLU A 1 325 ? 3.347 2.744 -4.309 1.00 52.56 325 GLU A O 1
ATOM 2606 N N . THR A 1 326 ? 5.373 1.951 -4.807 1.00 58.72 326 THR A N 1
ATOM 2607 C CA . THR A 1 326 ? 4.959 1.454 -6.129 1.00 58.72 326 THR A CA 1
ATOM 2608 C C . THR A 1 326 ? 4.094 0.214 -5.884 1.00 58.72 326 THR A C 1
ATOM 2610 O O . THR A 1 326 ? 4.618 -0.852 -5.586 1.00 58.72 326 THR A O 1
ATOM 2613 N N . ARG A 1 327 ? 2.762 0.371 -5.943 1.00 61.56 327 ARG A N 1
ATOM 2614 C CA . ARG A 1 327 ? 1.763 -0.643 -5.524 1.00 61.56 327 ARG A CA 1
ATOM 2615 C C . ARG A 1 327 ? 1.477 -1.745 -6.547 1.00 61.56 327 ARG A C 1
ATOM 2617 O O . ARG A 1 327 ? 0.643 -2.608 -6.299 1.00 61.56 327 ARG A O 1
ATOM 2624 N N . TYR A 1 328 ? 2.067 -1.646 -7.731 1.00 68.75 328 TYR A N 1
ATOM 2625 C CA . TYR A 1 328 ? 2.005 -2.642 -8.796 1.00 68.75 328 TYR A CA 1
ATOM 2626 C C . TYR A 1 328 ? 3.060 -2.298 -9.849 1.00 68.75 328 TYR A C 1
ATOM 2628 O O . TYR A 1 328 ? 3.496 -1.146 -9.955 1.00 68.75 328 TYR A O 1
ATOM 2636 N N . ILE A 1 329 ? 3.472 -3.297 -10.637 1.00 76.62 329 ILE A N 1
ATOM 2637 C CA . ILE A 1 329 ? 4.388 -3.068 -11.757 1.00 76.62 329 ILE A CA 1
ATOM 2638 C C . ILE A 1 329 ? 3.801 -1.983 -12.657 1.00 76.62 329 ILE A C 1
ATOM 2640 O O . ILE A 1 329 ? 2.631 -2.054 -13.002 1.00 76.62 329 ILE A O 1
ATOM 2644 N N . THR A 1 330 ? 4.590 -0.984 -13.044 1.00 81.50 330 THR A N 1
ATOM 2645 C CA . THR A 1 330 ? 4.135 0.075 -13.953 1.00 81.50 330 THR A CA 1
ATOM 2646 C C . THR A 1 330 ? 4.998 0.087 -15.214 1.00 81.50 330 THR A C 1
ATOM 2648 O O . THR A 1 330 ? 6.174 0.458 -15.139 1.00 81.50 330 THR A O 1
ATOM 2651 N N . PRO A 1 331 ? 4.457 -0.328 -16.375 1.00 84.56 331 PRO A N 1
ATOM 2652 C CA . PRO A 1 331 ? 5.186 -0.340 -17.626 1.00 84.56 331 PRO A CA 1
ATOM 2653 C C . PRO A 1 331 ? 5.174 1.036 -18.281 1.00 84.56 331 PRO A C 1
ATOM 2655 O O . PRO A 1 331 ? 4.142 1.701 -18.377 1.00 84.56 331 PRO A O 1
ATOM 2658 N N . VAL A 1 332 ? 6.324 1.416 -18.818 1.00 85.31 332 VAL A N 1
ATOM 2659 C CA . VAL A 1 332 ? 6.503 2.588 -19.663 1.00 85.31 332 VAL A CA 1
ATOM 2660 C C . VAL A 1 332 ? 7.198 2.153 -20.937 1.00 85.31 332 VAL A C 1
ATOM 2662 O O . VAL A 1 332 ? 8.308 1.618 -20.916 1.00 85.31 332 VAL A O 1
ATOM 2665 N N . THR A 1 333 ? 6.533 2.370 -22.064 1.00 84.75 333 THR A N 1
ATOM 2666 C CA . THR A 1 333 ? 7.103 2.104 -23.378 1.00 84.75 333 THR A CA 1
ATOM 2667 C C . THR A 1 333 ? 7.908 3.313 -23.833 1.00 84.75 333 THR A C 1
ATOM 2669 O O . THR A 1 333 ? 7.397 4.433 -23.879 1.00 84.75 333 THR A O 1
ATOM 2672 N N . VAL A 1 334 ? 9.166 3.072 -24.193 1.00 82.44 334 VAL A N 1
ATOM 2673 C CA . VAL A 1 334 ? 10.097 4.081 -24.695 1.00 82.44 334 VAL A CA 1
ATOM 2674 C C . VAL A 1 334 ? 10.517 3.710 -26.118 1.00 82.44 334 VAL A C 1
ATOM 2676 O O . VAL A 1 334 ? 10.983 2.589 -26.345 1.00 82.44 334 VAL A O 1
ATOM 2679 N N . PRO A 1 335 ? 10.339 4.602 -27.105 1.00 80.31 335 PRO A N 1
ATOM 2680 C CA . PRO A 1 335 ? 10.919 4.430 -28.433 1.00 80.31 335 PRO A CA 1
ATOM 2681 C C . PRO A 1 335 ? 12.448 4.412 -28.361 1.00 80.31 335 PRO A C 1
ATOM 2683 O O . PRO A 1 335 ? 13.053 5.329 -27.811 1.00 80.31 335 PRO A O 1
ATOM 2686 N N . LEU A 1 336 ? 13.093 3.403 -28.952 1.00 79.75 336 LEU A N 1
ATOM 2687 C CA . LEU A 1 336 ? 14.556 3.323 -28.952 1.00 79.75 336 LEU A CA 1
ATOM 2688 C C . LEU A 1 336 ? 15.197 4.488 -29.702 1.00 79.75 336 LEU A C 1
ATOM 2690 O O . LEU A 1 336 ? 16.287 4.900 -29.320 1.00 79.75 336 LEU A O 1
ATOM 2694 N N . ARG A 1 337 ? 14.513 5.094 -30.679 1.00 79.44 337 ARG A N 1
ATOM 2695 C CA . ARG A 1 337 ? 14.970 6.343 -31.310 1.00 79.44 337 ARG A CA 1
ATOM 2696 C C . ARG A 1 337 ? 15.264 7.476 -30.331 1.00 79.44 337 ARG A C 1
ATOM 2698 O O . ARG A 1 337 ? 16.159 8.272 -30.603 1.00 79.44 337 ARG A O 1
ATOM 2705 N N . ASP A 1 338 ? 14.549 7.530 -29.208 1.00 72.12 338 ASP A N 1
ATOM 2706 C CA . ASP A 1 338 ? 14.698 8.592 -28.210 1.00 72.12 338 ASP A CA 1
ATOM 2707 C C . ASP A 1 338 ? 15.928 8.347 -27.312 1.00 72.12 338 ASP A C 1
ATOM 2709 O O . ASP A 1 338 ? 16.428 9.275 -26.681 1.00 72.12 338 ASP A O 1
ATOM 2713 N N . ILE A 1 339 ? 16.451 7.111 -27.290 1.00 71.19 339 ILE A N 1
ATOM 2714 C CA . ILE A 1 339 ? 17.606 6.690 -26.478 1.00 71.19 339 ILE A CA 1
ATOM 2715 C C . ILE A 1 339 ? 18.870 6.505 -27.338 1.00 71.19 339 ILE A C 1
ATOM 2717 O O . ILE A 1 339 ? 19.952 6.952 -26.967 1.00 71.19 339 ILE A O 1
ATOM 2721 N N . LEU A 1 340 ? 18.745 5.812 -28.473 1.00 75.25 340 LEU A N 1
ATOM 2722 C CA . LEU A 1 340 ? 19.841 5.337 -29.327 1.00 75.25 340 LEU A CA 1
ATOM 2723 C C . LEU A 1 340 ? 19.981 6.131 -30.640 1.00 75.25 340 LEU A C 1
ATOM 2725 O O . LEU A 1 340 ? 21.000 6.011 -31.318 1.00 75.25 340 LEU A O 1
ATOM 2729 N N . GLY A 1 341 ? 18.996 6.969 -30.986 1.00 72.62 341 GLY A N 1
ATOM 2730 C CA . GLY A 1 341 ? 19.010 7.838 -32.167 1.00 72.62 341 GLY A CA 1
ATOM 2731 C C . GLY A 1 341 ? 18.094 7.382 -33.311 1.00 72.62 341 GLY A C 1
ATOM 2732 O O . GLY A 1 341 ? 17.588 6.265 -33.338 1.00 72.62 341 GLY A O 1
ATOM 2733 N N . ALA A 1 342 ? 17.888 8.265 -34.294 1.00 77.12 342 ALA A N 1
ATOM 2734 C CA . ALA A 1 342 ? 16.810 8.198 -35.294 1.00 77.12 342 ALA A CA 1
ATOM 2735 C C . ALA A 1 342 ? 16.751 6.941 -36.193 1.00 77.12 342 ALA A C 1
ATOM 2737 O O . ALA A 1 342 ? 15.786 6.780 -36.938 1.00 77.12 342 ALA A O 1
ATOM 2738 N N . HIS A 1 343 ? 17.765 6.075 -36.162 1.00 76.19 343 HIS A N 1
ATOM 2739 C CA . HIS A 1 343 ? 17.826 4.857 -36.974 1.00 76.19 343 HIS A CA 1
ATOM 2740 C C . HIS A 1 343 ? 17.120 3.650 -36.330 1.00 76.19 343 HIS A C 1
ATOM 2742 O O . HIS A 1 343 ? 16.867 2.667 -37.022 1.00 76.19 343 HIS A O 1
ATOM 2748 N N . GLU A 1 344 ? 16.773 3.732 -35.044 1.00 78.75 344 GLU A N 1
ATOM 2749 C CA . GLU A 1 344 ? 16.123 2.659 -34.287 1.00 78.75 344 GLU A CA 1
ATOM 2750 C C . GLU A 1 344 ? 14.599 2.851 -34.244 1.00 78.75 344 GLU A C 1
ATOM 2752 O O . GLU A 1 344 ? 14.097 3.792 -33.630 1.00 78.75 344 GLU A O 1
ATOM 2757 N N . ASN A 1 345 ? 13.843 1.950 -34.876 1.00 77.56 345 ASN A N 1
ATOM 2758 C CA . ASN A 1 345 ? 12.371 2.010 -34.903 1.00 77.56 345 ASN A CA 1
ATOM 2759 C C . ASN A 1 345 ? 11.694 1.133 -33.842 1.00 77.56 345 ASN A C 1
ATOM 2761 O O . ASN A 1 345 ? 10.468 1.143 -33.734 1.00 77.56 345 ASN A O 1
ATOM 2765 N N . ASP A 1 346 ? 12.479 0.388 -33.071 1.00 82.25 346 ASP A N 1
ATOM 2766 C CA . ASP A 1 346 ? 11.966 -0.519 -32.056 1.00 82.25 346 ASP A CA 1
ATOM 2767 C C . ASP A 1 346 ? 11.570 0.219 -30.767 1.00 82.25 346 ASP A C 1
ATOM 2769 O O . ASP A 1 346 ? 11.869 1.398 -30.545 1.00 82.25 346 ASP A O 1
ATOM 2773 N N . HIS A 1 347 ? 10.875 -0.500 -29.891 1.00 83.31 347 HIS A N 1
ATOM 2774 C CA . HIS A 1 347 ? 10.425 -0.007 -28.596 1.00 83.31 347 HIS A CA 1
ATOM 2775 C C . HIS A 1 347 ? 10.941 -0.901 -27.479 1.00 83.31 347 HIS A C 1
ATOM 2777 O O . HIS A 1 347 ? 11.026 -2.119 -27.630 1.00 83.31 347 HIS A O 1
ATOM 2783 N N . ILE A 1 348 ? 11.205 -0.299 -26.324 1.00 85.12 348 ILE A N 1
ATOM 2784 C CA . ILE A 1 348 ? 11.514 -1.023 -25.098 1.00 85.12 348 ILE A CA 1
ATOM 2785 C C . ILE A 1 348 ? 10.472 -0.718 -24.034 1.00 85.12 348 ILE A C 1
ATOM 2787 O O . ILE A 1 348 ? 10.012 0.414 -23.913 1.00 85.12 348 ILE A O 1
ATOM 2791 N N . THR A 1 349 ? 10.073 -1.730 -23.269 1.00 88.88 349 THR A N 1
ATOM 2792 C CA . THR A 1 349 ? 9.148 -1.543 -22.148 1.00 88.88 349 THR A CA 1
ATOM 2793 C C . THR A 1 349 ? 9.931 -1.624 -20.848 1.00 88.88 349 THR A C 1
ATOM 2795 O O . THR A 1 349 ? 10.420 -2.691 -20.482 1.00 88.88 349 THR A O 1
ATOM 2798 N N . LEU A 1 350 ? 10.074 -0.489 -20.168 1.00 89.19 350 LEU A N 1
ATOM 2799 C CA . LEU A 1 350 ? 10.669 -0.395 -18.839 1.00 89.19 350 LEU A CA 1
ATOM 2800 C C . LEU A 1 350 ? 9.571 -0.603 -17.801 1.00 89.19 350 LEU A C 1
ATOM 2802 O O . LEU A 1 350 ? 8.514 0.007 -17.905 1.00 89.19 350 LEU A O 1
ATOM 2806 N N . CYS A 1 351 ? 9.803 -1.452 -16.812 1.00 86.94 351 CYS A N 1
ATOM 2807 C CA . CYS A 1 351 ? 8.838 -1.753 -15.764 1.00 86.94 351 CYS A CA 1
ATOM 2808 C C . CYS A 1 351 ? 9.385 -1.278 -14.419 1.00 86.94 351 CYS A C 1
ATOM 2810 O O . CYS A 1 351 ? 10.410 -1.791 -13.962 1.00 86.94 351 CYS A O 1
ATOM 2812 N N . ASP A 1 352 ? 8.698 -0.317 -13.794 1.00 84.12 352 ASP A N 1
ATOM 2813 C CA . ASP A 1 352 ? 8.938 0.020 -12.388 1.00 84.12 352 ASP A CA 1
ATOM 2814 C C . ASP A 1 352 ? 8.311 -1.067 -11.526 1.00 84.12 352 ASP A C 1
ATOM 2816 O O . ASP A 1 352 ? 7.128 -1.360 -11.692 1.00 84.12 352 ASP A O 1
ATOM 2820 N N . ALA A 1 353 ? 9.089 -1.679 -10.640 1.00 74.81 353 ALA A N 1
ATOM 2821 C CA . ALA A 1 353 ? 8.604 -2.701 -9.725 1.00 74.81 353 ALA A CA 1
ATOM 2822 C C . ALA A 1 353 ? 8.507 -2.140 -8.298 1.00 74.81 353 ALA A C 1
ATOM 2824 O O . ALA A 1 353 ? 9.294 -1.253 -7.939 1.00 74.81 353 ALA A O 1
ATOM 2825 N N . PRO A 1 354 ? 7.609 -2.688 -7.459 1.00 70.62 354 PRO A N 1
ATOM 2826 C CA . PRO A 1 354 ? 7.652 -2.453 -6.020 1.00 70.62 354 PRO A CA 1
ATOM 2827 C C . PRO A 1 354 ? 9.065 -2.691 -5.470 1.00 70.62 354 PRO A C 1
ATOM 2829 O O . PRO A 1 354 ? 9.789 -3.577 -5.934 1.00 70.62 354 PRO A O 1
ATOM 2832 N N . GLY A 1 355 ? 9.491 -1.890 -4.490 1.00 64.19 355 GLY A N 1
ATOM 2833 C CA . GLY A 1 355 ? 10.725 -2.187 -3.764 1.00 64.19 355 GLY A CA 1
ATOM 2834 C C . GLY A 1 355 ? 10.593 -3.507 -3.003 1.00 64.19 355 GLY A C 1
ATOM 2835 O O . GLY A 1 355 ? 9.527 -3.821 -2.482 1.00 64.19 355 GLY A O 1
ATOM 2836 N N . PHE A 1 356 ? 11.669 -4.290 -2.914 1.00 56.44 356 PHE A N 1
ATOM 2837 C CA . PHE A 1 356 ? 11.663 -5.465 -2.040 1.00 56.44 356 PHE A CA 1
ATOM 2838 C C . PHE A 1 356 ? 11.503 -5.020 -0.581 1.00 56.44 356 PHE A C 1
ATOM 2840 O O . PHE A 1 356 ? 12.182 -4.087 -0.154 1.00 56.44 356 PHE A O 1
ATOM 2847 N N . SER A 1 357 ? 10.661 -5.722 0.186 1.00 51.09 357 SER A N 1
ATOM 2848 C CA . SER A 1 357 ? 10.305 -5.378 1.577 1.00 51.09 357 SER A CA 1
ATOM 2849 C C . SER A 1 357 ? 9.518 -4.066 1.727 1.00 51.09 357 SER A C 1
ATOM 2851 O O . SER A 1 357 ? 9.715 -3.337 2.701 1.00 51.09 357 SER A O 1
ATOM 2853 N N . ASP A 1 358 ? 8.653 -3.734 0.764 1.00 55.25 358 ASP A N 1
ATOM 2854 C CA . ASP A 1 358 ? 7.767 -2.577 0.902 1.00 55.25 358 ASP A CA 1
ATOM 2855 C C . ASP A 1 358 ? 6.804 -2.762 2.095 1.00 55.25 358 ASP A C 1
ATOM 2857 O O . ASP A 1 358 ? 6.273 -3.844 2.327 1.00 55.25 358 ASP A O 1
ATOM 2861 N N . THR A 1 359 ? 6.604 -1.707 2.888 1.00 53.84 359 THR A N 1
ATOM 2862 C CA . THR A 1 359 ? 5.900 -1.753 4.194 1.00 53.84 359 THR A CA 1
ATOM 2863 C C . THR A 1 359 ? 4.522 -1.093 4.140 1.00 53.84 359 THR A C 1
ATOM 2865 O O . THR A 1 359 ? 3.991 -0.640 5.154 1.00 53.84 359 THR A O 1
ATOM 2868 N N . ALA A 1 360 ? 3.931 -1.015 2.947 1.00 64.06 360 ALA A N 1
ATOM 2869 C CA . ALA A 1 360 ? 2.659 -0.340 2.687 1.00 64.06 360 ALA A CA 1
ATOM 2870 C C . ALA A 1 360 ? 1.415 -1.070 3.250 1.00 64.06 360 ALA A C 1
ATOM 2872 O O . ALA A 1 360 ? 0.290 -0.619 3.041 1.00 64.06 360 ALA A O 1
ATOM 2873 N N . GLY A 1 361 ? 1.611 -2.174 3.977 1.00 73.56 361 GLY A N 1
ATOM 2874 C CA . GLY A 1 361 ? 0.562 -2.975 4.606 1.00 73.56 361 GLY A CA 1
ATOM 2875 C C . GLY A 1 361 ? 0.398 -4.359 3.967 1.00 73.56 361 GLY A C 1
ATOM 2876 O O . GLY A 1 361 ? 0.890 -4.590 2.858 1.00 73.56 361 GLY A O 1
ATOM 2877 N N . PRO A 1 362 ? -0.283 -5.290 4.658 1.00 80.50 362 PRO A N 1
ATOM 2878 C CA . PRO A 1 362 ? -0.453 -6.662 4.186 1.00 80.50 362 PRO A CA 1
ATOM 2879 C C . PRO A 1 362 ? -1.246 -6.742 2.874 1.00 80.50 362 PRO A C 1
ATOM 2881 O O . PRO A 1 362 ? -0.945 -7.584 2.035 1.00 80.50 362 PRO A O 1
ATOM 2884 N N . GLU A 1 363 ? -2.218 -5.854 2.640 1.00 83.12 363 GLU A N 1
ATOM 2885 C CA . GLU A 1 363 ? -2.984 -5.828 1.389 1.00 83.12 363 GLU A CA 1
ATOM 2886 C C . GLU A 1 363 ? -2.109 -5.491 0.179 1.00 83.12 363 GLU A C 1
ATOM 2888 O O . GLU A 1 363 ? -2.214 -6.137 -0.865 1.00 83.12 363 GLU A O 1
ATOM 2893 N N . VAL A 1 364 ? -1.238 -4.488 0.326 1.00 78.00 364 VAL A N 1
ATOM 2894 C CA . VAL A 1 364 ? -0.327 -4.056 -0.738 1.00 78.00 364 VAL A CA 1
ATOM 2895 C C . VAL A 1 364 ? 0.733 -5.122 -0.991 1.00 78.00 364 VAL A C 1
ATOM 2897 O O . VAL A 1 364 ? 1.038 -5.394 -2.145 1.00 78.00 364 VAL A O 1
ATOM 2900 N N . ASP A 1 365 ? 1.245 -5.775 0.054 1.00 78.50 365 ASP A N 1
ATOM 2901 C CA . ASP A 1 365 ? 2.208 -6.874 -0.081 1.00 78.50 365 ASP A CA 1
ATOM 2902 C C . ASP A 1 365 ? 1.620 -8.081 -0.835 1.00 78.50 365 ASP A C 1
ATOM 2904 O O . ASP A 1 365 ? 2.223 -8.588 -1.788 1.00 78.50 365 ASP A O 1
ATOM 2908 N N . ILE A 1 366 ? 0.391 -8.485 -0.488 1.00 80.44 366 ILE A N 1
ATOM 2909 C CA . ILE A 1 366 ? -0.336 -9.552 -1.193 1.00 80.44 366 ILE A CA 1
ATOM 2910 C C . ILE A 1 366 ? -0.563 -9.170 -2.658 1.00 80.44 366 ILE A C 1
ATOM 2912 O O . ILE A 1 366 ? -0.272 -9.962 -3.559 1.00 80.44 366 ILE A O 1
ATOM 2916 N N . ALA A 1 367 ? -1.072 -7.962 -2.916 1.00 79.38 367 ALA A N 1
ATOM 2917 C CA . ALA A 1 367 ? -1.369 -7.521 -4.273 1.00 79.38 367 ALA A CA 1
ATOM 2918 C C . ALA A 1 367 ? -0.107 -7.348 -5.128 1.00 79.38 367 ALA A C 1
ATOM 2920 O O . ALA A 1 367 ? -0.110 -7.731 -6.297 1.00 79.38 367 ALA A O 1
ATOM 2921 N N . ASN A 1 368 ? 0.983 -6.843 -4.546 1.00 76.50 368 ASN A N 1
ATOM 2922 C CA . ASN A 1 368 ? 2.288 -6.757 -5.194 1.00 76.50 368 ASN A CA 1
ATOM 2923 C C . ASN A 1 368 ? 2.797 -8.144 -5.573 1.00 76.50 368 ASN A C 1
ATOM 2925 O O . ASN A 1 368 ? 3.202 -8.356 -6.714 1.00 76.50 368 ASN A O 1
ATOM 2929 N N . SER A 1 369 ? 2.747 -9.092 -4.635 1.00 77.19 369 SER A N 1
ATOM 2930 C CA . SER A 1 369 ? 3.221 -10.459 -4.853 1.00 77.19 369 SER A CA 1
ATOM 2931 C C . SER A 1 369 ? 2.456 -11.140 -5.989 1.00 77.19 369 SER A C 1
ATOM 2933 O O . SER A 1 369 ? 3.066 -11.651 -6.929 1.00 77.19 369 SER A O 1
ATOM 2935 N N . LEU A 1 370 ? 1.121 -11.082 -5.959 1.00 77.50 370 LEU A N 1
ATOM 2936 C CA . LEU A 1 370 ? 0.274 -11.624 -7.027 1.00 77.50 370 LEU A CA 1
ATOM 2937 C C . LEU A 1 370 ? 0.497 -10.894 -8.356 1.00 77.50 370 LEU A C 1
ATOM 2939 O O . LEU A 1 370 ? 0.664 -11.526 -9.398 1.00 77.50 370 LEU A O 1
ATOM 2943 N N . GLY A 1 371 ? 0.542 -9.565 -8.309 1.00 76.62 371 GLY A N 1
ATOM 2944 C CA . GLY A 1 371 ? 0.680 -8.713 -9.478 1.00 76.62 371 GLY A CA 1
ATOM 2945 C C . GLY A 1 371 ? 1.997 -8.907 -10.216 1.00 76.62 371 GLY A C 1
ATOM 2946 O O . GLY A 1 371 ? 1.995 -9.001 -11.439 1.00 76.62 371 GLY A O 1
ATOM 2947 N N . VAL A 1 372 ? 3.115 -9.019 -9.491 1.00 78.81 372 VAL A N 1
ATOM 2948 C CA . VAL A 1 372 ? 4.435 -9.303 -10.073 1.00 78.81 372 VAL A CA 1
ATOM 2949 C C . VAL A 1 372 ? 4.440 -10.678 -10.737 1.00 78.81 372 VAL A C 1
ATOM 2951 O O . VAL A 1 372 ? 4.892 -10.798 -11.873 1.00 78.81 372 VAL A O 1
ATOM 2954 N N . ILE A 1 373 ? 3.909 -11.707 -10.074 1.00 80.38 373 ILE A N 1
ATOM 2955 C CA . ILE A 1 373 ? 3.879 -13.068 -10.624 1.00 80.38 373 ILE A CA 1
ATOM 2956 C C . ILE A 1 373 ? 3.071 -13.112 -11.928 1.00 80.38 373 ILE A C 1
ATOM 2958 O O . ILE A 1 373 ? 3.570 -13.600 -12.945 1.00 80.38 373 ILE A O 1
ATOM 2962 N N . GLU A 1 374 ? 1.848 -12.580 -11.926 1.00 77.56 374 GLU A N 1
ATOM 2963 C CA . GLU A 1 374 ? 0.977 -12.601 -13.108 1.00 77.56 374 GLU A CA 1
ATOM 2964 C C . GLU A 1 374 ? 1.520 -11.734 -14.250 1.00 77.56 374 GLU A C 1
ATOM 2966 O O . GLU A 1 374 ? 1.502 -12.145 -15.413 1.00 77.56 374 GLU A O 1
ATOM 2971 N N . ALA A 1 375 ? 2.098 -10.577 -13.923 1.00 79.00 375 ALA A N 1
ATOM 2972 C CA . ALA A 1 375 ? 2.788 -9.721 -14.879 1.00 79.00 375 ALA A CA 1
ATOM 2973 C C . ALA A 1 375 ? 3.942 -10.456 -15.578 1.00 79.00 375 ALA A C 1
ATOM 2975 O O . ALA A 1 375 ? 4.047 -10.411 -16.803 1.00 79.00 375 ALA A O 1
ATOM 2976 N N . LEU A 1 376 ? 4.794 -11.164 -14.832 1.00 83.00 376 LEU A N 1
ATOM 2977 C CA . LEU A 1 376 ? 5.968 -11.824 -15.406 1.00 83.00 376 LEU A CA 1
ATOM 2978 C C . LEU A 1 376 ? 5.609 -13.081 -16.210 1.00 83.00 376 LEU A C 1
ATOM 2980 O O . LEU A 1 376 ? 6.184 -13.278 -17.283 1.00 83.00 376 LEU A O 1
ATOM 2984 N N . LYS A 1 377 ? 4.631 -13.885 -15.763 1.00 83.00 377 LYS A N 1
ATOM 2985 C CA . LYS A 1 377 ? 4.186 -15.107 -16.468 1.00 83.00 377 LYS A CA 1
ATOM 2986 C C . LYS A 1 377 ? 3.735 -14.853 -17.907 1.00 83.00 377 LYS A C 1
ATOM 2988 O O . LYS A 1 377 ? 3.947 -15.703 -18.767 1.00 83.00 377 LYS A O 1
ATOM 2993 N N . GLY A 1 378 ? 3.091 -13.715 -18.163 1.00 83.38 378 GLY A N 1
ATOM 2994 C CA . GLY A 1 378 ? 2.552 -13.374 -19.481 1.00 83.38 378 GLY A CA 1
ATOM 2995 C C . GLY A 1 378 ? 3.558 -12.745 -20.448 1.00 83.38 378 GLY A C 1
ATOM 2996 O O . GLY A 1 378 ? 3.205 -12.493 -21.597 1.00 83.38 378 GLY A O 1
ATOM 2997 N N . THR A 1 379 ? 4.780 -12.436 -20.010 1.00 88.19 379 THR A N 1
ATOM 2998 C CA . THR A 1 379 ? 5.767 -11.718 -20.838 1.00 88.19 379 THR A CA 1
ATOM 2999 C C . THR A 1 379 ? 6.559 -12.662 -21.742 1.00 88.19 379 THR A C 1
ATOM 3001 O O . THR A 1 379 ? 6.808 -13.815 -21.399 1.00 88.19 379 THR A O 1
ATOM 3004 N N . LYS A 1 380 ? 7.011 -12.170 -22.905 1.00 88.56 380 LYS A N 1
ATOM 3005 C CA . LYS A 1 380 ? 7.831 -12.965 -23.842 1.00 88.56 380 LYS A CA 1
ATOM 3006 C C . LYS A 1 380 ? 9.235 -13.213 -23.291 1.00 88.56 380 LYS A C 1
ATOM 3008 O O . LYS A 1 380 ? 9.796 -14.293 -23.461 1.00 88.56 380 LYS A O 1
ATOM 3013 N N . SER A 1 381 ? 9.827 -12.191 -22.676 1.00 88.12 381 SER A N 1
ATOM 3014 C CA . SER A 1 381 ? 11.121 -12.293 -22.001 1.00 88.12 381 SER A CA 1
ATOM 3015 C C . SER A 1 381 ? 11.314 -11.150 -21.013 1.00 88.12 381 SER A C 1
ATOM 3017 O O . SER A 1 381 ? 10.959 -10.009 -21.319 1.00 88.12 381 SER A O 1
ATOM 3019 N N . VAL A 1 382 ? 11.978 -11.438 -19.896 1.00 87.19 382 VAL A N 1
ATOM 3020 C CA . VAL A 1 382 ? 12.304 -10.458 -18.856 1.00 87.19 382 VAL A CA 1
ATOM 3021 C C . VAL A 1 382 ? 13.815 -10.259 -18.808 1.00 87.19 382 VAL A C 1
ATOM 3023 O O . VAL A 1 382 ? 14.570 -11.211 -18.615 1.00 87.19 382 VAL A O 1
ATOM 3026 N N . LYS A 1 383 ? 14.268 -9.014 -18.966 1.00 89.25 383 LYS A N 1
ATOM 3027 C CA . LYS A 1 383 ? 15.645 -8.601 -18.670 1.00 89.25 383 LYS A CA 1
ATOM 3028 C C . LYS A 1 383 ? 15.647 -7.854 -17.342 1.00 89.25 383 LYS A C 1
ATOM 3030 O O . LYS A 1 383 ? 14.858 -6.935 -17.153 1.00 89.25 383 LYS A O 1
ATOM 3035 N N . LEU A 1 384 ? 16.526 -8.234 -16.424 1.00 86.19 384 LEU A N 1
ATOM 3036 C CA . LEU A 1 384 ? 16.628 -7.572 -15.125 1.00 86.19 384 LEU A CA 1
ATOM 3037 C C . LEU A 1 384 ? 17.636 -6.423 -15.204 1.00 86.19 384 LEU A C 1
ATOM 3039 O O . LEU A 1 384 ? 18.782 -6.634 -15.601 1.00 86.19 384 LEU A O 1
ATOM 3043 N N . LEU A 1 385 ? 17.216 -5.221 -14.804 1.00 87.50 385 LEU A N 1
ATOM 3044 C CA . LEU A 1 385 ? 18.102 -4.086 -14.559 1.00 87.50 385 LEU A CA 1
ATOM 3045 C C . LEU A 1 385 ? 18.165 -3.834 -13.057 1.00 87.50 385 LEU A C 1
ATOM 3047 O O . LEU A 1 385 ? 17.182 -3.436 -12.434 1.00 87.50 385 LEU A O 1
ATOM 3051 N N . VAL A 1 386 ? 19.334 -4.071 -12.477 1.00 84.56 386 VAL A N 1
ATOM 3052 C CA . VAL A 1 386 ? 19.518 -3.973 -11.035 1.00 84.56 386 VAL A CA 1
ATOM 3053 C C . VAL A 1 386 ? 20.091 -2.620 -10.650 1.00 84.56 386 VAL A C 1
ATOM 3055 O O . VAL A 1 386 ? 21.163 -2.242 -11.123 1.00 84.56 386 VAL A O 1
ATOM 3058 N N . LEU A 1 387 ? 19.399 -1.920 -9.755 1.00 83.44 387 LEU A N 1
ATOM 3059 C CA . LEU A 1 387 ? 19.833 -0.646 -9.198 1.00 83.44 387 LEU A CA 1
ATOM 3060 C C . LEU A 1 387 ? 20.256 -0.820 -7.743 1.00 83.44 387 LEU A C 1
ATOM 3062 O O . LEU A 1 387 ? 19.507 -1.318 -6.902 1.00 83.44 387 LEU A O 1
ATOM 3066 N N . LEU A 1 388 ? 21.476 -0.378 -7.454 1.00 79.94 388 LEU A N 1
ATOM 3067 C CA . LEU A 1 388 ? 22.072 -0.422 -6.127 1.00 79.94 388 LEU A CA 1
ATOM 3068 C C . LEU A 1 388 ? 22.426 0.995 -5.696 1.00 79.94 388 LEU A C 1
ATOM 3070 O O . LEU A 1 388 ? 23.150 1.704 -6.396 1.00 79.94 388 LEU A O 1
ATOM 3074 N N . SER A 1 389 ? 21.950 1.403 -4.521 1.00 79.12 389 SER A N 1
ATOM 3075 C CA . SER A 1 389 ? 22.404 2.652 -3.919 1.00 79.12 389 SER A CA 1
ATOM 3076 C C . SER A 1 389 ? 23.775 2.433 -3.287 1.00 79.12 389 SER A C 1
ATOM 3078 O O . SER A 1 389 ? 23.999 1.468 -2.552 1.00 79.12 389 SER A O 1
ATOM 3080 N N . TYR A 1 390 ? 24.695 3.367 -3.527 1.00 74.44 390 TYR A N 1
ATOM 3081 C CA . TYR A 1 390 ? 26.009 3.365 -2.884 1.00 74.44 390 TYR A CA 1
ATOM 3082 C C . TYR A 1 390 ? 25.893 3.321 -1.352 1.00 74.44 390 TYR A C 1
ATOM 3084 O O . TYR A 1 390 ? 26.640 2.608 -0.693 1.00 74.44 390 TYR A O 1
ATOM 3092 N N . LYS A 1 391 ? 24.893 4.012 -0.786 1.00 70.19 391 LYS A N 1
ATOM 3093 C CA . LYS A 1 391 ? 24.617 3.982 0.657 1.00 70.19 391 LYS A CA 1
ATOM 3094 C C . LYS A 1 391 ? 24.118 2.606 1.118 1.00 70.19 391 LYS A C 1
ATOM 3096 O O . LYS A 1 391 ? 24.487 2.164 2.199 1.00 70.19 391 LYS A O 1
ATOM 3101 N N . SER A 1 392 ? 23.316 1.922 0.295 1.00 66.31 392 SER A N 1
ATOM 3102 C CA . SER A 1 392 ? 22.771 0.585 0.598 1.00 66.31 392 SER A CA 1
ATOM 3103 C C . SER A 1 392 ? 23.767 -0.562 0.395 1.00 66.31 392 SER A C 1
ATOM 3105 O O . SER A 1 392 ? 23.531 -1.662 0.887 1.00 66.31 392 SER A O 1
ATOM 3107 N N . LEU A 1 393 ? 24.896 -0.340 -0.297 1.00 68.50 393 LEU A N 1
ATOM 3108 C CA . LEU A 1 393 ? 25.928 -1.377 -0.443 1.00 68.50 393 LEU A CA 1
ATOM 3109 C C . LEU A 1 393 ? 26.488 -1.817 0.919 1.00 68.50 393 LEU A C 1
ATOM 3111 O O . LEU A 1 393 ? 26.839 -2.990 1.079 1.00 68.50 393 LEU A O 1
ATOM 3115 N N . GLY A 1 394 ? 26.536 -0.892 1.883 1.00 67.06 394 GLY A N 1
ATOM 3116 C CA . GLY A 1 394 ? 27.168 -1.088 3.182 1.00 67.06 394 GLY A CA 1
ATOM 3117 C C . GLY A 1 394 ? 28.689 -1.236 3.081 1.00 67.06 394 GLY A C 1
ATOM 3118 O O . GLY A 1 394 ? 29.255 -1.425 2.004 1.00 67.06 394 GLY A O 1
ATOM 3119 N N . ASP A 1 395 ? 29.369 -1.196 4.226 1.00 62.03 395 ASP A N 1
ATOM 3120 C CA . ASP A 1 395 ? 30.840 -1.234 4.278 1.00 62.03 395 ASP A CA 1
ATOM 3121 C C . ASP A 1 395 ? 31.442 -2.574 3.815 1.00 62.03 395 ASP A C 1
ATOM 3123 O O . ASP A 1 395 ? 32.659 -2.695 3.664 1.00 62.03 395 ASP A O 1
ATOM 3127 N N . ARG A 1 396 ? 30.617 -3.619 3.648 1.00 68.81 396 ARG A N 1
ATOM 3128 C CA . ARG A 1 396 ? 31.064 -4.984 3.320 1.00 68.81 396 ARG A CA 1
ATOM 3129 C C . ARG A 1 396 ? 30.215 -5.667 2.248 1.00 68.81 396 ARG A C 1
ATOM 3131 O O . ARG A 1 396 ? 30.212 -6.892 2.172 1.00 68.81 396 ARG A O 1
ATOM 3138 N N . GLY A 1 397 ? 29.503 -4.900 1.423 1.00 68.25 397 GLY A N 1
ATOM 3139 C CA . GLY A 1 397 ? 28.726 -5.453 0.311 1.00 68.25 397 GLY A CA 1
ATOM 3140 C C . GLY A 1 397 ? 27.474 -6.222 0.744 1.00 68.25 397 GLY A C 1
ATOM 3141 O O . GLY A 1 397 ? 27.001 -7.079 -0.001 1.00 68.25 397 GLY A O 1
ATOM 3142 N N . GLN A 1 398 ? 26.917 -5.928 1.921 1.00 71.62 398 GLN A N 1
ATOM 3143 C CA . GLN A 1 398 ? 25.671 -6.539 2.394 1.00 71.62 398 GLN A CA 1
ATOM 3144 C C . GLN A 1 398 ? 24.511 -6.310 1.413 1.00 71.62 398 GLN A C 1
ATOM 3146 O O . GLN A 1 398 ? 23.704 -7.212 1.198 1.00 71.62 398 GLN A O 1
ATOM 3151 N N . GLY A 1 399 ? 24.460 -5.143 0.759 1.00 67.88 399 GLY A N 1
ATOM 3152 C CA . GLY A 1 399 ? 23.461 -4.867 -0.278 1.00 67.88 399 GLY A CA 1
ATOM 3153 C C . GLY A 1 399 ? 23.567 -5.812 -1.484 1.00 67.88 399 GLY A C 1
ATOM 3154 O O . GLY A 1 399 ? 22.554 -6.204 -2.057 1.00 67.88 399 GLY A O 1
ATOM 3155 N N . ILE A 1 400 ? 24.782 -6.254 -1.829 1.00 76.00 400 ILE A N 1
ATOM 3156 C CA . ILE A 1 400 ? 25.014 -7.231 -2.906 1.00 76.00 400 ILE A CA 1
ATOM 3157 C C . ILE A 1 400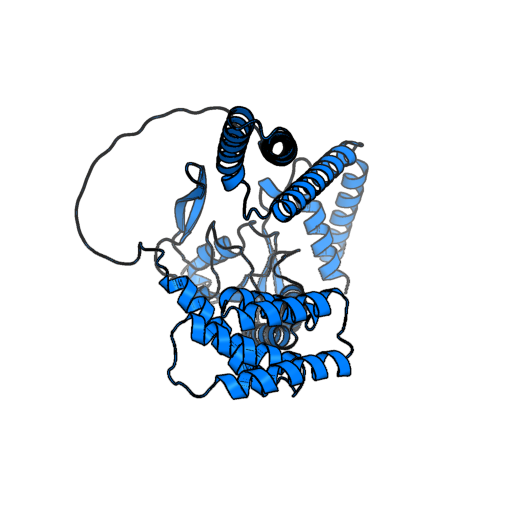 ? 24.559 -8.629 -2.469 1.00 76.00 400 ILE A C 1
ATOM 3159 O O . ILE A 1 400 ? 23.977 -9.354 -3.272 1.00 76.00 400 ILE A O 1
ATOM 3163 N N . GLN A 1 401 ? 24.785 -9.005 -1.205 1.00 73.69 401 GLN A N 1
ATOM 3164 C CA . GLN A 1 401 ? 24.326 -10.293 -0.668 1.00 73.69 401 GLN A CA 1
ATOM 3165 C C . GLN A 1 401 ? 22.800 -10.403 -0.687 1.00 73.69 401 GLN A C 1
ATOM 3167 O O . GLN A 1 401 ? 22.276 -11.363 -1.248 1.00 73.69 401 GLN A O 1
ATOM 3172 N N . LYS A 1 402 ? 22.092 -9.391 -0.166 1.00 70.38 402 LYS A N 1
ATOM 3173 C CA . LYS A 1 402 ? 20.621 -9.344 -0.191 1.00 70.38 402 LYS A CA 1
ATOM 3174 C C . LYS A 1 402 ? 20.071 -9.444 -1.612 1.00 70.38 402 LYS A C 1
ATOM 3176 O O . LYS A 1 402 ? 19.151 -10.209 -1.882 1.00 70.38 402 LYS A O 1
ATOM 3181 N N . LEU A 1 403 ? 20.665 -8.701 -2.544 1.00 72.75 403 LEU A N 1
ATOM 3182 C CA . LEU A 1 403 ? 20.300 -8.775 -3.954 1.00 72.75 403 LEU A CA 1
ATOM 3183 C C . LEU A 1 403 ? 20.509 -10.185 -4.529 1.00 72.75 403 LEU A C 1
ATOM 3185 O O . LEU A 1 403 ? 19.654 -10.684 -5.257 1.00 72.75 403 LEU A O 1
ATOM 3189 N N . ALA A 1 404 ? 21.644 -10.820 -4.232 1.00 76.69 404 ALA A N 1
ATOM 3190 C CA . ALA A 1 404 ? 21.934 -12.165 -4.713 1.00 76.69 404 ALA A CA 1
ATOM 3191 C C . ALA A 1 404 ? 20.919 -13.186 -4.176 1.00 76.69 404 ALA A C 1
ATOM 3193 O O . ALA A 1 404 ? 20.464 -14.037 -4.935 1.00 76.69 404 ALA A O 1
ATOM 3194 N N . GLU A 1 405 ? 20.519 -13.079 -2.906 1.00 71.94 405 GLU A N 1
ATOM 3195 C CA . GLU A 1 405 ? 19.460 -13.910 -2.315 1.00 71.94 405 GLU A CA 1
ATOM 3196 C C . GLU A 1 405 ? 18.127 -13.742 -3.051 1.00 71.94 405 GLU A C 1
ATOM 3198 O O . GLU A 1 405 ? 17.501 -14.733 -3.427 1.00 71.94 405 GLU A O 1
ATOM 3203 N N . ILE A 1 406 ? 17.732 -12.498 -3.333 1.00 69.12 406 ILE A N 1
ATOM 3204 C CA . ILE A 1 406 ? 16.518 -12.183 -4.094 1.00 69.12 406 ILE A CA 1
ATOM 3205 C C . ILE A 1 406 ? 16.567 -12.821 -5.489 1.00 69.12 406 ILE A C 1
ATOM 3207 O O . ILE A 1 406 ? 15.637 -13.522 -5.884 1.00 69.12 406 ILE A O 1
ATOM 3211 N N . LEU A 1 407 ? 17.670 -12.632 -6.220 1.00 72.31 407 LEU A N 1
ATOM 3212 C CA . LEU A 1 407 ? 17.845 -13.194 -7.561 1.00 72.31 407 LEU A CA 1
ATOM 3213 C C . LEU A 1 407 ? 17.819 -14.728 -7.557 1.00 72.31 407 LEU A C 1
ATOM 3215 O O . LEU A 1 407 ? 17.231 -15.334 -8.450 1.00 72.31 407 LEU A O 1
ATOM 3219 N N . ILE A 1 408 ? 18.430 -15.366 -6.554 1.00 74.00 408 ILE A N 1
ATOM 3220 C CA . ILE A 1 408 ? 18.406 -16.826 -6.399 1.00 74.00 408 ILE A CA 1
ATOM 3221 C C . ILE A 1 408 ? 16.976 -17.321 -6.172 1.00 74.00 408 ILE A C 1
ATOM 3223 O O . ILE A 1 408 ? 16.595 -18.337 -6.754 1.00 74.00 408 ILE A O 1
ATOM 3227 N N . ASN A 1 409 ? 16.194 -16.615 -5.355 1.00 64.62 409 ASN A N 1
ATOM 3228 C CA . ASN A 1 409 ? 14.812 -16.987 -5.064 1.00 64.62 409 ASN A CA 1
ATOM 3229 C C . ASN A 1 409 ? 13.901 -16.827 -6.290 1.00 64.62 409 ASN A C 1
ATOM 3231 O O . ASN A 1 409 ? 13.058 -17.685 -6.512 1.00 64.62 409 ASN A O 1
ATOM 3235 N N . MET A 1 410 ? 14.121 -15.814 -7.137 1.00 64.88 410 MET A N 1
ATOM 3236 C CA . MET A 1 410 ? 13.350 -15.630 -8.379 1.00 64.88 410 MET A CA 1
ATOM 3237 C C . MET A 1 410 ? 13.621 -16.704 -9.449 1.00 64.88 410 MET A C 1
ATOM 3239 O O . MET A 1 410 ? 12.811 -16.880 -10.351 1.00 64.88 410 MET A O 1
ATOM 3243 N N . VAL A 1 411 ? 14.764 -17.398 -9.392 1.00 64.50 411 VAL A N 1
ATOM 3244 C CA . VAL A 1 411 ? 15.188 -18.387 -10.410 1.00 64.50 411 VAL A CA 1
ATOM 3245 C C . VAL A 1 411 ? 14.942 -19.836 -9.962 1.00 64.50 411 VAL A C 1
ATOM 3247 O O . VAL A 1 411 ? 15.088 -20.760 -10.759 1.00 64.50 411 VAL A O 1
ATOM 3250 N N . ARG A 1 412 ? 14.612 -20.068 -8.686 1.00 52.72 412 ARG A N 1
ATOM 3251 C CA . ARG A 1 412 ? 14.505 -21.412 -8.092 1.00 52.72 412 ARG A CA 1
ATOM 3252 C C . ARG A 1 412 ? 13.131 -22.084 -8.203 1.00 52.72 412 ARG A C 1
ATOM 3254 O O . ARG A 1 412 ? 12.991 -23.165 -7.632 1.00 52.72 412 ARG A O 1
ATOM 3261 N N . GLU A 1 413 ? 12.178 -21.501 -8.926 1.00 45.09 413 GLU A N 1
ATOM 3262 C CA . GLU A 1 413 ? 10.894 -22.152 -9.242 1.00 45.09 413 GLU A CA 1
ATOM 3263 C C . GLU A 1 413 ? 10.963 -23.043 -10.486 1.00 45.09 413 GLU A C 1
ATOM 3265 O O . GLU A 1 413 ? 11.447 -22.575 -11.545 1.00 45.09 413 GLU A O 1
#

Secondary structure (DSSP, 8-state):
-HHHHHHHHHHHHHHHHHTT--TTHHHHHHHHHHHHHHHHHHHHHHHHTT-S-GGGHHHHHHHHHHHHHHHHHTT-HHHHHHHHHHHHHHHHHHHHHHHHHHHHPPP------------------------THHHHHHHHHHHHHHHHHTTTS-SSHHHHHHHHHHHHHHHHTT----S--HHHHHHHHHHHHHHHHHTT---HHHHHHHHHHHHHHHTT-HHHHHHHHHHHHHHH-SS-HHHHHHHHHHHHHHHHHHTT-EEEEEE--TTSSHHHHHHHHTT--EEEEEEEEETTEEEEEEEE-SS-SSGGGGG----TTS-----S-EEEEEETHHHH-TT---EEEEEE-PPTT--S-HHHHHHHHHHHHHHHHT-SEEEEEE---TTTTTTTTHHHHHHHHHHHHHH--

InterPro domains:
  IPR027417 P-loop containing nucleoside triphosphate hydrolase [G3DSA:3.40.50.300] (263-407)
  IPR027417 P-loop containing nucleoside triphosphate hydrolase [SSF52540] (244-389)

Foldseek 3Di:
DVVVVVLVVLVVVLVVLVVVDPPCVVVVVVLVVVLVVLVVVLVVLCVVLVHPDLVCLVVLLVVLVVQLVVCVVVVNVVSNVVSVVVSVSSVVSNVSVVVSVVSPDDDDDDDDDDDDDDDDDDDDDDDDDPDPVVVLVVLVVVLVLLVVCLVVDPPALLNLLSVLLNVLSCVVVVNDDDDDPPVVVVVSLVVNVVRCVVVVLDDPVLVVLSVQLVVCVVVVVSVSNNVSSVVNNCSVPVDDVVLLVVLLVVLLVLLVVQFAHEAEEEAAAPPLCLLVVVQVQQPFDWDWDWDDPDVPDTDTDIATDDDRPFPLNVLRDDDPPDPPASLAKRWDKHQVCVVVNDVGRDIYIYIYAGYPPRPPHPSSVSSSVSSVVSSQVRHNYYHYDYGDDPVCCPPSRVRVSVVSVVVCVVPVD

Radius of gyration: 27.65 Å; chains: 1; bounding box: 70×64×88 Å

Organism: NCBI:txid392030

Sequence (413 aa):
MKFLGELKELKELSDKIARWIPNKSVSLFNHELKLQELKEKLNSGLTKINLLNVNQLPGEIRDAEERIKKYQKQGRQENAQDEMKFLHELQELERISEEICTLTSVPSADLTHEPTTESSLSALPVITEISTSDEHNKKRLYLEVLLGDMTDIPSCAEKTIVEFLVHYENRLLEVCTSSQEENVETSSLQKLQDQIKREEFLTEDTKVILQDLKIHKDSSNYQSIVDCLKKLLQAIRPLNVLEIQRLVREAEKTAELIRDKEIILLIGETGTGKSTTIQFLTGSKMKKTKVEIVSGRFLEDITIDGPPQNPQLHRISSSALNKSETRYITPVTVPLRDILGAHENDHITLCDAPGFSDTAGPEVDIANSLGVIEALKGTKSVKLLVLLSYKSLGDRGQGIQKLAEILINMVRE

pLDDT: mean 71.98, std 18.42, range [21.25, 93.62]